Protein 1JGC (pdb70)

Secondary structure (DSSP, 8-state):
-PPPHHHHHHHHHHHHHHHHHHHHHHHHHHHHHHTT-HHHHHHHHHHHHHHHHHHHHHHHHHHHTT-----S--PPP---SSHHHHHHHHHHHHHHHHHHHHHHHHHHHHHT-HHHHHHHHHHHHHHHHHHHHHHHHHHHHHHH-HHHHHHHT---TT--/-PPPHHHHHHHHHHHHHHHHHHHHHHHHHHHHHHHT-HHHHHHHHHHHHHHHHHHHHHHHHHHHTT-----S--PPP---SSHHHHHHHHHHHHHHHHHHHHHHHHHHHHHT-HHHHHHHHHHHHHHHHHHHHHHHHHHHHHHH-HHHHHHHT---TT--/-PPPHHHHHHHHHHHHHHHHHHHHHHHHHHHHHHTT-HHHHHHHHHHHHHHHHHHHHHHHHHHHTT-----S--PPP---SSHHHHHHHHHHHHHHHHHHHHHHHHHHHHHT-HHHHHHHHHHHHHHHHHHHHHHHHHHHHHHH-HHHHHHHT---TT--

InterPro domains:
  IPR002024 Bacterioferritin [PIRSF002560] (1-150)
  IPR002024 Bacterioferritin [PR00601] (3-22)
  IPR002024 Bacterioferritin [PR00601] (23-43)
  IPR002024 Bacterioferritin [PR00601] (44-64)
  IPR002024 Bacterioferritin [PR00601] (65-85)
  IPR002024 Bacterioferritin [PR00601] (86-106)
  IPR002024 Bacterioferritin [PR00601] (107-127)
  IPR002024 Bacterioferritin [PR00601] (128-149)
  IPR002024 Bacterioferritin [TIGR00754] (1-149)
  IPR002024 Bacterioferritin [cd00907] (2-147)
  IPR008331 Ferritin/DPS domain [PF00210] (9-143)
  IPR009040 Ferritin-like diiron domain [PS50905] (1-145)
  IPR009078 Ferritin-like superfamily [SSF47240] (1-151)
  IPR012347 Ferritin-like [G3DSA:1.20.1260.10] (1-152)

Foldseek 3Di:
DADDVVLLVLLLVLLLLLLQLLVLLQVVLVLCVVVQLNQVSVVSNVSSVVSVVLNVVSCVVSVVNVHHHDNPHHDDHQHAPDDLSSLVRSLVSLVVSLVSLVVSLVVCVVVVVVVSNVSSVVVNVVSVVSNVVSVVLNVVCVVLDVVRSSVVRGDDPPGD/DADDVVLLVLLLVLLLLLLQLLVLLQVVLVLCVVVQLNQLSVVSNVSSVVSVVLNVVSCVVSVVNVHHHDNPHHDDHQHAPDDLSSLVRSLVSLVVSLVSLVVSLVVCVVVVVVVSNVSSVVVNVVSVVSNVVSVVLNVVCVVLDVVRSSVVRGDDPPGD/DADDVVLLVLLLVLLLLLLQLLVLLQVVLVLCVVVQLNQVSVVSNVSSVVSVVLNVVSCVVSVVNVHHHDNPHHDDHQHAPDDLSSLVRSLVSLVVSLVSLVVSLVVCVVVVVVVSNVSSVVVNVVSVVSNVVSVVLNVVCVVLDVVRSSVVRGDDPPGD

Sequence (480 aa):
MKGDAKVIEFLNAALRSEELTAISQYWVHFRLQEDWGLAKMAKKSREESIEEMGHADKIIARILFLEGHPNLQKLDPLRIGEGPRETLECDLAGEHDALKLYREARDYCAEVGDIVSKNIFESLITDEEGHVDFLETQISLYDRLGPQGFALLNAAPMDAAMKGDAKVIEFLNAALRSEELTAISQYWVHFRLQEDWGLAKMAKKSREESIEEMGHADKIIARILFLEGHPNLQKLDPLRIGEGPRETLECDLAGEHDALKLYREARDYCAEVGDIVSKNIFESLITDEEGHVDFLETQISLYDRLGPQGFALLNAAPMDAAMKGDAKVIEFLNAALRSEELTAISQYWVHFRLQEDWGLAKMAKKSREESIEEMGHADKIIARILFLEGHPNLQKLDPLRIGEGPRETLECDLAGEHDALKLYREARDYCAEVGDIVSKNIFESLITDEEGHVDFLETQISLYDRLGPQGFALLNAAPMDAA

Structure (mmCIF, N/CA/C/O backbone):
data_1JGC
#
_entry.id   1JGC
#
_cell.length_a   142.37
_cell.length_b   142.37
_cell.length_c   140.88
_cell.angle_alpha   90.0
_cell.angle_beta   90.0
_cell.angle_gamma   90.0
#
_symmetry.space_group_name_H-M   'I 4 2 2'
#
loop_
_entity.id
_entity.type
_entity.pdbx_description
1 polymer bacterioferritin
2 non-polymer 'PROTOPORPHYRIN IX CONTAINING FE'
3 water water
#
loop_
_atom_site.group_PDB
_atom_site.id
_atom_site.type_symbol
_atom_site.label_atom_id
_atom_site.label_alt_id
_atom_site.label_comp_id
_atom_site.label_asym_id
_atom_site.label_entity_id
_atom_site.label_seq_id
_atom_site.pdbx_PDB_ins_code
_atom_site.Cartn_x
_atom_site.Cartn_y
_atom_site.Cartn_z
_atom_site.occupancy
_atom_site.B_iso_or_equiv
_atom_site.auth_seq_id
_atom_site.auth_comp_id
_atom_site.auth_asym_id
_atom_site.auth_atom_id
_atom_site.pdbx_PDB_model_num
ATOM 1 N N . MET A 1 1 ? -1.227 27.841 47.082 1.00 36.68 1 MET A N 1
ATOM 2 C CA . MET A 1 1 ? -0.736 29.237 47.259 1.00 37.53 1 MET A CA 1
ATOM 3 C C . MET A 1 1 ? -1.919 30.080 47.719 1.00 37.34 1 MET A C 1
ATOM 4 O O . MET A 1 1 ? -2.904 30.214 47.000 1.00 37.71 1 MET A O 1
ATOM 9 N N . LYS A 1 2 ? -1.838 30.642 48.918 1.00 37.94 2 LYS A N 1
ATOM 10 C CA . LYS A 1 2 ? -2.945 31.451 49.419 1.00 38.70 2 LYS A CA 1
ATOM 11 C C . LYS A 1 2 ? -3.125 32.708 48.566 1.00 37.61 2 LYS A C 1
ATOM 12 O O . LYS A 1 2 ? -2.173 33.449 48.319 1.00 37.08 2 LYS A O 1
ATOM 18 N N . GLY A 1 3 ? -4.351 32.945 48.113 1.00 36.24 3 GLY A N 1
ATOM 19 C CA . GLY A 1 3 ? -4.602 34.104 47.282 1.00 35.24 3 GLY A CA 1
ATOM 20 C C . GLY A 1 3 ? -5.259 35.271 47.987 1.00 34.45 3 GLY A C 1
ATOM 21 O O . GLY A 1 3 ? -5.710 35.167 49.127 1.00 34.84 3 GLY A O 1
ATOM 22 N N . ASP A 1 4 ? -5.301 36.402 47.299 1.00 33.73 4 ASP A N 1
ATOM 23 C CA . ASP A 1 4 ? -5.920 37.604 47.835 1.00 32.79 4 ASP A CA 1
ATOM 24 C C . ASP A 1 4 ? -7.426 37.374 47.929 1.00 32.12 4 ASP A C 1
ATOM 25 O O . ASP A 1 4 ? -8.080 37.095 46.923 1.00 32.52 4 ASP A O 1
ATOM 30 N N . ALA A 1 5 ? -7.977 37.496 49.130 1.00 30.80 5 ALA A N 1
ATOM 31 C CA . ALA A 1 5 ? -9.403 37.288 49.338 1.00 30.50 5 ALA A CA 1
ATOM 32 C C . ALA A 1 5 ? -10.294 37.967 48.299 1.00 30.07 5 ALA A C 1
ATOM 33 O O . ALA A 1 5 ? -11.256 37.362 47.823 1.00 30.15 5 ALA A O 1
ATOM 35 N N . LYS A 1 6 ? -9.996 39.209 47.937 1.00 28.91 6 LYS A N 1
ATOM 36 C CA . LYS A 1 6 ? -10.861 39.874 46.970 1.00 28.97 6 LYS A CA 1
ATOM 37 C C . LYS A 1 6 ? -10.703 39.371 45.535 1.00 28.09 6 LYS A C 1
ATOM 38 O O . LYS A 1 6 ? -11.614 39.501 44.726 1.00 27.15 6 LYS A O 1
ATOM 44 N N . VAL A 1 7 ? -9.547 38.810 45.207 1.00 27.94 7 VAL A N 1
ATOM 45 C CA . VAL A 1 7 ? -9.350 38.284 43.866 1.00 27.13 7 VAL A CA 1
ATOM 46 C C . VAL A 1 7 ? -10.260 37.064 43.761 1.00 26.94 7 VAL A C 1
ATOM 47 O O . VAL A 1 7 ? -10.911 36.834 42.745 1.00 27.12 7 VAL A O 1
ATOM 51 N N . ILE A 1 8 ? -10.315 36.295 44.837 1.00 25.77 8 ILE A N 1
ATOM 52 C CA . ILE A 1 8 ? -11.141 35.106 44.876 1.00 25.80 8 ILE A CA 1
ATOM 53 C C . ILE A 1 8 ? -12.613 35.492 44.739 1.00 27.52 8 ILE A C 1
ATOM 54 O O . ILE A 1 8 ? -13.399 34.782 44.114 1.00 29.11 8 ILE A O 1
ATOM 59 N N . GLU A 1 9 ? -12.987 36.626 45.314 1.00 28.13 9 GLU A N 1
ATOM 60 C CA . GLU A 1 9 ? -14.362 37.089 45.225 1.00 28.58 9 GLU A CA 1
ATOM 61 C C . GLU A 1 9 ? -14.677 37.392 43.765 1.00 27.59 9 GLU A C 1
ATOM 62 O O . GLU A 1 9 ? -15.723 36.999 43.244 1.00 26.51 9 GLU A O 1
ATOM 68 N N . PHE A 1 10 ? -13.764 38.105 43.111 1.00 26.24 10 PHE A N 1
ATOM 69 C CA . PHE A 1 10 ? -13.940 38.456 41.712 1.00 25.26 10 PHE A CA 1
ATOM 70 C C . PHE A 1 10 ? -14.037 37.202 40.847 1.00 25.79 10 PHE A C 1
ATOM 71 O O . PHE A 1 10 ? -14.899 37.121 39.970 1.00 26.21 10 PHE A O 1
ATOM 79 N N . LEU A 1 11 ? -13.161 36.227 41.096 1.00 24.82 11 LEU A N 1
ATOM 80 C CA . LEU A 1 11 ? -13.172 34.980 40.338 1.00 23.72 11 LEU A CA 1
ATOM 81 C C . LEU A 1 11 ? -14.522 34.258 40.492 1.00 23.78 11 LEU A C 1
ATOM 82 O O . LEU A 1 11 ? -15.081 33.755 39.517 1.00 22.36 11 LEU A O 1
ATOM 87 N N . ASN A 1 12 ? -15.045 34.217 41.717 1.00 23.24 12 ASN A N 1
ATOM 88 C CA . ASN A 1 12 ? -16.327 33.572 41.958 1.00 21.75 12 ASN A CA 1
ATOM 89 C C . ASN A 1 12 ? -17.466 34.336 41.287 1.00 21.28 12 ASN A C 1
ATOM 90 O O . ASN A 1 12 ? -18.477 33.753 40.908 1.00 22.03 12 ASN A O 1
ATOM 95 N N . ALA A 1 13 ? -17.311 35.645 41.141 1.00 20.32 13 ALA A N 1
ATOM 96 C CA . ALA A 1 13 ? -18.352 36.424 40.493 1.00 21.41 13 ALA A CA 1
ATOM 97 C C . ALA A 1 13 ? -18.282 36.133 38.995 1.00 21.13 13 ALA A C 1
ATOM 98 O O . ALA A 1 13 ? -19.304 35.964 38.334 1.00 21.04 13 ALA A O 1
ATOM 100 N N . ALA A 1 14 ? -17.066 36.069 38.467 1.00 20.53 14 ALA A N 1
ATOM 101 C CA . ALA A 1 14 ? -16.880 35.773 37.059 1.00 21.78 14 ALA A CA 1
ATOM 102 C C . ALA A 1 14 ? -17.435 34.373 36.768 1.00 22.55 14 ALA A C 1
ATOM 103 O O . ALA A 1 14 ? -18.048 34.139 35.727 1.00 23.24 14 ALA A O 1
ATOM 105 N N . LEU A 1 15 ? -17.224 33.449 37.701 1.00 22.74 15 LEU A N 1
ATOM 106 C CA . LEU A 1 15 ? -17.712 32.084 37.557 1.00 22.07 15 LEU A CA 1
ATOM 107 C C . LEU A 1 15 ? -19.231 32.081 37.450 1.00 22.37 15 LEU A C 1
ATOM 108 O O . LEU A 1 15 ? -19.809 31.422 36.582 1.00 22.00 15 LEU A O 1
ATOM 113 N N . ARG A 1 16 ? -19.875 32.825 38.340 1.00 23.13 16 ARG A N 1
ATOM 114 C CA . ARG A 1 16 ? -21.324 32.907 38.334 1.00 23.90 16 ARG A CA 1
ATOM 115 C C . ARG A 1 16 ? -21.792 33.498 37.016 1.00 22.77 16 ARG A C 1
ATOM 116 O O . ARG A 1 16 ? -22.801 33.087 36.461 1.00 23.18 16 ARG A O 1
ATOM 124 N N . SER A 1 17 ? -21.054 34.474 36.518 1.00 22.28 17 SER A N 1
ATOM 125 C CA . SER A 1 17 ? -21.397 35.102 35.261 1.00 22.08 17 SER A CA 1
ATOM 126 C C . SER A 1 17 ? -21.326 34.051 34.144 1.00 22.54 17 SER A C 1
ATOM 127 O O . SER A 1 17 ? -22.214 33.980 33.288 1.00 21.97 17 SER A O 1
ATOM 130 N N A GLU A 1 18 ? -20.271 33.235 34.162 0.50 22.06 18 GLU A N 1
ATOM 131 N N B GLU A 1 18 ? -20.273 33.235 34.173 0.50 21.67 18 GLU A N 1
ATOM 132 C CA A GLU A 1 18 ? -20.089 32.195 33.151 0.50 21.74 18 GLU A CA 1
ATOM 133 C CA B GLU A 1 18 ? -20.069 32.180 33.184 0.50 20.81 18 GLU A CA 1
ATOM 134 C C A GLU A 1 18 ? -21.142 31.092 33.230 0.50 21.32 18 GLU A C 1
ATOM 135 C C B GLU A 1 18 ? -21.131 31.092 33.235 0.50 20.87 18 GLU A C 1
ATOM 136 O O A GLU A 1 18 ? -21.669 30.668 32.202 0.50 21.13 18 GLU A O 1
ATOM 137 O O B GLU A 1 18 ? -21.653 30.681 32.199 0.50 20.85 18 GLU A O 1
ATOM 148 N N . LEU A 1 19 ? -21.449 30.622 34.437 1.00 20.85 19 LEU A N 1
ATOM 149 C CA . LEU A 1 19 ? -22.460 29.580 34.598 1.00 19.86 19 LEU A CA 1
ATOM 150 C C . LEU A 1 19 ? -23.771 30.095 34.024 1.00 20.03 19 LEU A C 1
ATOM 151 O O . LEU A 1 19 ? -24.564 29.326 33.495 1.00 20.82 19 LEU A O 1
ATOM 156 N N . THR A 1 20 ? -23.993 31.403 34.131 1.00 19.77 20 THR A N 1
ATOM 157 C CA . THR A 1 20 ? -25.214 32.011 33.625 1.00 20.01 20 THR A CA 1
ATOM 158 C C . THR A 1 20 ? -25.195 31.959 32.102 1.00 19.95 20 THR A C 1
ATOM 159 O O . THR A 1 20 ? -26.170 31.542 31.472 1.00 20.91 20 THR A O 1
ATOM 163 N N . ALA A 1 21 ? -24.081 32.378 31.513 1.00 18.46 21 ALA A N 1
ATOM 164 C CA . ALA A 1 21 ? -23.939 32.361 30.062 1.00 19.07 21 ALA A CA 1
ATOM 165 C C . ALA A 1 21 ? -24.109 30.936 29.508 1.00 19.16 21 ALA A C 1
ATOM 166 O O . ALA A 1 21 ? -24.780 30.728 28.500 1.00 19.34 21 ALA A O 1
ATOM 168 N N . ILE A 1 22 ? -23.506 29.956 30.168 1.00 17.98 22 ILE A N 1
ATOM 169 C CA . ILE A 1 22 ? -23.620 28.580 29.715 1.00 18.22 22 ILE A CA 1
ATOM 170 C C . ILE A 1 22 ? -25.078 28.182 29.547 1.00 19.23 22 ILE A C 1
ATOM 171 O O . ILE A 1 22 ? -25.478 27.695 28.495 1.00 20.38 22 ILE A O 1
ATOM 176 N N . SER A 1 23 ? -25.879 28.388 30.583 1.00 20.16 23 SER A N 1
ATOM 177 C CA . SER A 1 23 ? -27.278 28.014 30.510 1.00 21.24 23 SER A CA 1
ATOM 178 C C . SER A 1 23 ? -28.074 28.863 29.537 1.00 21.60 23 SER A C 1
ATOM 179 O O . SER A 1 23 ? -28.984 28.358 28.877 1.00 21.62 23 SER A O 1
ATOM 182 N N . GLN A 1 24 ? -27.737 30.145 29.437 1.00 20.87 24 GLN A N 1
ATOM 183 C CA . GLN A 1 24 ? -28.465 31.013 28.529 1.00 21.13 24 GLN A CA 1
ATOM 184 C C . GLN A 1 24 ? -28.219 30.579 27.087 1.00 21.32 24 GLN A C 1
ATOM 185 O O . GLN A 1 24 ? -29.149 30.512 26.292 1.00 20.66 24 GLN A O 1
ATOM 191 N N . TYR A 1 25 ? -26.969 30.271 26.757 1.00 21.86 25 TYR A N 1
ATOM 192 C CA . TYR A 1 25 ? -26.630 29.844 25.405 1.00 21.49 25 TYR A CA 1
ATOM 193 C C . TYR A 1 25 ? -27.247 28.492 25.095 1.00 21.14 25 TYR A C 1
ATOM 194 O O . TYR A 1 25 ? -27.734 28.266 23.981 1.00 20.78 25 TYR A O 1
ATOM 203 N N . TRP A 1 26 ? -27.238 27.594 26.076 1.00 19.23 26 TRP A N 1
ATOM 204 C CA . TRP A 1 26 ? -27.790 26.270 25.848 1.00 19.95 26 TRP A CA 1
ATOM 205 C C . TRP A 1 26 ? -29.293 26.292 25.630 1.00 20.63 26 TRP A C 1
ATOM 206 O O . TRP A 1 26 ? -29.807 25.558 24.796 1.00 21.11 26 TRP A O 1
ATOM 217 N N . VAL A 1 27 ? -30.004 27.129 26.374 1.00 20.36 27 VAL A N 1
ATOM 218 C CA . VAL A 1 27 ? -31.442 27.219 26.193 1.00 20.40 27 VAL A CA 1
ATOM 219 C C . VAL A 1 27 ? -31.705 27.806 24.804 1.00 19.72 27 VAL A C 1
ATOM 220 O O . VAL A 1 27 ? -32.600 27.366 24.094 1.00 19.84 27 VAL A O 1
ATOM 224 N N . HIS A 1 28 ? -30.912 28.797 24.421 1.00 19.18 28 HIS A N 1
ATOM 225 C CA . HIS A 1 28 ? -31.068 29.423 23.121 1.00 20.21 28 HIS A CA 1
ATOM 226 C C . HIS A 1 28 ? -30.817 28.422 22.013 1.00 21.01 28 HIS A C 1
ATOM 227 O O . HIS A 1 28 ? -31.488 28.445 20.980 1.00 21.81 28 HIS A O 1
ATOM 234 N N . PHE A 1 29 ? -29.851 27.538 22.231 1.00 21.22 29 PHE A N 1
ATOM 235 C CA . PHE A 1 29 ? -29.537 26.499 21.254 1.00 20.26 29 PHE A CA 1
ATOM 236 C C . PHE A 1 29 ? -30.788 25.634 21.061 1.00 20.20 29 PHE A C 1
ATOM 237 O O . PHE A 1 29 ? -31.263 25.450 19.945 1.00 20.04 29 PHE A O 1
ATOM 245 N N . ARG A 1 30 ? -31.329 25.135 22.164 1.00 19.98 30 ARG A N 1
ATOM 246 C CA . ARG A 1 30 ? -32.511 24.296 22.119 1.00 21.33 30 ARG A CA 1
ATOM 247 C C . ARG A 1 30 ? -33.702 25.004 21.493 1.00 21.83 30 ARG A C 1
ATOM 248 O O . ARG A 1 30 ? -34.399 24.444 20.648 1.00 22.36 30 ARG A O 1
ATOM 256 N N . LEU A 1 31 ? -33.927 26.240 21.912 1.00 22.55 31 LEU A N 1
ATOM 257 C CA . LEU A 1 31 ? -35.014 27.050 21.388 1.00 23.21 31 LEU A CA 1
ATOM 258 C C . LEU A 1 31 ? -34.858 27.226 19.870 1.00 24.29 31 LEU A C 1
ATOM 259 O O . LEU A 1 31 ? -35.787 26.974 19.103 1.00 24.99 31 LEU A O 1
ATOM 264 N N . GLN A 1 32 ? -33.678 27.660 19.440 1.00 24.39 32 GLN A N 1
ATOM 265 C CA . GLN A 1 32 ? -33.417 27.862 18.018 1.00 25.40 32 GLN A CA 1
ATOM 266 C C . GLN A 1 32 ? -33.561 26.564 17.220 1.00 26.27 32 GLN A C 1
ATOM 267 O O . GLN A 1 32 ? -33.972 26.575 16.062 1.00 26.50 32 GLN A O 1
ATOM 273 N N . GLU A 1 33 ? -33.228 25.445 17.847 1.00 26.93 33 GLU A N 1
ATOM 274 C CA . GLU A 1 33 ? -33.332 24.162 17.179 1.00 28.34 33 GLU A CA 1
ATOM 275 C C . GLU A 1 33 ? -34.804 23.852 16.906 1.00 27.93 33 GLU A C 1
ATOM 276 O O . GLU A 1 33 ? -35.161 23.407 15.814 1.00 27.88 33 GLU A O 1
ATOM 282 N N . ASP A 1 34 ? -35.655 24.094 17.899 1.00 28.25 34 ASP A N 1
ATOM 283 C CA . ASP A 1 34 ? -37.090 23.836 17.763 1.00 27.81 34 ASP A CA 1
ATOM 284 C C . ASP A 1 34 ? -37.751 24.799 16.762 1.00 27.28 34 ASP A C 1
ATOM 285 O O . ASP A 1 34 ? -38.803 24.479 16.197 1.00 27.33 34 ASP A O 1
ATOM 290 N N . TRP A 1 35 ? -37.135 25.965 16.540 1.00 25.00 35 TRP A N 1
ATOM 291 C CA . TRP A 1 35 ? -37.662 26.939 15.584 1.00 23.70 35 TRP A CA 1
ATOM 292 C C . TRP A 1 35 ? -37.269 26.546 14.168 1.00 23.30 35 TRP A C 1
ATOM 293 O O . TRP A 1 35 ? -37.773 27.104 13.192 1.00 23.29 35 TRP A O 1
ATOM 304 N N . GLY A 1 36 ? -36.361 25.583 14.059 1.00 23.20 36 GLY A N 1
ATOM 305 C CA . GLY A 1 36 ? -35.919 25.136 12.755 1.00 22.30 36 GLY A CA 1
ATOM 306 C C . GLY A 1 36 ? -34.737 25.929 12.242 1.00 22.50 36 GLY A C 1
ATOM 307 O O . GLY A 1 36 ? -34.383 25.839 11.067 1.00 24.97 36 GLY A O 1
ATOM 308 N N . LEU A 1 37 ? -34.121 26.713 13.116 1.00 21.15 37 LEU A N 1
ATOM 309 C CA . LEU A 1 37 ? -32.964 27.517 12.734 1.00 20.70 37 LEU A CA 1
ATOM 310 C C . LEU A 1 37 ? -31.693 26.793 13.184 1.00 20.82 37 LEU A C 1
ATOM 311 O O . LEU A 1 37 ? -30.934 27.295 14.009 1.00 20.71 37 LEU A O 1
ATOM 316 N N . ALA A 1 38 ? -31.466 25.611 12.620 1.00 20.20 38 ALA A N 1
ATOM 317 C CA . ALA A 1 38 ? -30.324 24.777 12.973 1.00 19.42 38 ALA A CA 1
ATOM 318 C C . ALA A 1 38 ? -28.959 25.457 12.949 1.00 19.65 38 ALA A C 1
ATOM 319 O O . ALA A 1 38 ? -28.144 25.246 13.845 1.00 19.75 38 ALA A O 1
ATOM 321 N N . LYS A 1 39 ? -28.703 26.273 11.937 1.00 20.29 39 LYS A N 1
ATOM 322 C CA . LYS A 1 39 ? -27.405 26.927 11.828 1.00 22.06 39 LYS A CA 1
ATOM 323 C C . LYS A 1 39 ? -27.184 27.946 12.926 1.00 23.29 39 LYS A C 1
ATOM 324 O O . LYS A 1 39 ? -26.064 28.135 13.399 1.00 24.27 39 LYS A O 1
ATOM 330 N N . MET A 1 40 ? -28.258 28.603 13.339 1.00 23.08 40 MET A N 1
ATOM 331 C CA . MET A 1 40 ? -28.161 29.567 14.414 1.00 22.48 40 MET A CA 1
ATOM 332 C C . MET A 1 40 ? -27.961 28.761 15.709 1.00 22.89 40 MET A C 1
ATOM 333 O O . MET A 1 40 ? -27.189 29.136 16.589 1.00 22.53 40 MET A O 1
ATOM 338 N N . ALA A 1 41 ? -28.646 27.628 15.794 1.00 22.57 41 ALA A N 1
ATOM 339 C CA . ALA A 1 41 ? -28.572 26.760 16.958 1.00 22.66 41 ALA A CA 1
ATOM 340 C C . ALA A 1 41 ? -27.169 26.213 17.217 1.00 23.64 41 ALA A C 1
ATOM 341 O O . ALA A 1 41 ? -26.703 26.205 18.360 1.00 21.96 41 ALA A O 1
ATOM 343 N N . LYS A 1 42 ? -26.495 25.762 16.160 1.00 24.27 42 LYS A N 1
ATOM 344 C CA . LYS A 1 42 ? -25.161 25.201 16.315 1.00 24.78 42 LYS A CA 1
ATOM 345 C C . LYS A 1 42 ? -24.175 26.214 16.847 1.00 22.97 42 LYS A C 1
ATOM 346 O O . LYS A 1 42 ? -23.268 25.857 17.593 1.00 23.40 42 LYS A O 1
ATOM 352 N N . LYS A 1 43 ? -24.353 27.476 16.477 1.00 20.76 43 LYS A N 1
ATOM 353 C CA . LYS A 1 43 ? -23.457 28.511 16.955 1.00 20.13 43 LYS A CA 1
ATOM 354 C C . LYS A 1 43 ? -23.660 28.695 18.460 1.00 20.84 43 LYS A C 1
ATOM 355 O O . LYS A 1 43 ? -22.693 28.811 19.220 1.00 18.31 43 LYS A O 1
ATOM 361 N N . SER A 1 44 ? -24.920 28.703 18.891 1.00 20.79 44 SER A N 1
ATOM 362 C CA . SER A 1 44 ? -25.225 28.847 20.310 1.00 20.79 44 SER A CA 1
ATOM 363 C C . SER A 1 44 ? -24.630 27.696 21.118 1.00 21.16 44 SER A C 1
ATOM 364 O O . SER A 1 44 ? -24.130 27.905 22.228 1.00 20.95 44 SER A O 1
ATOM 367 N N . ARG A 1 45 ? -24.686 26.485 20.567 1.00 21.06 45 ARG A N 1
ATOM 368 C CA . ARG A 1 45 ? -24.146 25.327 21.262 1.00 22.24 45 ARG A CA 1
ATOM 369 C C . ARG A 1 45 ? -22.645 25.510 21.440 1.00 22.91 45 ARG A C 1
ATOM 370 O O . ARG A 1 45 ? -22.104 25.248 22.508 1.00 23.08 45 ARG A O 1
ATOM 378 N N . GLU A 1 46 ? -21.974 25.968 20.390 1.00 23.53 46 GLU A N 1
ATOM 379 C CA . GLU A 1 46 ? -20.537 26.192 20.458 1.00 25.29 46 GLU A CA 1
ATOM 380 C C . GLU A 1 46 ? -20.180 27.222 21.533 1.00 24.51 46 GLU A C 1
ATOM 381 O O . GLU A 1 46 ? -19.290 26.992 22.351 1.00 24.45 46 GLU A O 1
ATOM 387 N N . GLU A 1 47 ? -20.871 28.357 21.530 1.00 23.40 47 GLU A N 1
ATOM 388 C CA . GLU A 1 47 ? -20.604 29.399 22.511 1.00 23.25 47 GLU A CA 1
ATOM 389 C C . GLU A 1 47 ? -20.831 28.905 23.938 1.00 21.77 47 GLU A C 1
ATOM 390 O O . GLU A 1 47 ? -20.080 29.255 24.840 1.00 22.13 47 GLU A O 1
ATOM 396 N N . SER A 1 48 ? -21.856 28.087 24.141 1.00 19.89 48 SER A N 1
ATOM 397 C CA . SER A 1 48 ? -22.145 27.546 25.466 1.00 19.16 48 SER A CA 1
ATOM 398 C C . SER A 1 48 ? -20.988 26.659 25.927 1.00 19.37 48 SER A C 1
ATOM 399 O O . SER A 1 48 ? -20.567 26.714 27.080 1.00 19.59 48 SER A O 1
ATOM 402 N N . ILE A 1 49 ? -20.481 25.837 25.020 1.00 19.83 49 ILE A N 1
ATOM 403 C CA . ILE A 1 49 ? -19.366 24.954 25.339 1.00 20.64 49 ILE A CA 1
ATOM 404 C C . ILE A 1 49 ? -18.068 25.754 25.545 1.00 21.27 49 ILE A C 1
ATOM 405 O O . ILE A 1 49 ? -17.167 25.315 26.251 1.00 21.00 49 ILE A O 1
ATOM 410 N N . GLU A 1 50 ? -17.972 26.933 24.941 1.00 22.99 50 GLU A N 1
ATOM 411 C CA . GLU A 1 50 ? -16.790 27.762 25.148 1.00 25.69 50 GLU A CA 1
ATOM 412 C C . GLU A 1 50 ? -16.832 28.250 26.591 1.00 26.15 50 GLU A C 1
ATOM 413 O O . GLU A 1 50 ? -15.832 28.192 27.304 1.00 27.24 50 GLU A O 1
ATOM 419 N N . GLU A 1 51 ? -17.997 28.727 27.021 1.00 24.81 51 GLU A N 1
ATOM 420 C CA . GLU A 1 51 ? -18.143 29.220 28.374 1.00 25.76 51 GLU A CA 1
ATOM 421 C C . GLU A 1 51 ? -17.877 28.125 29.399 1.00 25.01 51 GLU A C 1
ATOM 422 O O . GLU A 1 51 ? -17.361 28.391 30.479 1.00 24.25 51 GLU A O 1
ATOM 428 N N . MET A 1 52 ? -18.244 26.895 29.072 1.00 23.72 52 MET A N 1
ATOM 429 C CA . MET A 1 52 ? -18.007 25.800 29.993 1.00 22.72 52 MET A CA 1
ATOM 430 C C . MET A 1 52 ? -16.509 25.735 30.237 1.00 22.45 52 MET A C 1
ATOM 431 O O . MET A 1 52 ? -16.059 25.532 31.364 1.00 21.41 52 MET A O 1
ATOM 436 N N . GLY A 1 53 ? -15.739 25.929 29.172 1.00 21.54 53 GLY A N 1
ATOM 437 C CA . GLY A 1 53 ? -14.294 25.903 29.288 1.00 21.30 53 GLY A CA 1
ATOM 438 C C . GLY A 1 53 ? -13.777 27.013 30.191 1.00 21.84 53 GLY A C 1
ATOM 439 O O . GLY A 1 53 ? -12.883 26.795 31.010 1.00 21.76 53 GLY A O 1
ATOM 440 N N . HIS A 1 54 ? -14.331 28.210 30.037 1.00 21.49 54 HIS A N 1
ATOM 441 C CA . HIS A 1 54 ? -13.934 29.348 30.858 1.00 22.15 54 HIS A CA 1
ATOM 442 C C . HIS A 1 54 ? -14.215 29.024 32.318 1.00 21.46 54 HIS A C 1
ATOM 443 O O . HIS A 1 54 ? -13.361 29.211 33.179 1.00 21.85 54 HIS A O 1
ATOM 450 N N . ALA A 1 55 ? -15.419 28.529 32.583 1.00 20.29 55 ALA A N 1
ATOM 451 C CA . ALA A 1 55 ? -15.831 28.186 33.932 1.00 20.83 55 ALA A CA 1
ATOM 452 C C . ALA A 1 55 ? -14.854 27.214 34.573 1.00 21.83 55 ALA A C 1
ATOM 453 O O . ALA A 1 55 ? -14.416 27.415 35.706 1.00 22.25 55 ALA A O 1
ATOM 455 N N . ASP A 1 56 ? -14.508 26.159 33.847 1.00 22.99 56 ASP A N 1
ATOM 456 C CA . ASP A 1 56 ? -13.580 25.169 34.372 1.00 22.98 56 ASP A CA 1
ATOM 457 C C . ASP A 1 56 ? -12.236 25.815 34.713 1.00 23.34 56 ASP A C 1
ATOM 458 O O . ASP A 1 56 ? -11.680 25.603 35.793 1.00 23.48 56 ASP A O 1
ATOM 463 N N . LYS A 1 57 ? -11.726 26.606 33.784 1.00 23.43 57 LYS A N 1
ATOM 464 C CA . LYS A 1 57 ? -10.461 27.301 33.961 1.00 25.44 57 LYS A CA 1
ATOM 465 C C . LYS A 1 57 ? -10.488 28.164 35.242 1.00 25.55 57 LYS A C 1
ATOM 466 O O . LYS A 1 57 ? -9.532 28.173 36.028 1.00 25.67 57 LYS A O 1
ATOM 472 N N . ILE A 1 58 ? -11.595 28.869 35.459 1.00 24.05 58 ILE A N 1
ATOM 473 C CA . ILE A 1 58 ? -11.755 29.738 36.627 1.00 22.40 58 ILE A CA 1
ATOM 474 C C . ILE A 1 58 ? -11.877 28.980 37.947 1.00 21.91 58 ILE A C 1
ATOM 475 O O . ILE A 1 58 ? -11.363 29.416 38.979 1.00 21.85 58 ILE A O 1
ATOM 480 N N . ILE A 1 59 ? -12.563 27.847 37.917 1.00 20.98 59 ILE A N 1
ATOM 481 C CA . ILE A 1 59 ? -12.713 27.042 39.114 1.00 19.71 59 ILE A CA 1
ATOM 482 C C . ILE A 1 59 ? -11.338 26.535 39.536 1.00 20.35 59 ILE A C 1
ATOM 483 O O . ILE A 1 59 ? -11.022 26.489 40.722 1.00 20.81 59 ILE A O 1
ATOM 488 N N . ALA A 1 60 ? -10.516 26.161 38.562 1.00 20.32 60 ALA A N 1
ATOM 489 C CA . ALA A 1 60 ? -9.177 25.658 38.861 1.00 20.85 60 ALA A CA 1
ATOM 490 C C . ALA A 1 60 ? -8.305 26.737 39.497 1.00 21.31 60 ALA A C 1
ATOM 491 O O . ALA A 1 60 ? -7.551 26.475 40.432 1.00 22.24 60 ALA A O 1
ATOM 493 N N . ARG A 1 61 ? -8.416 27.957 38.994 1.00 21.78 61 ARG A N 1
ATOM 494 C CA . ARG A 1 61 ? -7.624 29.048 39.532 1.00 22.27 61 ARG A CA 1
ATOM 495 C C . ARG A 1 61 ? -8.060 29.341 40.959 1.00 23.46 61 ARG A C 1
ATOM 496 O O . ARG A 1 61 ? -7.235 29.657 41.815 1.00 25.13 61 ARG A O 1
ATOM 504 N N . ILE A 1 62 ? -9.357 29.235 41.218 1.00 22.91 62 ILE A N 1
ATOM 505 C CA . ILE A 1 62 ? -9.870 29.491 42.554 1.00 22.00 62 ILE A CA 1
ATOM 506 C C . ILE A 1 62 ? -9.318 28.469 43.547 1.00 21.77 62 ILE A C 1
ATOM 507 O O . ILE A 1 62 ? -8.874 28.827 44.632 1.00 21.60 62 ILE A O 1
ATOM 512 N N . LEU A 1 63 ? -9.341 27.196 43.176 1.00 21.89 63 LEU A N 1
ATOM 513 C CA . LEU A 1 63 ? -8.838 26.162 44.070 1.00 21.68 63 LEU A CA 1
ATOM 514 C C . LEU A 1 63 ? -7.352 26.353 44.337 1.00 21.95 63 LEU A C 1
ATOM 515 O O . LEU A 1 63 ? -6.893 26.188 45.457 1.00 22.36 63 LEU A O 1
ATOM 520 N N . PHE A 1 64 ? -6.600 26.706 43.304 1.00 22.33 64 PHE A N 1
ATOM 521 C CA . PHE A 1 64 ? -5.174 26.922 43.469 1.00 23.42 64 PHE A CA 1
ATOM 522 C C . PHE A 1 64 ? -4.905 28.041 44.475 1.00 24.29 64 PHE A C 1
ATOM 523 O O . PHE A 1 64 ? -3.979 27.943 45.274 1.00 25.41 64 PHE A O 1
ATOM 531 N N . LEU A 1 65 ? -5.705 29.107 44.419 1.00 24.40 65 LEU A N 1
ATOM 532 C CA . LEU A 1 65 ? -5.562 30.235 45.335 1.00 24.39 65 LEU A CA 1
ATOM 533 C C . LEU A 1 65 ? -6.178 29.885 46.675 1.00 25.44 65 LEU A C 1
ATOM 534 O O . LEU A 1 65 ? -6.358 30.746 47.528 1.00 27.21 65 LEU A O 1
ATOM 539 N N . GLU A 1 66 ? -6.508 28.610 46.841 1.00 26.67 66 GLU A N 1
ATOM 540 C CA . GLU A 1 66 ? -7.090 28.092 48.071 1.00 27.51 66 GLU A CA 1
ATOM 541 C C . GLU A 1 66 ? -8.435 28.676 48.475 1.00 28.22 66 GLU A C 1
ATOM 542 O O . GLU A 1 66 ? -8.764 28.740 49.659 1.00 28.60 66 GLU A O 1
ATOM 548 N N . GLY A 1 67 ? -9.217 29.088 47.483 1.00 28.36 67 GLY A N 1
ATOM 549 C CA . GLY A 1 67 ? -10.539 29.620 47.754 1.00 28.41 67 GLY A CA 1
ATOM 550 C C . GLY A 1 67 ? -11.539 28.500 47.524 1.00 29.09 67 GLY A C 1
ATOM 551 O O . GLY A 1 67 ? -11.148 27.364 47.254 1.00 29.20 67 GLY A O 1
ATOM 552 N N . HIS A 1 68 ? -12.826 28.795 47.634 1.00 29.81 68 HIS A N 1
ATOM 553 C CA . HIS A 1 68 ? -13.842 27.770 47.416 1.00 30.66 68 HIS A CA 1
ATOM 554 C C . HIS A 1 68 ? -14.764 28.180 46.281 1.00 29.56 68 HIS A C 1
ATOM 555 O O . HIS A 1 68 ? -15.462 29.187 46.372 1.00 28.13 68 HIS A O 1
ATOM 562 N N . PRO A 1 69 ? -14.758 27.411 45.183 1.00 28.38 69 PRO A N 1
ATOM 563 C CA . PRO A 1 69 ? -15.603 27.715 44.034 1.00 27.02 69 PRO A CA 1
ATOM 564 C C . PRO A 1 69 ? -17.054 27.525 44.420 1.00 26.69 69 PRO A C 1
ATOM 565 O O . PRO A 1 69 ? -17.412 26.528 45.045 1.00 26.75 69 PRO A O 1
ATOM 569 N N . ASN A 1 70 ? -17.881 28.492 44.043 1.00 26.42 70 ASN A N 1
ATOM 570 C CA . ASN A 1 70 ? -19.299 28.482 44.370 1.00 25.91 70 ASN A CA 1
ATOM 571 C C . ASN A 1 70 ? -20.165 28.467 43.117 1.00 25.19 70 ASN A C 1
ATOM 572 O O . ASN A 1 70 ? -20.339 29.491 42.465 1.00 25.08 70 ASN A O 1
ATOM 577 N N . LEU A 1 71 ? -20.707 27.305 42.779 1.00 25.39 71 LEU A N 1
ATOM 578 C CA . LEU A 1 71 ? -21.555 27.205 41.598 1.00 26.23 71 LEU A CA 1
ATOM 579 C C . LEU A 1 71 ? -23.013 27.025 42.011 1.00 26.48 71 LEU A C 1
ATOM 580 O O . LEU A 1 71 ? -23.806 26.457 41.267 1.00 26.31 71 LEU A O 1
ATOM 585 N N . GLN A 1 72 ? -23.371 27.519 43.191 1.00 27.15 72 GLN A N 1
ATOM 586 C CA . GLN A 1 72 ? -24.736 27.355 43.680 1.00 27.88 72 GLN A CA 1
ATOM 587 C C . GLN A 1 72 ? -25.795 28.232 43.009 1.00 28.07 72 GLN A C 1
ATOM 588 O O . GLN A 1 72 ? -26.965 27.853 42.960 1.00 28.91 72 GLN A O 1
ATOM 594 N N . LYS A 1 73 ? -25.396 29.386 42.480 1.00 27.54 73 LYS A N 1
ATOM 595 C CA . LYS A 1 73 ? -26.369 30.284 41.870 1.00 27.85 73 LYS A CA 1
ATOM 596 C C . LYS A 1 73 ? -25.932 30.891 40.552 1.00 27.51 73 LYS A C 1
ATOM 597 O O . LYS A 1 73 ? -24.744 30.920 40.238 1.00 27.99 73 LYS A O 1
ATOM 603 N N . LEU A 1 74 ? -26.904 31.374 39.781 1.00 26.82 74 LEU A N 1
ATOM 604 C CA . LEU A 1 74 ? -26.614 32.028 38.507 1.00 25.81 74 LEU A CA 1
ATOM 605 C C . LEU A 1 74 ? -27.197 33.429 38.574 1.00 25.13 74 LEU A C 1
ATOM 606 O O . LEU A 1 74 ? -28.098 33.690 39.357 1.00 24.83 74 LEU A O 1
ATOM 611 N N . ASP A 1 75 ? -26.666 34.337 37.768 1.00 25.30 75 ASP A N 1
ATOM 612 C CA . ASP A 1 75 ? -27.214 35.680 37.711 1.00 24.95 75 ASP A CA 1
ATOM 613 C C . ASP A 1 75 ? -28.509 35.533 36.896 1.00 25.80 75 ASP A C 1
ATOM 614 O O . ASP A 1 75 ? -28.793 34.452 36.365 1.00 25.75 75 ASP A O 1
ATOM 619 N N . PRO A 1 76 ? -29.322 36.596 36.802 1.00 25.44 76 PRO A N 1
ATOM 620 C CA . PRO A 1 76 ? -30.568 36.476 36.037 1.00 24.98 76 PRO A CA 1
ATOM 621 C C . PRO A 1 76 ? -30.372 36.078 34.577 1.00 25.15 76 PRO A C 1
ATOM 622 O O . PRO A 1 76 ? -29.549 36.659 33.875 1.00 25.71 76 PRO A O 1
ATOM 626 N N . LEU A 1 77 ? -31.125 35.076 34.134 1.00 23.99 77 LEU A N 1
ATOM 627 C CA . LEU A 1 77 ? -31.054 34.602 32.758 1.00 23.93 77 LEU A CA 1
ATOM 628 C C . LEU A 1 77 ? -31.843 35.528 31.834 1.00 24.85 77 LEU A C 1
ATOM 629 O O . LEU A 1 77 ? -32.801 36.165 32.259 1.00 26.20 77 LEU A O 1
ATOM 634 N N . ARG A 1 78 ? -31.444 35.598 30.572 1.00 24.77 78 ARG A N 1
ATOM 635 C CA . ARG A 1 78 ? -32.148 36.425 29.594 1.00 24.71 78 ARG A CA 1
ATOM 636 C C . ARG A 1 78 ? -32.515 35.549 28.403 1.00 25.21 78 ARG A C 1
ATOM 637 O O . ARG A 1 78 ? -31.718 35.390 27.480 1.00 25.52 78 ARG A O 1
ATOM 645 N N . ILE A 1 79 ? -33.719 34.990 28.425 1.00 24.81 79 ILE A N 1
ATOM 646 C CA . ILE A 1 79 ? -34.180 34.112 27.361 1.00 25.79 79 ILE A CA 1
ATOM 647 C C . ILE A 1 79 ? -35.009 34.843 26.308 1.00 27.33 79 ILE A C 1
ATOM 648 O O . ILE A 1 79 ? -36.137 35.260 26.586 1.00 29.32 79 ILE A O 1
ATOM 653 N N . GLY A 1 80 ? -34.466 34.990 25.102 1.00 27.47 80 GLY A N 1
ATOM 654 C CA . GLY A 1 80 ? -35.203 35.661 24.043 1.00 28.12 80 GLY A CA 1
ATOM 655 C C . GLY A 1 80 ? -36.384 34.811 23.605 1.00 29.41 80 GLY A C 1
ATOM 656 O O . GLY A 1 80 ? -36.352 33.589 23.736 1.00 29.93 80 GLY A O 1
ATOM 657 N N . GLU A 1 81 ? -37.442 35.431 23.098 1.00 30.56 81 GLU A N 1
ATOM 658 C CA . GLU A 1 81 ? -38.590 34.645 22.667 1.00 31.43 81 GLU A CA 1
ATOM 659 C C . GLU A 1 81 ? -38.631 34.544 21.156 1.00 30.57 81 GLU A C 1
ATOM 660 O O . GLU A 1 81 ? -39.607 34.050 20.586 1.00 30.38 81 GLU A O 1
ATOM 666 N N . GLY A 1 82 ? -37.562 35.011 20.517 1.00 28.88 82 GLY A N 1
ATOM 667 C CA . GLY A 1 82 ? -37.469 34.962 19.070 1.00 28.12 82 GLY A CA 1
ATOM 668 C C . GLY A 1 82 ? -36.038 35.077 18.581 1.00 28.21 82 GLY A C 1
ATOM 669 O O . GLY A 1 82 ? -35.133 35.394 19.359 1.00 28.78 82 GLY A O 1
ATOM 670 N N . PRO A 1 83 ? -35.794 34.826 17.289 1.00 27.83 83 PRO A N 1
ATOM 671 C CA . PRO A 1 83 ? -34.438 34.914 16.732 1.00 27.42 83 PRO A CA 1
ATOM 672 C C . PRO A 1 83 ? -33.670 36.171 17.144 1.00 26.69 83 PRO A C 1
ATOM 673 O O . PRO A 1 83 ? -32.624 36.084 17.775 1.00 26.83 83 PRO A O 1
ATOM 677 N N . ARG A 1 84 ? -34.191 37.341 16.795 1.00 27.26 84 ARG A N 1
ATOM 678 C CA . ARG A 1 84 ? -33.499 38.585 17.118 1.00 26.90 84 ARG A CA 1
ATOM 679 C C . ARG A 1 84 ? -33.335 38.838 18.613 1.00 26.84 84 ARG A C 1
ATOM 680 O O . ARG A 1 84 ? -32.290 39.317 19.041 1.00 26.45 84 ARG A O 1
ATOM 688 N N . GLU A 1 85 ? -34.351 38.515 19.409 1.00 26.96 85 GLU A N 1
ATOM 689 C CA . GLU A 1 85 ? -34.265 38.736 20.852 1.00 27.57 85 GLU A CA 1
ATOM 690 C C . GLU A 1 85 ? -33.130 37.945 21.499 1.00 27.74 85 GLU A C 1
ATOM 691 O O . GLU A 1 85 ? -32.468 38.450 22.418 1.00 27.52 85 GLU A O 1
ATOM 697 N N . THR A 1 86 ? -32.916 36.707 21.045 1.00 25.90 86 THR A N 1
ATOM 698 C CA . THR A 1 86 ? -31.855 35.881 21.625 1.00 25.23 86 THR A CA 1
ATOM 699 C C . THR A 1 86 ? -30.494 36.525 21.364 1.00 24.89 86 THR A C 1
ATOM 700 O O . THR A 1 86 ? -29.600 36.476 22.214 1.00 23.45 86 THR A O 1
ATOM 704 N N . LEU A 1 87 ? -30.344 37.142 20.194 1.00 24.61 87 LEU A N 1
ATOM 705 C CA . LEU A 1 87 ? -29.093 37.815 19.872 1.00 25.75 87 LEU A CA 1
ATOM 706 C C . LEU A 1 87 ? -28.952 38.985 20.836 1.00 26.78 87 LEU A C 1
ATOM 707 O O . LEU A 1 87 ? -27.872 39.239 21.365 1.00 27.66 87 LEU A O 1
ATOM 712 N N . GLU A 1 88 ? -30.058 39.688 21.065 1.00 27.37 88 GLU A N 1
ATOM 713 C CA . GLU A 1 88 ? -30.066 40.827 21.964 1.00 28.41 88 GLU A CA 1
ATOM 714 C C . GLU A 1 88 ? -29.745 40.398 23.388 1.00 26.59 88 GLU A C 1
ATOM 715 O O . GLU A 1 88 ? -28.916 41.010 24.069 1.00 25.19 88 GLU A O 1
ATOM 721 N N . CYS A 1 89 ? -30.399 39.343 23.842 1.00 25.40 89 CYS A N 1
ATOM 722 C CA . CYS A 1 89 ? -30.144 38.871 25.186 1.00 26.34 89 CYS A CA 1
ATOM 723 C C . CYS A 1 89 ? -28.701 38.413 25.367 1.00 27.01 89 CYS A C 1
ATOM 724 O O . CYS A 1 89 ? -28.085 38.704 26.398 1.00 28.27 89 CYS A O 1
ATOM 727 N N . ASP A 1 90 ? -28.148 37.711 24.380 1.00 26.08 90 ASP A N 1
ATOM 728 C CA . ASP A 1 90 ? -26.766 37.260 24.509 1.00 25.41 90 ASP A CA 1
ATOM 729 C C . ASP A 1 90 ? -25.828 38.464 24.528 1.00 25.21 90 ASP A C 1
ATOM 730 O O . ASP A 1 90 ? -24.874 38.517 25.318 1.00 25.37 90 ASP A O 1
ATOM 735 N N . LEU A 1 91 ? -26.105 39.443 23.675 1.00 24.40 91 LEU A N 1
ATOM 736 C CA . LEU A 1 91 ? -25.274 40.635 23.629 1.00 24.38 91 LEU A CA 1
ATOM 737 C C . LEU A 1 91 ? -25.358 41.374 24.963 1.00 25.23 91 LEU A C 1
ATOM 738 O O . LEU A 1 91 ? -24.355 41.888 25.458 1.00 25.40 91 LEU A O 1
ATOM 743 N N . ALA A 1 92 ? -26.553 41.417 25.547 1.00 25.32 92 ALA A N 1
ATOM 744 C CA . ALA A 1 92 ? -26.741 42.093 26.827 1.00 26.03 92 ALA A CA 1
ATOM 745 C C . ALA A 1 92 ? -25.888 41.415 27.902 1.00 26.78 92 ALA A C 1
ATOM 746 O O . ALA A 1 92 ? -25.264 42.083 28.735 1.00 26.87 92 ALA A O 1
ATOM 748 N N . GLY A 1 93 ? -25.863 40.086 27.877 1.00 27.57 93 GLY A N 1
ATOM 749 C CA . GLY A 1 93 ? -25.071 39.349 28.843 1.00 28.67 93 GLY A CA 1
ATOM 750 C C . GLY A 1 93 ? -23.572 39.560 28.663 1.00 30.40 93 GLY A C 1
ATOM 751 O O . GLY A 1 93 ? -22.815 39.535 29.640 1.00 30.81 93 GLY A O 1
ATOM 752 N N . GLU A 1 94 ? -23.129 39.774 27.427 1.00 30.67 94 GLU A N 1
ATOM 753 C CA . GLU A 1 94 ? -21.709 39.974 27.173 1.00 32.25 94 GLU A CA 1
ATOM 754 C C . GLU A 1 94 ? -21.243 41.281 27.770 1.00 32.46 94 GLU A C 1
ATOM 755 O O . GLU A 1 94 ? -20.174 41.346 28.384 1.00 32.62 94 GLU A O 1
ATOM 761 N N . HIS A 1 95 ? -22.046 42.326 27.584 1.00 32.80 95 HIS A N 1
ATOM 762 C CA . HIS A 1 95 ? -21.708 43.649 28.097 1.00 32.99 95 HIS A CA 1
ATOM 763 C C . HIS A 1 95 ? -21.582 43.637 29.617 1.00 32.42 95 HIS A C 1
ATOM 764 O O . HIS A 1 95 ? -20.672 44.253 30.166 1.00 31.58 95 HIS A O 1
ATOM 771 N N . ASP A 1 96 ? -22.483 42.932 30.298 1.00 32.25 96 ASP A N 1
ATOM 772 C CA . ASP A 1 96 ? -22.400 42.846 31.749 1.00 32.77 96 ASP A CA 1
ATOM 773 C C . ASP A 1 96 ? -21.121 42.117 32.135 1.00 33.49 96 ASP A C 1
ATOM 774 O O . ASP A 1 96 ? -20.402 42.552 33.042 1.00 34.92 96 ASP A O 1
ATOM 779 N N . ALA A 1 97 ? -20.833 41.009 31.448 1.00 32.42 97 ALA A N 1
ATOM 780 C CA . ALA A 1 97 ? -19.626 40.233 31.735 1.00 31.68 97 ALA A CA 1
ATOM 781 C C . ALA A 1 97 ? -18.365 41.068 31.502 1.00 30.65 97 ALA A C 1
ATOM 782 O O . ALA A 1 97 ? -17.465 41.077 32.340 1.00 30.96 97 ALA A O 1
ATOM 784 N N . LEU A 1 98 ? -18.291 41.772 30.377 1.00 29.59 98 LEU A N 1
ATOM 785 C CA . LEU A 1 98 ? -17.113 42.597 30.108 1.00 30.34 98 LEU A CA 1
ATOM 786 C C . LEU A 1 98 ? -16.910 43.643 31.209 1.00 30.54 98 LEU A C 1
ATOM 787 O O . LEU A 1 98 ? -15.785 43.911 31.649 1.00 30.02 98 LEU A O 1
ATOM 792 N N . LYS A 1 99 ? -18.014 44.230 31.647 1.00 30.57 99 LYS A N 1
ATOM 793 C CA . LYS A 1 99 ? -17.981 45.242 32.690 1.00 30.73 99 LYS A CA 1
ATOM 794 C C . LYS A 1 99 ? -17.318 44.629 33.913 1.00 28.96 99 LYS A C 1
ATOM 795 O O . LYS A 1 99 ? -16.365 45.181 34.463 1.00 29.07 99 LYS A O 1
ATOM 801 N N . LEU A 1 100 ? -17.816 43.467 34.318 1.00 27.16 100 LEU A N 1
ATOM 802 C CA . LEU A 1 100 ? -17.282 42.773 35.477 1.00 26.48 100 LEU A CA 1
ATOM 803 C C . LEU A 1 100 ? -15.822 42.374 35.326 1.00 27.07 100 LEU A C 1
ATOM 804 O O . LEU A 1 100 ? -15.043 42.500 36.275 1.00 27.42 100 LEU A O 1
ATOM 809 N N . TYR A 1 101 ? -15.451 41.890 34.141 1.00 26.36 101 TYR A N 1
ATOM 810 C CA . TYR A 1 101 ? -14.076 41.451 33.912 1.00 25.74 101 TYR A CA 1
ATOM 811 C C . TYR A 1 101 ? -13.068 42.587 33.913 1.00 26.19 101 TYR A C 1
ATOM 812 O O . TYR A 1 101 ? -11.954 42.420 34.402 1.00 27.04 101 TYR A O 1
ATOM 821 N N . ARG A 1 102 ? -13.446 43.735 33.361 1.00 26.07 102 ARG A N 1
ATOM 822 C CA . ARG A 1 102 ? -12.542 44.880 33.327 1.00 27.53 102 ARG A CA 1
ATOM 823 C C . ARG A 1 102 ? -12.256 45.381 34.746 1.00 28.82 102 ARG A C 1
ATOM 824 O O . ARG A 1 102 ? -11.154 45.853 35.064 1.00 28.75 102 ARG A O 1
ATOM 832 N N . GLU A 1 103 ? -13.264 45.241 35.597 1.00 29.58 103 GLU A N 1
ATOM 833 C CA . GLU A 1 103 ? -13.196 45.651 36.989 1.00 30.07 103 GLU A CA 1
ATOM 834 C C . GLU A 1 103 ? -12.267 44.695 37.744 1.00 29.80 103 GLU A C 1
ATOM 835 O O . GLU A 1 103 ? -11.312 45.116 38.404 1.00 29.21 103 GLU A O 1
ATOM 841 N N . ALA A 1 104 ? -12.553 43.399 37.636 1.00 28.51 104 ALA A N 1
ATOM 842 C CA . ALA A 1 104 ? -11.743 42.385 38.300 1.00 27.60 104 ALA A CA 1
ATOM 843 C C . ALA A 1 104 ? -10.306 42.509 37.816 1.00 26.84 104 ALA A C 1
ATOM 844 O O . ALA A 1 104 ? -9.363 42.481 38.601 1.00 27.18 104 ALA A O 1
ATOM 846 N N . ARG A 1 105 ? -10.153 42.661 36.511 1.00 26.36 105 ARG A N 1
ATOM 847 C CA . ARG A 1 105 ? -8.843 42.778 35.904 1.00 26.50 105 ARG A CA 1
ATOM 848 C C . ARG A 1 105 ? -8.038 43.935 36.524 1.00 27.13 105 ARG A C 1
ATOM 849 O O . ARG A 1 105 ? -6.875 43.754 36.903 1.00 27.25 105 ARG A O 1
ATOM 857 N N . ASP A 1 106 ? -8.643 45.115 36.646 1.00 27.02 106 ASP A N 1
ATOM 858 C CA . ASP A 1 106 ? -7.934 46.235 37.261 1.00 26.69 106 ASP A CA 1
ATOM 859 C C . ASP A 1 106 ? -7.500 45.884 38.685 1.00 25.78 106 ASP A C 1
ATOM 860 O O . ASP A 1 106 ? -6.365 46.166 39.077 1.00 24.15 106 ASP A O 1
ATOM 865 N N . TYR A 1 107 ? -8.396 45.268 39.455 1.00 24.77 107 TYR A N 1
ATOM 866 C CA . TYR A 1 107 ? -8.054 44.916 40.825 1.00 26.16 107 TYR A CA 1
ATOM 867 C C . TYR A 1 107 ? -6.897 43.927 40.905 1.00 26.43 107 TYR A C 1
ATOM 868 O O . TYR A 1 107 ? -6.037 44.058 41.773 1.00 27.70 107 TYR A O 1
ATOM 877 N N . CYS A 1 108 ? -6.870 42.937 40.014 1.00 25.96 108 CYS A N 1
ATOM 878 C CA . CYS A 1 108 ? -5.786 41.962 40.025 1.00 25.57 108 CYS A CA 1
ATOM 879 C C . CYS A 1 108 ? -4.460 42.668 39.781 1.00 25.79 108 CYS A C 1
ATOM 880 O O . CYS A 1 108 ? -3.458 42.357 40.415 1.00 25.82 108 CYS A O 1
ATOM 883 N N . ALA A 1 109 ? -4.465 43.625 38.862 1.00 25.53 109 ALA A N 1
ATOM 884 C CA . ALA A 1 109 ? -3.263 44.380 38.547 1.00 26.69 109 ALA A CA 1
ATOM 885 C C . ALA A 1 109 ? -2.798 45.152 39.783 1.00 28.57 109 ALA A C 1
ATOM 886 O O . ALA A 1 109 ? -1.624 45.103 40.164 1.00 27.37 109 ALA A O 1
ATOM 888 N N . GLU A 1 110 ? -3.734 45.860 40.405 1.00 30.86 110 GLU A N 1
ATOM 889 C CA . GLU A 1 110 ? -3.430 46.658 41.582 1.00 32.90 110 GLU A CA 1
ATOM 890 C C . GLU A 1 110 ? -2.812 45.811 42.684 1.00 32.06 110 GLU A C 1
ATOM 891 O O . GLU A 1 110 ? -1.821 46.204 43.295 1.00 32.59 110 GLU A O 1
ATOM 897 N N . VAL A 1 111 ? -3.390 44.644 42.933 1.00 31.40 111 VAL A N 1
ATOM 898 C CA . VAL A 1 111 ? -2.887 43.761 43.979 1.00 30.38 111 VAL A CA 1
ATOM 899 C C . VAL A 1 111 ? -1.652 42.969 43.543 1.00 29.36 111 VAL A C 1
ATOM 900 O O . VAL A 1 111 ? -1.007 42.315 44.359 1.00 29.85 111 VAL A O 1
ATOM 904 N N . GLY A 1 112 ? -1.319 43.026 42.257 1.00 28.13 112 GLY A N 1
ATOM 905 C CA . GLY A 1 112 ? -0.143 42.317 41.782 1.00 27.09 112 GLY A CA 1
ATOM 906 C C . GLY A 1 112 ? -0.289 40.844 41.450 1.00 26.08 112 GLY A C 1
ATOM 907 O O . GLY A 1 112 ? 0.715 40.158 41.294 1.00 26.36 112 GLY A O 1
ATOM 908 N N . ASP A 1 113 ? -1.520 40.348 41.348 1.00 25.34 113 ASP A N 1
ATOM 909 C CA . ASP A 1 113 ? -1.752 38.950 40.996 1.00 23.71 113 ASP A CA 1
ATOM 910 C C . ASP A 1 113 ? -1.698 38.868 39.464 1.00 23.80 113 ASP A C 1
ATOM 911 O O . ASP A 1 113 ? -2.719 38.942 38.779 1.00 23.14 113 ASP A O 1
ATOM 916 N N . ILE A 1 114 ? -0.484 38.724 38.945 1.00 23.52 114 ILE A N 1
ATOM 917 C CA . ILE A 1 114 ? -0.229 38.672 37.510 1.00 22.94 114 ILE A CA 1
ATOM 918 C C . ILE A 1 114 ? -1.015 37.613 36.743 1.00 23.33 114 ILE A C 1
ATOM 919 O O . ILE A 1 114 ? -1.690 37.922 35.763 1.00 23.20 114 ILE A O 1
ATOM 924 N N . VAL A 1 115 ? -0.928 36.365 37.185 1.00 23.52 115 VAL A N 1
ATOM 925 C CA . VAL A 1 115 ? -1.628 35.285 36.511 1.00 21.92 115 VAL A CA 1
ATOM 926 C C . VAL A 1 115 ? -3.138 35.501 36.482 1.00 23.05 115 VAL A C 1
ATOM 927 O O . VAL A 1 115 ? -3.764 35.385 35.424 1.00 24.67 115 VAL A O 1
ATOM 931 N N . SER A 1 116 ? -3.741 35.813 37.622 1.00 22.40 116 SER A N 1
ATOM 932 C CA . SER A 1 116 ? -5.182 36.052 37.632 1.00 22.68 116 SER A CA 1
ATOM 933 C C . SER A 1 116 ? -5.543 37.233 36.721 1.00 22.40 116 SER A C 1
ATOM 934 O O . SER A 1 116 ? -6.597 37.244 36.089 1.00 22.90 116 SER A O 1
ATOM 937 N N . LYS A 1 117 ? -4.659 38.220 36.650 1.00 21.98 117 LYS A N 1
ATOM 938 C CA . LYS A 1 117 ? -4.893 39.382 35.808 1.00 22.59 117 LYS A CA 1
ATOM 939 C C . LYS A 1 117 ? -4.989 38.954 34.344 1.00 22.18 117 LYS A C 1
ATOM 940 O O . LYS A 1 117 ? -5.921 39.338 33.630 1.00 21.65 117 LYS A O 1
ATOM 946 N N . ASN A 1 118 ? -4.022 38.157 33.896 1.00 21.96 118 ASN A N 1
ATOM 947 C CA . ASN A 1 118 ? -4.025 37.699 32.516 1.00 21.42 118 ASN A CA 1
ATOM 948 C C . ASN A 1 118 ? -5.224 36.826 32.183 1.00 20.69 118 ASN A C 1
ATOM 949 O O . ASN A 1 118 ? -5.660 36.792 31.041 1.00 21.24 118 ASN A O 1
ATOM 954 N N . ILE A 1 119 ? -5.758 36.114 33.167 1.00 19.63 119 ILE A N 1
ATOM 955 C CA . ILE A 1 119 ? -6.928 35.295 32.905 1.00 18.59 119 ILE A CA 1
ATOM 956 C C . ILE A 1 119 ? -8.074 36.236 32.538 1.00 20.31 119 ILE A C 1
ATOM 957 O O . ILE A 1 119 ? -8.829 35.976 31.599 1.00 21.41 119 ILE A O 1
ATOM 962 N N . PHE A 1 120 ? -8.204 37.339 33.267 1.00 20.03 120 PHE A N 1
ATOM 963 C CA . PHE A 1 120 ? -9.262 38.290 32.951 1.00 20.13 120 PHE A CA 1
ATOM 964 C C . PHE A 1 120 ? -8.998 39.006 31.627 1.00 20.75 120 PHE A C 1
ATOM 965 O O . PHE A 1 120 ? -9.942 39.396 30.933 1.00 19.09 120 PHE A O 1
ATOM 973 N N . GLU A 1 121 ? -7.729 39.176 31.262 1.00 20.70 121 GLU A N 1
ATOM 974 C CA . GLU A 1 121 ? -7.441 39.823 29.987 1.00 22.18 121 GLU A CA 1
ATOM 975 C C . GLU A 1 121 ? -7.795 38.830 28.882 1.00 22.58 121 GLU A C 1
ATOM 976 O O . GLU A 1 121 ? -8.246 39.207 27.795 1.00 22.79 121 GLU A O 1
ATOM 982 N N . SER A 1 122 ? -7.608 37.550 29.173 1.00 22.65 122 SER A N 1
ATOM 983 C CA . SER A 1 122 ? -7.937 36.516 28.207 1.00 23.43 122 SER A CA 1
ATOM 984 C C . SER A 1 122 ? -9.469 36.452 28.065 1.00 22.49 122 SER A C 1
ATOM 985 O O . SER A 1 122 ? -9.993 36.383 26.953 1.00 21.49 122 SER A O 1
ATOM 988 N N . LEU A 1 123 ? -10.184 36.491 29.187 1.00 20.99 123 LEU A N 1
ATOM 989 C CA . LEU A 1 123 ? -11.638 36.463 29.137 1.00 21.45 123 LEU A CA 1
ATOM 990 C C . LEU A 1 123 ? -12.179 37.703 28.419 1.00 21.84 123 LEU A C 1
ATOM 991 O O . LEU A 1 123 ? -13.088 37.608 27.590 1.00 22.52 123 LEU A O 1
ATOM 996 N N . ILE A 1 124 ? -11.621 38.866 28.736 1.00 21.18 124 ILE A N 1
ATOM 997 C CA . ILE A 1 124 ? -12.046 40.110 28.102 1.00 19.89 124 ILE A CA 1
ATOM 998 C C . ILE A 1 124 ? -11.859 39.987 26.598 1.00 19.96 124 ILE A C 1
ATOM 999 O O . ILE A 1 124 ? -12.739 40.368 25.832 1.00 18.61 124 ILE A O 1
ATOM 1004 N N . THR A 1 125 ? -10.715 39.444 26.183 1.00 20.10 125 THR A N 1
ATOM 1005 C CA . THR A 1 125 ? -10.435 39.269 24.762 1.00 20.91 125 THR A CA 1
ATOM 1006 C C . THR A 1 125 ? -11.449 38.336 24.093 1.00 21.83 125 THR A C 1
ATOM 1007 O O . THR A 1 125 ? -11.944 38.643 23.016 1.00 22.72 125 THR A O 1
ATOM 1011 N N . ASP A 1 126 ? -11.768 37.209 24.725 1.00 23.30 126 ASP A N 1
ATOM 1012 C CA . ASP A 1 126 ? -12.747 36.289 24.148 1.00 25.03 126 ASP A CA 1
ATOM 1013 C C . ASP A 1 126 ? -14.134 36.935 24.072 1.00 26.32 126 ASP A C 1
ATOM 1014 O O . ASP A 1 126 ? -14.833 36.809 23.068 1.00 26.04 126 ASP A O 1
ATOM 1019 N N . GLU A 1 127 ? -14.539 37.618 25.138 1.00 27.02 127 GLU A N 1
ATOM 1020 C CA . GLU A 1 127 ? -15.847 38.243 25.138 1.00 28.11 127 GLU A CA 1
ATOM 1021 C C . GLU A 1 127 ? -15.960 39.349 24.084 1.00 26.86 127 GLU A C 1
ATOM 1022 O O . GLU A 1 127 ? -17.013 39.515 23.472 1.00 26.17 127 GLU A O 1
ATOM 1028 N N . GLU A 1 128 ? -14.890 40.101 23.852 1.00 25.22 128 GLU A N 1
ATOM 1029 C CA . GLU A 1 128 ? -14.969 41.131 22.833 1.00 25.39 128 GLU A CA 1
ATOM 1030 C C . GLU A 1 128 ? -15.130 40.429 21.485 1.00 25.51 128 GLU A C 1
ATOM 1031 O O . GLU A 1 128 ? -15.748 40.964 20.559 1.00 24.65 128 GLU A O 1
ATOM 1037 N N . GLY A 1 129 ? -14.598 39.211 21.396 1.00 25.07 129 GLY A N 1
ATOM 1038 C CA . GLY A 1 129 ? -14.730 38.430 20.180 1.00 25.13 129 GLY A CA 1
ATOM 1039 C C . GLY A 1 129 ? -16.194 38.081 19.928 1.00 26.19 129 GLY A C 1
ATOM 1040 O O . GLY A 1 129 ? -16.694 38.231 18.804 1.00 26.45 129 GLY A O 1
ATOM 1041 N N . HIS A 1 130 ? -16.886 37.617 20.969 1.00 26.42 130 HIS A N 1
ATOM 1042 C CA . HIS A 1 130 ? -18.304 37.276 20.857 1.00 28.02 130 HIS A CA 1
ATOM 1043 C C . HIS A 1 130 ? -19.122 38.531 20.542 1.00 27.40 130 HIS A C 1
ATOM 1044 O O . HIS A 1 130 ? -20.052 38.488 19.739 1.00 26.80 130 HIS A O 1
ATOM 1051 N N . VAL A 1 131 ? -18.776 39.648 21.177 1.00 26.91 131 VAL A N 1
ATOM 1052 C CA . VAL A 1 131 ? -19.492 40.895 20.939 1.00 25.81 131 VAL A CA 1
ATOM 1053 C C . VAL A 1 131 ? -19.372 41.267 19.469 1.00 25.60 131 VAL A C 1
ATOM 1054 O O . VAL A 1 131 ? -20.357 41.633 18.828 1.00 25.04 131 VAL A O 1
ATOM 1058 N N . ASP A 1 132 ? -18.159 41.168 18.939 1.00 25.60 132 ASP A N 1
ATOM 1059 C CA . ASP A 1 132 ? -17.914 41.497 17.540 1.00 26.60 132 ASP A CA 1
ATOM 1060 C C . ASP A 1 132 ? -18.841 40.680 16.648 1.00 26.79 132 ASP A C 1
ATOM 1061 O O . ASP A 1 132 ? -19.515 41.211 15.756 1.00 26.02 132 ASP A O 1
ATOM 1066 N N . PHE A 1 133 ? -18.876 39.380 16.917 1.00 26.80 133 PHE A N 1
ATOM 1067 C CA . PHE A 1 133 ? -19.702 38.458 16.157 1.00 27.35 133 PHE A CA 1
ATOM 1068 C C . PHE A 1 133 ? -21.198 38.794 16.252 1.00 26.99 133 PHE A C 1
ATOM 1069 O O . PHE A 1 133 ? -21.877 38.923 15.230 1.00 26.49 133 PHE A O 1
ATOM 1077 N N . LEU A 1 134 ? -21.705 38.930 17.477 1.00 26.98 134 LEU A N 1
ATOM 1078 C CA . LEU A 1 134 ? -23.114 39.246 17.696 1.00 25.80 134 LEU A CA 1
ATOM 1079 C C . LEU A 1 134 ? -23.510 40.567 17.041 1.00 26.61 134 LEU A C 1
ATOM 1080 O O . LEU A 1 134 ? -24.589 40.672 16.464 1.00 27.69 134 LEU A O 1
ATOM 1085 N N . GLU A 1 135 ? -22.647 41.577 17.124 1.00 26.46 135 GLU A N 1
ATOM 1086 C CA . GLU A 1 135 ? -22.965 42.862 16.512 1.00 26.86 135 GLU A CA 1
ATOM 1087 C C . GLU A 1 135 ? -23.066 42.710 15.001 1.00 26.89 135 GLU A C 1
ATOM 1088 O O . GLU A 1 135 ? -23.939 43.299 14.367 1.00 27.89 135 GLU A O 1
ATOM 1094 N N . THR A 1 136 ? -22.179 41.911 14.425 1.00 26.53 136 THR A N 1
ATOM 1095 C CA . THR A 1 136 ? -22.211 41.684 12.995 1.00 25.88 136 THR A CA 1
ATOM 1096 C C . THR A 1 136 ? -23.488 40.922 12.630 1.00 25.91 136 THR A C 1
ATOM 1097 O O . THR A 1 136 ? -24.117 41.207 11.613 1.00 26.31 136 THR A O 1
ATOM 1101 N N . GLN A 1 137 ? -23.887 39.975 13.470 1.00 24.62 137 GLN A N 1
ATOM 1102 C CA . GLN A 1 137 ? -25.087 39.206 13.195 1.00 24.21 137 GLN A CA 1
ATOM 1103 C C . GLN A 1 137 ? -26.351 40.038 13.335 1.00 24.62 137 GLN A C 1
ATOM 1104 O O . GLN A 1 137 ? -27.297 39.876 12.565 1.00 24.77 137 GLN A O 1
ATOM 1110 N N . ILE A 1 138 ? -26.372 40.931 14.317 1.00 24.53 138 ILE A N 1
ATOM 1111 C CA . ILE A 1 138 ? -27.535 41.781 14.529 1.00 23.61 138 ILE A CA 1
ATOM 1112 C C . ILE A 1 138 ? -27.647 42.742 13.354 1.00 23.46 138 ILE A C 1
ATOM 1113 O O . ILE A 1 138 ? -28.738 43.017 12.857 1.00 23.38 138 ILE A O 1
ATOM 1118 N N . SER A 1 139 ? -26.506 43.244 12.907 1.00 23.01 139 SER A N 1
ATOM 1119 C CA . SER A 1 139 ? -26.477 44.154 11.779 1.00 23.12 139 SER A CA 1
ATOM 1120 C C . SER A 1 139 ? -26.970 43.438 10.524 1.00 24.45 139 SER A C 1
ATOM 1121 O O . SER A 1 139 ? -27.720 44.001 9.723 1.00 25.71 139 SER A O 1
ATOM 1124 N N . LEU A 1 140 ? -26.543 42.191 10.356 1.00 24.20 140 LEU A N 1
ATOM 1125 C CA . LEU A 1 140 ? -26.953 41.406 9.202 1.00 24.51 140 LEU A CA 1
ATOM 1126 C C . LEU A 1 140 ? -28.437 41.068 9.300 1.00 24.50 140 LEU A C 1
ATOM 1127 O O . LEU A 1 140 ? -29.118 40.919 8.284 1.00 25.18 140 LEU A O 1
ATOM 1132 N N . TYR A 1 141 ? -28.931 40.944 10.527 1.00 23.73 141 TYR A N 1
ATOM 1133 C CA . TYR A 1 141 ? -30.331 40.624 10.757 1.00 24.29 141 TYR A CA 1
ATOM 1134 C C . TYR A 1 141 ? -31.222 41.759 10.244 1.00 25.48 141 TYR A C 1
ATOM 1135 O O . TYR A 1 141 ? -32.205 41.524 9.540 1.00 25.73 141 TYR A O 1
ATOM 1144 N N . ASP A 1 142 ? -30.869 42.993 10.583 1.00 25.65 142 ASP A N 1
ATOM 1145 C CA . ASP A 1 142 ? -31.656 44.133 10.144 1.00 25.48 142 ASP A CA 1
ATOM 1146 C C . ASP A 1 142 ? -31.545 44.330 8.634 1.00 25.55 142 ASP A C 1
ATOM 1147 O O . ASP A 1 142 ? -32.515 44.691 7.975 1.00 26.53 142 ASP A O 1
ATOM 1152 N N . ARG A 1 143 ? -30.364 44.090 8.081 1.00 25.32 143 ARG A N 1
ATOM 1153 C CA . ARG A 1 143 ? -30.163 44.250 6.649 1.00 24.97 143 ARG A CA 1
ATOM 1154 C C . ARG A 1 143 ? -30.953 43.223 5.844 1.00 25.92 143 ARG A C 1
ATOM 1155 O O . ARG A 1 143 ? -31.577 43.567 4.839 1.00 27.53 143 ARG A O 1
ATOM 1163 N N . LEU A 1 144 ? -30.931 41.967 6.284 1.00 24.71 144 LEU A N 1
ATOM 1164 C CA . LEU A 1 144 ? -31.645 40.904 5.589 1.00 24.25 144 LEU A CA 1
ATOM 1165 C C . LEU A 1 144 ? -33.142 40.945 5.868 1.00 24.96 144 LEU A C 1
ATOM 1166 O O . LEU A 1 144 ? -33.956 40.692 4.974 1.00 25.05 144 LEU A O 1
ATOM 1171 N N . GLY A 1 145 ? -33.497 41.257 7.112 1.00 24.38 145 GLY A N 1
ATOM 1172 C CA . GLY A 1 145 ? -34.894 41.280 7.502 1.00 23.71 145 GLY A CA 1
ATOM 1173 C C . GLY A 1 145 ? -35.225 39.980 8.216 1.00 24.06 145 GLY A C 1
ATOM 1174 O O . GLY A 1 145 ? -34.566 38.975 7.986 1.00 24.88 145 GLY A O 1
ATOM 1175 N N . PRO A 1 146 ? -36.250 39.957 9.078 1.00 24.51 146 PRO A N 1
ATOM 1176 C CA . PRO A 1 146 ? -36.633 38.746 9.812 1.00 24.34 146 PRO A CA 1
ATOM 1177 C C . PRO A 1 146 ? -36.671 37.468 8.981 1.00 24.76 146 PRO A C 1
ATOM 1178 O O . PRO A 1 146 ? -36.018 36.490 9.327 1.00 24.77 146 PRO A O 1
ATOM 1182 N N . GLN A 1 147 ? -37.433 37.477 7.891 1.00 25.62 147 GLN A N 1
ATOM 1183 C CA . GLN A 1 147 ? -37.562 36.298 7.037 1.00 25.99 147 GLN A CA 1
ATOM 1184 C C . GLN A 1 147 ? -36.253 35.901 6.360 1.00 25.37 147 GLN A C 1
ATOM 1185 O O . GLN A 1 147 ? -35.892 34.726 6.321 1.00 25.05 147 GLN A O 1
ATOM 1191 N N . GLY A 1 148 ? -35.543 36.886 5.832 1.00 25.00 148 GLY A N 1
ATOM 1192 C CA . GLY A 1 148 ? -34.286 36.605 5.164 1.00 24.77 148 GLY A CA 1
ATOM 1193 C C . GLY A 1 148 ? -33.242 36.010 6.086 1.00 25.52 148 GLY A C 1
ATOM 1194 O O . GLY A 1 148 ? -32.527 35.082 5.710 1.00 25.81 148 GLY A O 1
ATOM 1195 N N . PHE A 1 149 ? -33.147 36.543 7.297 1.00 24.61 149 PHE A N 1
ATOM 1196 C CA . PHE A 1 149 ? -32.176 36.039 8.254 1.00 24.15 149 PHE A CA 1
ATOM 1197 C C . PHE A 1 149 ? -32.539 34.622 8.669 1.00 23.80 149 PHE A C 1
ATOM 1198 O O . PHE A 1 149 ? -31.666 33.769 8.807 1.00 24.99 149 PHE A O 1
ATOM 1206 N N . ALA A 1 150 ? -33.828 34.381 8.886 1.00 22.96 150 ALA A N 1
ATOM 1207 C CA . ALA A 1 150 ? -34.286 33.060 9.290 1.00 22.02 150 ALA A CA 1
ATOM 1208 C C . ALA A 1 150 ? -33.967 32.066 8.177 1.00 22.00 150 ALA A C 1
ATOM 1209 O O . ALA A 1 150 ? -33.541 30.948 8.439 1.00 22.50 150 ALA A O 1
ATOM 1211 N N . LEU A 1 151 ? -34.163 32.488 6.934 1.00 20.63 151 LEU A N 1
ATOM 1212 C CA . LEU A 1 151 ? -33.887 31.630 5.798 1.00 21.06 151 LEU A CA 1
ATOM 1213 C C . LEU A 1 151 ? -32.413 31.219 5.776 1.00 20.59 151 LEU A C 1
ATOM 1214 O O . LEU A 1 151 ? -32.092 30.040 5.660 1.00 19.62 151 LEU A O 1
ATOM 1219 N N . LEU A 1 152 ? -31.530 32.205 5.905 1.00 20.73 152 LEU A N 1
ATOM 1220 C CA . LEU A 1 152 ? -30.085 31.990 5.912 1.00 21.08 152 LEU A CA 1
ATOM 1221 C C . LEU A 1 152 ? -29.610 31.041 7.014 1.00 21.60 152 LEU A C 1
ATOM 1222 O O . LEU A 1 152 ? -28.600 30.351 6.859 1.00 22.32 152 LEU A O 1
ATOM 1227 N N . ASN A 1 153 ? -30.337 30.999 8.120 1.00 20.50 153 ASN A N 1
ATOM 1228 C CA . ASN A 1 153 ? -29.927 30.163 9.227 1.00 20.71 153 ASN A CA 1
ATOM 1229 C C . ASN A 1 153 ? -30.802 28.962 9.492 1.00 21.31 153 ASN A C 1
ATOM 1230 O O . ASN A 1 153 ? -30.684 28.324 10.538 1.00 20.71 153 ASN A O 1
ATOM 1235 N N . ALA A 1 154 ? -31.658 28.641 8.528 1.00 21.90 154 ALA A N 1
ATOM 1236 C CA . ALA A 1 154 ? -32.567 27.508 8.654 1.00 22.55 154 ALA A CA 1
ATOM 1237 C C . ALA A 1 154 ? -32.041 26.258 7.952 1.00 23.53 154 ALA A C 1
ATOM 1238 O O . ALA A 1 154 ? -31.196 26.328 7.059 1.00 24.55 154 ALA A O 1
ATOM 1240 N N . ALA A 1 155 ? -32.548 25.107 8.361 1.00 24.57 155 ALA A N 1
ATOM 1241 C CA . ALA A 1 155 ? -32.138 23.856 7.749 1.00 26.02 155 ALA A CA 1
ATOM 1242 C C . ALA A 1 155 ? -33.270 23.312 6.881 1.00 26.06 155 ALA A C 1
ATOM 1243 O O . ALA A 1 155 ? -34.442 23.397 7.248 1.00 24.84 155 ALA A O 1
ATOM 1245 N N . PRO A 1 156 ? -32.929 22.756 5.709 1.00 27.09 156 PRO A N 1
ATOM 1246 C CA . PRO A 1 156 ? -33.932 22.195 4.796 1.00 27.91 156 PRO A CA 1
ATOM 1247 C C . PRO A 1 156 ? -34.568 20.972 5.461 1.00 28.19 156 PRO A C 1
ATOM 1248 O O . PRO A 1 156 ? -33.994 20.404 6.390 1.00 27.96 156 PRO A O 1
ATOM 1252 N N . MET A 1 157 ? -35.741 20.564 4.992 1.00 28.63 157 MET A N 1
ATOM 1253 C CA . MET A 1 157 ? -36.421 19.407 5.568 1.00 29.51 157 MET A CA 1
ATOM 1254 C C . MET A 1 157 ? -35.640 18.098 5.473 1.00 30.46 157 MET A C 1
ATOM 1255 O O . MET A 1 157 ? -35.872 17.188 6.265 1.00 30.55 157 MET A O 1
ATOM 1260 N N . ASP A 1 158 ? -34.726 18.002 4.510 1.00 31.66 158 ASP A N 1
ATOM 1261 C CA . ASP A 1 158 ? -33.933 16.785 4.315 1.00 34.55 158 ASP A CA 1
ATOM 1262 C C . ASP A 1 158 ? -32.537 16.894 4.937 1.00 36.31 158 ASP A C 1
ATOM 1263 O O . ASP A 1 158 ? -31.628 16.160 4.554 1.00 36.54 158 ASP A O 1
ATOM 1268 N N . ALA A 1 159 ? -32.368 17.803 5.890 1.00 38.46 159 ALA A N 1
ATOM 1269 C CA . ALA A 1 159 ? -31.068 18.002 6.525 1.00 40.00 159 ALA A CA 1
ATOM 1270 C C . ALA A 1 159 ? -30.663 16.916 7.515 1.00 41.83 159 ALA A C 1
ATOM 1271 O O . ALA A 1 159 ? -31.512 16.242 8.116 1.00 41.12 159 ALA A O 1
ATOM 1273 N N . ALA A 1 160 ? -29.344 16.769 7.672 1.00 44.31 160 ALA A N 1
ATOM 1274 C CA . ALA A 1 160 ? -28.739 15.814 8.613 1.00 45.95 160 ALA A CA 1
ATOM 1275 C C . ALA A 1 160 ? -29.565 14.537 8.822 1.00 46.66 160 ALA A C 1
ATOM 1276 O O . ALA A 1 160 ? -29.699 14.128 10.005 1.00 48.12 160 ALA A O 1
ATOM 1278 N N . MET B 1 1 ? 19.880 46.535 20.400 1.00 36.60 1 MET B N 1
ATOM 1279 C CA . MET B 1 1 ? 19.051 47.594 21.040 1.00 37.98 1 MET B CA 1
ATOM 1280 C C . MET B 1 1 ? 19.541 47.767 22.474 1.00 38.19 1 MET B C 1
ATOM 1281 O O . MET B 1 1 ? 19.455 46.842 23.277 1.00 38.22 1 MET B O 1
ATOM 1286 N N . LYS B 1 2 ? 20.065 48.943 22.800 1.00 38.76 2 LYS B N 1
ATOM 1287 C CA . LYS B 1 2 ? 20.575 49.158 24.146 1.00 39.87 2 LYS B CA 1
ATOM 1288 C C . LYS B 1 2 ? 19.443 49.093 25.164 1.00 38.75 2 LYS B C 1
ATOM 1289 O O . LYS B 1 2 ? 18.426 49.768 25.014 1.00 39.31 2 LYS B O 1
ATOM 1295 N N . GLY B 1 3 ? 19.616 48.288 26.204 1.00 37.03 3 GLY B N 1
ATOM 1296 C CA . GLY B 1 3 ? 18.562 48.180 27.195 1.00 35.60 3 GLY B CA 1
ATOM 1297 C C . GLY B 1 3 ? 18.802 48.945 28.485 1.00 34.06 3 GLY B C 1
ATOM 1298 O O . GLY B 1 3 ? 19.888 49.471 28.731 1.00 33.56 3 GLY B O 1
ATOM 1299 N N . ASP B 1 4 ? 17.767 49.004 29.312 1.00 32.49 4 ASP B N 1
ATOM 1300 C CA . ASP B 1 4 ? 17.848 49.671 30.596 1.00 31.61 4 ASP B CA 1
ATOM 1301 C C . ASP B 1 4 ? 18.792 48.867 31.495 1.00 30.90 4 ASP B C 1
ATOM 1302 O O . ASP B 1 4 ? 18.556 47.683 31.746 1.00 30.79 4 ASP B O 1
ATOM 1307 N N . ALA B 1 5 ? 19.853 49.508 31.977 1.00 29.20 5 ALA B N 1
ATOM 1308 C CA . ALA B 1 5 ? 20.819 48.839 32.840 1.00 27.97 5 ALA B CA 1
ATOM 1309 C C . ALA B 1 5 ? 20.178 48.014 33.963 1.00 27.68 5 ALA B C 1
ATOM 1310 O O . ALA B 1 5 ? 20.613 46.895 34.225 1.00 27.44 5 ALA B O 1
ATOM 1312 N N . LYS B 1 6 ? 19.145 48.536 34.621 1.00 26.42 6 LYS B N 1
ATOM 1313 C CA . LYS B 1 6 ? 18.558 47.770 35.708 1.00 27.29 6 LYS B CA 1
ATOM 1314 C C . LYS B 1 6 ? 17.729 46.570 35.250 1.00 27.39 6 LYS B C 1
ATOM 1315 O O . LYS B 1 6 ? 17.556 45.605 36.002 1.00 26.77 6 LYS B O 1
ATOM 1321 N N . VAL B 1 7 ? 17.205 46.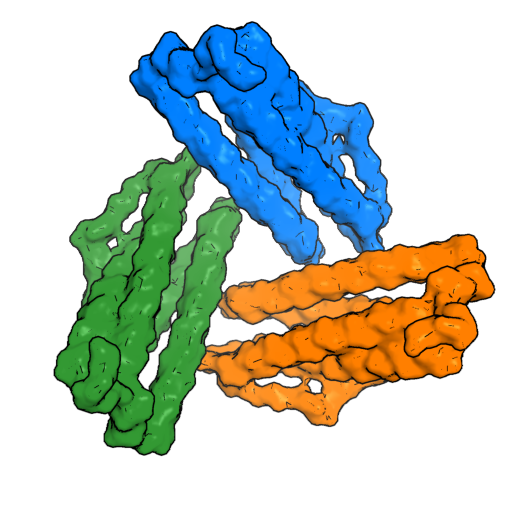624 34.031 1.00 25.91 7 VAL B N 1
ATOM 1322 C CA . VAL B 1 7 ? 16.432 45.506 33.529 1.00 25.33 7 VAL B CA 1
ATOM 1323 C C . VAL B 1 7 ? 17.423 44.366 33.322 1.00 26.01 7 VAL B C 1
ATOM 1324 O O . VAL B 1 7 ? 17.139 43.205 33.623 1.00 26.19 7 VAL B O 1
ATOM 1328 N N . ILE B 1 8 ? 18.601 44.713 32.818 1.00 25.45 8 ILE B N 1
ATOM 1329 C CA . ILE B 1 8 ? 19.643 43.740 32.572 1.00 24.84 8 ILE B CA 1
ATOM 1330 C C . ILE B 1 8 ? 20.092 43.107 33.887 1.00 26.49 8 ILE B C 1
ATOM 1331 O O . ILE B 1 8 ? 20.412 41.914 33.938 1.00 26.85 8 ILE B O 1
ATOM 1336 N N . GLU B 1 9 ? 20.101 43.900 34.954 1.00 27.33 9 GLU B N 1
ATOM 1337 C CA . GLU B 1 9 ? 20.492 43.395 36.265 1.00 27.77 9 GLU B CA 1
ATOM 1338 C C . GLU B 1 9 ? 19.465 42.366 36.704 1.00 25.80 9 GLU B C 1
ATOM 1339 O O . GLU B 1 9 ? 19.815 41.290 37.185 1.00 24.31 9 GLU B O 1
ATOM 1345 N N . PHE B 1 10 ? 18.193 42.711 36.538 1.00 23.69 10 PHE B N 1
ATOM 1346 C CA . PHE B 1 10 ? 17.120 41.806 36.919 1.00 23.95 10 PHE B CA 1
ATOM 1347 C C . PHE B 1 10 ? 17.193 40.505 36.111 1.00 23.81 10 PHE B C 1
ATOM 1348 O O . PHE B 1 10 ? 17.057 39.415 36.673 1.00 22.24 10 PHE B O 1
ATOM 1356 N N . LEU B 1 11 ? 17.426 40.625 34.803 1.00 22.86 11 LEU B N 1
ATOM 1357 C CA . LEU B 1 11 ? 17.530 39.459 33.939 1.00 22.42 11 LEU B CA 1
ATOM 1358 C C . LEU B 1 11 ? 18.670 38.542 34.394 1.00 22.90 11 LEU B C 1
ATOM 1359 O O . LEU B 1 11 ? 18.510 37.319 34.432 1.00 22.32 11 LEU B O 1
ATOM 1364 N N . ASN B 1 12 ? 19.811 39.129 34.748 1.00 22.48 12 ASN B N 1
ATOM 1365 C CA . ASN B 1 12 ? 20.950 38.342 35.209 1.00 21.19 12 ASN B CA 1
ATOM 1366 C C . ASN B 1 12 ? 20.674 37.686 36.553 1.00 20.70 12 ASN B C 1
ATOM 1367 O O . ASN B 1 12 ? 21.222 36.631 36.858 1.00 21.72 12 ASN B O 1
ATOM 1372 N N . ALA B 1 13 ? 19.830 38.306 37.365 1.00 19.98 13 ALA B N 1
ATOM 1373 C CA . ALA B 1 13 ? 19.509 37.724 38.657 1.00 20.74 13 ALA B CA 1
ATOM 1374 C C . ALA B 1 13 ? 18.562 36.548 38.413 1.00 21.74 13 ALA B C 1
ATOM 1375 O O . ALA B 1 13 ? 18.692 35.489 39.031 1.00 20.88 13 ALA B O 1
ATOM 1377 N N . ALA B 1 14 ? 17.619 36.736 37.494 1.00 21.84 14 ALA B N 1
ATOM 1378 C CA . ALA B 1 14 ? 16.669 35.684 37.161 1.00 22.79 14 ALA B CA 1
ATOM 1379 C C . ALA B 1 14 ? 17.438 34.504 36.571 1.00 23.52 14 ALA B C 1
ATOM 1380 O O . ALA B 1 14 ? 17.123 33.343 36.842 1.00 24.70 14 ALA B O 1
ATOM 1382 N N . LEU B 1 15 ? 18.458 34.810 35.774 1.00 22.79 15 LEU B N 1
ATOM 1383 C CA . LEU B 1 15 ? 19.276 33.782 35.157 1.00 21.72 15 LEU B CA 1
ATOM 1384 C C . LEU B 1 15 ? 19.969 32.960 36.232 1.00 23.12 15 LEU B C 1
ATOM 1385 O O . LEU B 1 15 ? 19.990 31.723 36.168 1.00 22.55 15 LEU B O 1
ATOM 1390 N N . ARG B 1 16 ? 20.540 33.654 37.217 1.00 24.02 16 ARG B N 1
ATOM 1391 C CA . ARG B 1 16 ? 21.229 32.977 38.306 1.00 24.73 16 ARG B CA 1
ATOM 1392 C C . ARG B 1 16 ? 20.244 32.108 39.069 1.00 23.29 16 ARG B C 1
ATOM 1393 O O . ARG B 1 16 ? 20.576 31.015 39.513 1.00 23.24 16 ARG B O 1
ATOM 1401 N N . SER B 1 17 ? 19.027 32.606 39.221 1.00 22.59 17 SER B N 1
ATOM 1402 C CA . SER B 1 17 ? 17.999 31.863 39.919 1.00 22.92 17 SER B CA 1
ATOM 1403 C C . SER B 1 17 ? 17.704 30.568 39.151 1.00 23.84 17 SER B C 1
ATOM 1404 O O . SER B 1 17 ? 17.565 29.498 39.749 1.00 23.22 17 SER B O 1
ATOM 1407 N N A GLU B 1 18 ? 17.623 30.672 37.824 0.50 23.67 18 GLU B N 1
ATOM 1408 N N B GLU B 1 18 ? 17.634 30.667 37.828 0.50 23.18 18 GLU B N 1
ATOM 1409 C CA A GLU B 1 18 ? 17.337 29.517 36.981 0.50 23.64 18 GLU B CA 1
ATOM 1410 C CA B GLU B 1 18 ? 17.348 29.509 36.994 0.50 22.59 18 GLU B CA 1
ATOM 1411 C C A GLU B 1 18 ? 18.477 28.505 36.949 0.50 23.11 18 GLU B C 1
ATOM 1412 C C B GLU B 1 18 ? 18.481 28.501 36.943 0.50 22.55 18 GLU B C 1
ATOM 1413 O O A GLU B 1 18 ? 18.243 27.299 37.029 0.50 23.63 18 GLU B O 1
ATOM 1414 O O B GLU B 1 18 ? 18.247 27.294 37.003 0.50 23.24 18 GLU B O 1
ATOM 1425 N N . LEU B 1 19 ? 19.710 28.985 36.833 1.00 22.49 19 LEU B N 1
ATOM 1426 C CA . LEU B 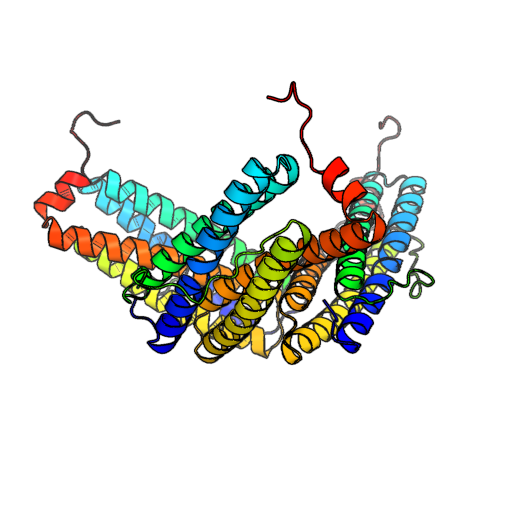1 19 ? 20.849 28.081 36.803 1.00 21.25 19 LEU B CA 1
ATOM 1427 C C . LEU B 1 19 ? 20.837 27.288 38.106 1.00 21.08 19 LEU B C 1
ATOM 1428 O O . LEU B 1 19 ? 21.245 26.132 38.139 1.00 21.62 19 LEU B O 1
ATOM 1433 N N . THR B 1 20 ? 20.365 27.918 39.178 1.00 19.80 20 THR B N 1
ATOM 1434 C CA . THR B 1 20 ? 20.305 27.266 40.475 1.00 19.55 20 THR B CA 1
ATOM 1435 C C . THR B 1 20 ? 19.250 26.176 40.431 1.00 19.37 20 THR B C 1
ATOM 1436 O O . THR B 1 20 ? 19.501 25.046 40.848 1.00 19.42 20 THR B O 1
ATOM 1440 N N . ALA B 1 21 ? 18.072 26.517 39.919 1.00 18.35 21 ALA B N 1
ATOM 1441 C CA . ALA B 1 21 ? 16.981 25.554 39.814 1.00 19.15 21 ALA B CA 1
ATOM 1442 C C . ALA B 1 21 ? 17.390 24.357 38.950 1.00 19.24 21 ALA B C 1
ATOM 1443 O O . ALA B 1 21 ? 17.112 23.206 39.299 1.00 19.36 21 ALA B O 1
ATOM 1445 N N . ILE B 1 22 ? 18.053 24.627 37.828 1.00 17.92 22 ILE B N 1
ATOM 1446 C CA . ILE B 1 22 ? 18.486 23.551 36.947 1.00 18.83 22 ILE B CA 1
ATOM 1447 C C . ILE B 1 22 ? 19.292 22.504 37.710 1.00 19.39 22 ILE B C 1
ATOM 1448 O O . ILE B 1 22 ? 18.983 21.319 37.666 1.00 20.29 22 ILE B O 1
ATOM 1453 N N . SER B 1 23 ? 20.321 22.943 38.421 1.00 19.82 23 SER B N 1
ATOM 1454 C CA . SER B 1 23 ? 21.156 22.018 39.165 1.00 20.30 23 SER B CA 1
ATOM 1455 C C . SER B 1 23 ? 20.439 21.359 40.333 1.00 20.77 23 SER B C 1
ATOM 1456 O O . SER B 1 23 ? 20.679 20.198 40.632 1.00 21.13 23 SER B O 1
ATOM 1459 N N . GLN B 1 24 ? 19.557 22.094 40.997 1.00 21.55 24 GLN B N 1
ATOM 1460 C CA . GLN B 1 24 ? 18.836 21.531 42.126 1.00 20.65 24 GLN B CA 1
ATOM 1461 C C . GLN B 1 24 ? 17.901 20.424 41.651 1.00 21.31 24 GLN B C 1
ATOM 1462 O O . GLN B 1 24 ? 17.806 19.376 42.287 1.00 21.39 24 GLN B O 1
ATOM 1468 N N . TYR B 1 25 ? 17.219 20.651 40.531 1.00 20.88 25 TYR B N 1
ATOM 1469 C CA . TYR B 1 25 ? 16.313 19.646 39.992 1.00 21.13 25 TYR B CA 1
ATOM 1470 C C . TYR B 1 25 ? 17.088 18.437 39.482 1.00 20.53 25 TYR B C 1
ATOM 1471 O O . TYR B 1 25 ? 16.669 17.300 39.675 1.00 19.24 25 TYR B O 1
ATOM 1480 N N . TRP B 1 26 ? 18.223 18.681 38.836 1.00 19.84 26 TRP B N 1
ATOM 1481 C CA . TRP B 1 26 ? 19.000 17.580 38.302 1.00 20.45 26 TRP B CA 1
ATOM 1482 C C . TRP B 1 26 ? 19.579 16.699 39.390 1.00 20.61 26 TRP B C 1
ATOM 1483 O O . TRP B 1 26 ? 19.606 15.483 39.244 1.00 20.70 26 TRP B O 1
ATOM 1494 N N . VAL B 1 27 ? 20.046 17.302 40.478 1.00 20.22 27 VAL B N 1
ATOM 1495 C CA . VAL B 1 27 ? 20.590 16.512 41.575 1.00 21.60 27 VAL B CA 1
ATOM 1496 C C . VAL B 1 27 ? 19.448 15.690 42.183 1.00 21.29 27 VAL B C 1
ATOM 1497 O O . VAL B 1 27 ? 19.621 14.519 42.509 1.00 22.09 27 VAL B O 1
ATOM 1501 N N . HIS B 1 28 ? 18.282 16.309 42.327 1.00 20.06 28 HIS B N 1
ATOM 1502 C CA . HIS B 1 28 ? 17.124 15.621 42.871 1.00 20.27 28 HIS B CA 1
ATOM 1503 C C . HIS B 1 28 ? 16.711 14.452 41.991 1.00 20.88 28 HIS B C 1
ATOM 1504 O O . HIS B 1 28 ? 16.286 13.413 42.489 1.00 22.11 28 HIS B O 1
ATOM 1511 N N . PHE B 1 29 ? 16.833 14.626 40.679 1.00 21.42 29 PHE B N 1
ATOM 1512 C CA . PHE B 1 29 ? 16.511 13.569 39.725 1.00 19.94 29 PHE B CA 1
ATOM 1513 C C . PHE B 1 29 ? 17.445 12.383 40.002 1.00 20.13 29 PHE B C 1
ATOM 1514 O O . PHE B 1 29 ? 16.998 11.263 40.205 1.00 20.36 29 PHE B O 1
ATOM 1522 N N . ARG B 1 30 ? 18.743 12.650 40.036 1.00 20.50 30 ARG B N 1
ATOM 1523 C CA . ARG B 1 30 ? 19.727 11.615 40.293 1.00 21.83 30 ARG B CA 1
ATOM 1524 C C . ARG B 1 30 ? 19.530 10.929 41.645 1.00 22.55 30 ARG B C 1
ATOM 1525 O O . ARG B 1 30 ? 19.575 9.701 41.753 1.00 21.75 30 ARG B O 1
ATOM 1533 N N . LEU B 1 31 ? 19.314 11.736 42.675 1.00 23.07 31 LEU B N 1
ATOM 1534 C CA . LEU B 1 31 ? 19.085 11.236 44.018 1.00 23.13 31 LEU B CA 1
ATOM 1535 C C . LEU B 1 31 ? 17.851 10.321 44.020 1.00 23.91 31 LEU B C 1
ATOM 1536 O O . LEU B 1 31 ? 17.904 9.187 44.478 1.00 24.10 31 LEU B O 1
ATOM 1541 N N . GLN B 1 32 ? 16.740 10.823 43.495 1.00 24.18 32 GLN B N 1
ATOM 1542 C CA . GLN B 1 32 ? 15.507 10.055 43.450 1.00 25.16 32 GLN B CA 1
ATOM 1543 C C . GLN B 1 32 ? 15.667 8.765 42.648 1.00 25.51 32 GLN B C 1
ATOM 1544 O O . GLN B 1 32 ? 15.055 7.745 42.961 1.00 24.89 32 GLN B O 1
ATOM 1550 N N . GLU B 1 33 ? 16.499 8.809 41.618 1.00 25.59 33 GLU B N 1
ATOM 1551 C CA . GLU B 1 33 ? 16.723 7.634 4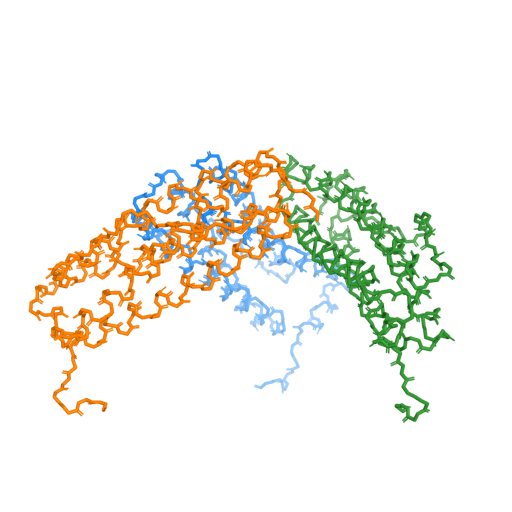0.800 1.00 26.81 33 GLU B CA 1
ATOM 1552 C C . GLU B 1 33 ? 17.425 6.557 41.636 1.00 27.58 33 GLU B C 1
ATOM 1553 O O . GLU B 1 33 ? 17.061 5.383 41.584 1.00 27.85 33 GLU B O 1
ATOM 1559 N N . ASP B 1 34 ? 18.422 6.963 42.418 1.00 28.19 34 ASP B N 1
ATOM 1560 C CA . ASP B 1 34 ? 19.171 6.025 43.250 1.00 27.54 34 ASP B CA 1
ATOM 1561 C C . ASP B 1 34 ? 18.313 5.475 44.397 1.00 27.33 34 ASP B C 1
ATOM 1562 O O . ASP B 1 34 ? 18.595 4.390 44.922 1.00 26.84 34 ASP B O 1
ATOM 1567 N N . TRP B 1 35 ? 17.268 6.214 44.779 1.00 24.92 35 TRP B N 1
ATOM 1568 C CA . TRP B 1 35 ? 16.377 5.769 45.846 1.00 23.39 35 TRP B CA 1
ATOM 1569 C C . TRP B 1 35 ? 15.387 4.750 45.299 1.00 22.76 35 TRP B C 1
ATOM 1570 O O . TRP B 1 35 ? 14.684 4.082 46.062 1.00 22.63 35 TRP B O 1
ATOM 1581 N N . GLY B 1 36 ? 15.334 4.637 43.975 1.00 21.83 36 GLY B N 1
ATOM 1582 C CA . GLY B 1 36 ? 14.414 3.707 43.351 1.00 20.55 36 GLY B CA 1
ATOM 1583 C C . GLY B 1 36 ? 13.059 4.327 43.058 1.00 20.61 36 GLY B C 1
ATOM 1584 O O . GLY B 1 36 ? 12.106 3.624 42.729 1.00 21.90 36 GLY B O 1
ATOM 1585 N N . LEU B 1 37 ? 12.966 5.645 43.181 1.00 19.63 37 LEU B N 1
ATOM 1586 C CA . LEU B 1 37 ? 11.722 6.355 42.917 1.00 19.12 37 LEU B CA 1
ATOM 1587 C C . LEU B 1 37 ? 11.781 6.929 41.501 1.00 20.14 37 LEU B C 1
ATOM 1588 O O . LEU B 1 37 ? 11.758 8.142 41.306 1.00 20.94 37 LEU B O 1
ATOM 1593 N N . ALA B 1 38 ? 11.846 6.043 40.516 1.00 19.41 38 ALA B N 1
ATOM 1594 C CA . ALA B 1 38 ? 11.951 6.444 39.120 1.00 19.87 38 ALA B CA 1
ATOM 1595 C C . ALA B 1 38 ? 10.908 7.447 38.626 1.00 19.72 38 ALA B C 1
ATOM 1596 O O . ALA B 1 38 ? 11.240 8.380 37.901 1.00 20.13 38 ALA B O 1
ATOM 1598 N N . LYS B 1 39 ? 9.654 7.268 39.017 1.00 20.44 39 LYS B N 1
ATOM 1599 C CA . LYS B 1 39 ? 8.599 8.151 38.548 1.00 20.74 39 LYS B CA 1
ATOM 1600 C C . LYS B 1 39 ? 8.746 9.548 39.098 1.00 22.18 39 LYS B C 1
ATOM 1601 O O . LYS B 1 39 ? 8.427 10.529 38.423 1.00 23.13 39 LYS B O 1
ATOM 1607 N N . MET B 1 40 ? 9.241 9.645 40.323 1.00 21.71 40 MET B N 1
ATOM 1608 C CA . MET B 1 40 ? 9.473 10.943 40.932 1.00 21.11 40 MET B CA 1
ATOM 1609 C C . MET B 1 40 ? 10.688 11.558 40.223 1.00 21.13 40 MET B C 1
ATOM 1610 O O . MET B 1 40 ? 10.728 12.750 39.936 1.00 20.84 40 MET B 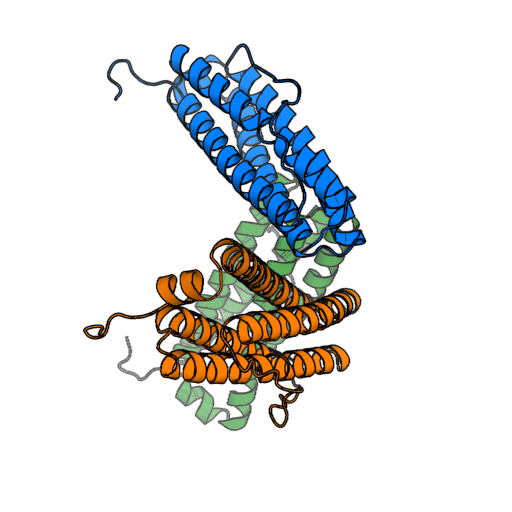O 1
ATOM 1615 N N . ALA B 1 41 ? 11.660 10.712 39.908 1.00 21.49 41 ALA B N 1
ATOM 1616 C CA . ALA B 1 41 ? 12.880 11.143 39.240 1.00 21.83 41 ALA B CA 1
ATOM 1617 C C . ALA B 1 41 ? 12.634 11.725 37.848 1.00 22.57 41 ALA B C 1
ATOM 1618 O O . ALA B 1 41 ? 13.206 12.755 37.498 1.00 22.85 41 ALA B O 1
ATOM 1620 N N . LYS B 1 42 ? 11.786 11.077 37.057 1.00 22.52 42 LYS B N 1
ATOM 1621 C CA . LYS B 1 42 ? 11.514 11.567 35.714 1.00 23.96 42 LYS B CA 1
ATOM 1622 C C . LYS B 1 42 ? 10.883 12.944 35.722 1.00 22.90 42 LYS B C 1
ATOM 1623 O O . LYS B 1 42 ? 11.136 13.745 34.824 1.00 23.33 42 LYS B O 1
ATOM 1629 N N . LYS B 1 43 ? 10.070 13.228 36.734 1.00 21.25 43 LYS B N 1
ATOM 1630 C CA . LYS B 1 43 ? 9.437 14.534 36.825 1.00 21.10 43 LYS B CA 1
ATOM 1631 C C . LYS B 1 43 ? 10.510 15.597 37.100 1.00 20.86 43 LYS B C 1
ATOM 1632 O O . LYS B 1 43 ? 10.509 16.666 36.489 1.00 18.74 43 LYS B O 1
ATOM 1638 N N . SER B 1 44 ? 11.437 15.289 38.003 1.00 20.21 44 SER B N 1
ATOM 1639 C CA . SER B 1 44 ? 12.518 16.217 38.318 1.00 19.75 44 SER B CA 1
ATOM 1640 C C . SER B 1 44 ? 13.370 16.502 37.088 1.00 20.00 44 SER B C 1
ATOM 1641 O O . SER B 1 44 ? 13.778 17.646 36.869 1.00 19.42 44 SER B O 1
ATOM 1644 N N . ARG B 1 45 ? 13.641 15.470 36.291 1.00 19.94 45 ARG B N 1
ATOM 1645 C CA . ARG B 1 45 ? 14.437 15.653 35.083 1.00 21.48 45 ARG B CA 1
ATOM 1646 C C . ARG B 1 45 ? 13.714 16.611 34.137 1.00 22.15 45 ARG B C 1
ATOM 1647 O O . ARG B 1 45 ? 14.330 17.503 33.566 1.00 21.40 45 ARG B O 1
ATOM 1655 N N . GLU B 1 46 ? 12.406 16.423 33.980 1.00 23.35 46 GLU B N 1
ATOM 1656 C CA . GLU B 1 46 ? 11.618 17.286 33.110 1.00 25.70 46 GLU B CA 1
ATOM 1657 C C . GLU B 1 46 ? 11.671 18.742 33.573 1.00 25.03 46 GLU B C 1
ATOM 1658 O O . GLU B 1 46 ? 11.912 19.641 32.768 1.00 24.49 46 GLU B O 1
ATOM 1664 N N . GLU B 1 47 ? 11.445 18.973 34.863 1.00 24.51 47 GLU B N 1
ATOM 1665 C CA . GLU B 1 47 ? 11.475 20.329 35.399 1.00 25.06 47 GLU B CA 1
ATOM 1666 C C . GLU B 1 47 ? 12.843 20.985 35.209 1.00 24.01 47 GLU B C 1
ATOM 1667 O O . GLU B 1 47 ? 12.923 22.180 34.922 1.00 23.95 47 GLU B O 1
ATOM 1673 N N . SER B 1 48 ? 13.914 20.203 35.345 1.00 22.40 48 SER B N 1
ATOM 1674 C CA . SER B 1 48 ? 15.271 20.725 35.171 1.00 21.12 48 SER B CA 1
ATOM 1675 C C . SER B 1 48 ? 15.469 21.187 33.733 1.00 20.77 48 SER B C 1
ATOM 1676 O O . SER B 1 48 ? 16.049 22.243 33.477 1.00 20.41 48 SER B O 1
ATOM 1679 N N . ILE B 1 49 ? 14.989 20.384 32.793 1.00 21.00 49 ILE B N 1
ATOM 1680 C CA . ILE B 1 49 ? 15.099 20.715 31.380 1.00 20.47 49 ILE B CA 1
ATOM 1681 C C . ILE B 1 49 ? 14.184 21.902 31.022 1.00 21.52 49 ILE B C 1
ATOM 1682 O O . ILE B 1 49 ? 14.439 22.628 30.069 1.00 21.13 49 ILE B O 1
ATOM 1687 N N . GLU B 1 50 ? 13.124 22.114 31.790 1.00 22.30 50 GLU B N 1
ATOM 1688 C CA . GLU B 1 50 ? 12.260 23.252 31.523 1.00 25.73 50 GLU B CA 1
ATOM 1689 C C . GLU B 1 50 ? 13.050 24.503 31.876 1.00 26.48 50 GLU B C 1
ATOM 1690 O O . GLU B 1 50 ? 13.086 25.464 31.106 1.00 27.16 50 GLU B O 1
ATOM 1696 N N . GLU B 1 51 ? 13.685 24.486 33.048 1.00 26.42 51 GLU B N 1
ATOM 1697 C CA . GLU B 1 51 ? 14.477 25.623 33.502 1.00 26.29 51 GLU B CA 1
ATOM 1698 C C . GLU B 1 51 ? 15.622 25.920 32.538 1.00 24.74 51 GLU B C 1
ATOM 1699 O O . GLU B 1 51 ? 15.986 27.073 32.334 1.00 25.37 51 GLU B O 1
ATOM 1705 N N . MET B 1 52 ? 16.201 24.886 31.952 1.00 22.51 52 MET B N 1
ATOM 1706 C CA . MET B 1 52 ? 17.271 25.103 31.007 1.00 21.86 52 MET B CA 1
ATOM 1707 C C . MET B 1 52 ? 16.723 25.984 29.888 1.00 21.65 52 MET B C 1
ATOM 1708 O O . MET B 1 52 ? 17.388 26.911 29.428 1.00 21.25 52 MET B O 1
ATOM 1713 N N . GLY B 1 53 ? 15.495 25.699 29.469 1.00 20.95 53 GLY B N 1
ATOM 1714 C CA . GLY B 1 53 ? 14.872 26.483 28.421 1.00 21.56 53 GLY B CA 1
ATOM 1715 C C . GLY B 1 53 ? 14.687 27.936 28.824 1.00 22.12 53 GLY B C 1
ATOM 1716 O O . GLY B 1 53 ? 14.927 28.839 28.025 1.00 21.73 53 GLY B O 1
ATOM 1717 N N . HIS B 1 54 ? 14.248 28.159 30.061 1.00 22.25 54 HIS B N 1
ATOM 1718 C CA . HIS B 1 54 ? 14.052 29.509 30.580 1.00 23.40 54 HIS B CA 1
ATOM 1719 C C . HIS B 1 54 ? 15.393 30.249 30.554 1.00 23.97 54 HIS B C 1
ATOM 1720 O O . HIS B 1 54 ? 15.487 31.378 30.073 1.00 23.63 54 HIS B O 1
ATOM 1727 N N . ALA B 1 55 ? 16.429 29.591 31.066 1.00 23.27 55 ALA B N 1
ATOM 1728 C CA . ALA B 1 55 ? 17.757 30.175 31.114 1.00 22.96 55 ALA B CA 1
ATOM 1729 C C . ALA B 1 55 ? 18.210 30.612 29.733 1.00 23.58 55 ALA B C 1
ATOM 1730 O O . ALA B 1 55 ? 18.686 31.732 29.557 1.00 25.61 55 ALA B O 1
ATOM 1732 N N . ASP B 1 56 ? 18.062 29.734 28.749 1.00 24.31 56 ASP B N 1
ATOM 1733 C CA . ASP B 1 56 ? 18.462 30.067 27.383 1.00 23.73 56 ASP B CA 1
ATOM 1734 C C . ASP B 1 56 ? 17.699 31.301 26.881 1.00 23.71 56 ASP B C 1
ATOM 1735 O O . ASP B 1 56 ? 18.284 32.234 26.327 1.00 22.99 56 ASP B O 1
ATOM 1740 N N . LYS B 1 57 ? 16.390 31.294 27.090 1.00 24.15 57 LYS B N 1
ATOM 1741 C CA . LYS B 1 57 ? 15.530 32.390 26.675 1.00 26.16 57 LYS B CA 1
ATOM 1742 C C . LYS B 1 57 ? 16.005 33.724 27.282 1.00 25.76 57 LYS B C 1
ATOM 1743 O O . LYS B 1 57 ? 16.063 34.752 26.596 1.00 25.54 57 LYS B O 1
ATOM 1749 N N . ILE B 1 58 ? 16.358 33.690 28.563 1.00 23.57 58 ILE B N 1
ATOM 1750 C CA . ILE B 1 58 ? 16.825 34.870 29.277 1.00 21.83 58 ILE B CA 1
ATOM 1751 C C . ILE B 1 58 ? 18.198 35.363 28.823 1.00 21.95 58 ILE B C 1
ATOM 1752 O O . ILE B 1 58 ? 18.440 36.569 28.753 1.00 22.31 58 ILE B O 1
ATOM 1757 N N . ILE B 1 59 ? 19.098 34.436 28.526 1.00 20.68 59 ILE B N 1
ATOM 1758 C CA . ILE B 1 59 ? 20.423 34.810 28.065 1.00 20.04 59 ILE B CA 1
ATOM 1759 C C . ILE B 1 59 ? 20.292 35.529 26.724 1.00 21.39 59 ILE B C 1
ATOM 1760 O O . ILE B 1 59 ? 20.999 36.504 26.460 1.00 22.59 59 ILE B O 1
ATOM 1765 N N . ALA B 1 60 ? 19.377 35.058 25.883 1.00 20.94 60 ALA B N 1
ATOM 1766 C CA . ALA B 1 60 ? 19.182 35.673 24.574 1.00 21.26 60 ALA B CA 1
ATOM 1767 C C . ALA B 1 60 ? 18.649 37.096 24.705 1.00 21.25 60 ALA B C 1
ATOM 1768 O O . ALA B 1 60 ? 19.062 37.992 23.969 1.00 21.56 60 ALA B O 1
ATOM 1770 N N . ARG B 1 61 ? 17.734 37.306 25.642 1.00 21.08 61 ARG B N 1
ATOM 1771 C CA . ARG B 1 61 ? 17.166 38.626 25.830 1.00 21.72 61 ARG B CA 1
ATOM 1772 C C . ARG B 1 61 ? 18.245 39.575 26.343 1.00 23.41 61 ARG B C 1
ATOM 1773 O O . ARG B 1 61 ? 18.283 40.748 25.963 1.00 23.93 61 ARG B O 1
ATOM 1781 N N . ILE B 1 62 ? 19.124 39.066 27.201 1.00 22.16 62 ILE B N 1
ATOM 1782 C CA . ILE B 1 62 ? 20.190 39.883 27.743 1.00 20.60 62 ILE B CA 1
ATOM 1783 C C . ILE B 1 62 ? 21.122 40.341 26.630 1.00 20.81 62 ILE B C 1
ATOM 1784 O O . ILE B 1 62 ? 21.477 41.512 26.567 1.00 21.94 62 ILE B O 1
ATOM 1789 N N . LEU B 1 63 ? 21.522 39.425 25.754 1.00 20.20 63 LEU B N 1
ATOM 1790 C CA . LEU B 1 63 ? 22.417 39.784 24.663 1.00 20.73 63 LEU B CA 1
ATOM 1791 C C . LEU B 1 63 ? 21.771 40.807 23.737 1.00 21.93 63 LEU B C 1
ATOM 1792 O O . LEU B 1 63 ? 22.420 41.748 23.291 1.00 22.26 63 LEU B O 1
ATOM 1797 N N . PHE B 1 64 ? 20.487 40.626 23.455 1.00 22.74 64 PHE B N 1
ATOM 1798 C CA . PHE B 1 64 ? 19.780 41.554 22.589 1.00 23.19 64 PHE B CA 1
ATOM 1799 C C . PHE B 1 64 ? 19.800 42.964 23.178 1.00 23.84 64 PHE B C 1
ATOM 1800 O O . PHE B 1 64 ? 19.974 43.939 22.445 1.00 25.30 64 PHE B O 1
ATOM 1808 N N . LEU B 1 65 ? 19.609 43.068 24.493 1.00 23.04 65 LEU B N 1
ATOM 1809 C CA . LEU B 1 65 ? 19.617 44.356 25.176 1.00 23.20 65 LEU B CA 1
ATOM 1810 C C . LEU B 1 65 ? 21.052 44.829 25.363 1.00 24.93 65 LEU B C 1
ATOM 1811 O O . LEU B 1 65 ? 21.314 45.788 26.082 1.00 25.90 65 LEU B O 1
ATOM 1816 N N . GLU B 1 66 ? 21.974 44.133 24.710 1.00 26.81 66 GLU B N 1
ATOM 1817 C CA . GLU B 1 66 ? 23.395 44.452 24.749 1.00 28.05 66 GLU B CA 1
ATOM 1818 C C . GLU B 1 66 ? 24.061 44.372 26.113 1.00 27.82 66 GLU B C 1
ATOM 1819 O O . GLU B 1 66 ? 25.031 45.081 26.383 1.00 28.59 66 GLU B O 1
ATOM 1825 N N . GLY B 1 67 ? 23.543 43.497 26.967 1.00 27.47 67 GLY B N 1
ATOM 1826 C CA . GLY B 1 67 ? 24.123 43.309 28.282 1.00 27.40 67 GLY B CA 1
ATOM 1827 C C . GLY B 1 67 ? 25.020 42.088 28.211 1.00 27.55 67 GLY B C 1
ATOM 1828 O O . GLY B 1 67 ? 25.189 41.510 27.137 1.00 27.29 67 GLY B O 1
ATOM 1829 N N . HIS B 1 68 ? 25.600 41.691 29.335 1.00 28.11 68 HIS B N 1
ATOM 1830 C CA . HIS B 1 68 ? 26.466 40.518 29.344 1.00 29.76 68 HIS B CA 1
ATOM 1831 C C . HIS B 1 68 ? 25.923 39.457 30.289 1.00 29.17 68 HIS B C 1
ATOM 1832 O O . HIS B 1 68 ? 25.827 39.672 31.496 1.00 28.88 68 HIS B O 1
ATOM 1839 N N . PRO B 1 69 ? 25.541 38.296 29.743 1.00 28.64 69 PRO B N 1
ATOM 1840 C CA . PRO B 1 69 ? 25.003 37.216 30.569 1.00 28.08 69 PRO B CA 1
ATOM 1841 C C . PRO B 1 69 ? 26.099 36.678 31.478 1.00 27.71 69 PRO B C 1
ATOM 1842 O O . PRO B 1 69 ? 27.231 36.442 31.040 1.00 27.46 69 PRO B O 1
ATOM 1846 N N . ASN B 1 70 ? 25.751 36.490 32.746 1.00 26.44 70 ASN B N 1
ATOM 1847 C CA . ASN B 1 70 ? 26.692 36.019 33.741 1.00 26.14 70 ASN B CA 1
ATOM 1848 C C . ASN B 1 70 ? 26.246 34.698 34.346 1.00 26.04 70 ASN B C 1
ATOM 1849 O O . ASN B 1 70 ? 25.346 34.678 35.181 1.00 26.40 70 ASN B O 1
ATOM 1854 N N . LEU B 1 71 ? 26.871 33.599 33.928 1.00 25.25 71 LEU B N 1
ATOM 1855 C CA . LEU B 1 71 ? 26.514 32.297 34.465 1.00 25.59 71 LEU B CA 1
ATOM 1856 C C . LEU B 1 71 ? 27.623 31.775 35.371 1.00 26.49 71 LEU B C 1
ATOM 1857 O O . LEU B 1 71 ? 27.772 30.571 35.540 1.00 26.22 71 LEU B O 1
ATOM 1862 N N . GLN B 1 72 ? 28.389 32.678 35.972 1.00 26.89 72 GLN B N 1
ATOM 1863 C CA . GLN B 1 72 ? 29.496 32.266 36.824 1.00 27.25 72 GLN B CA 1
ATOM 1864 C C . GLN B 1 72 ? 29.115 31.707 38.200 1.00 28.00 72 GLN B C 1
ATOM 1865 O O . GLN B 1 72 ? 29.854 30.899 38.769 1.00 27.97 72 GLN B O 1
ATOM 1871 N N . LYS B 1 73 ? 27.966 32.112 38.731 1.00 27.93 73 LYS B N 1
ATOM 1872 C CA . LYS B 1 73 ? 27.566 31.654 40.056 1.00 28.78 73 LYS B CA 1
ATOM 1873 C C . LYS B 1 73 ? 26.117 31.239 40.180 1.00 28.01 73 LYS B C 1
ATOM 1874 O O . LYS B 1 73 ? 25.286 31.610 39.358 1.00 28.96 73 LYS B O 1
ATOM 1880 N N . LEU B 1 74 ? 25.819 30.464 41.219 1.00 27.08 74 LEU B N 1
ATOM 1881 C CA . LEU B 1 74 ? 24.449 30.036 41.474 1.00 27.14 74 LEU B CA 1
ATOM 1882 C C . LEU B 1 74 ? 24.073 30.500 42.872 1.00 26.47 74 LEU B C 1
ATOM 1883 O O . LEU B 1 74 ? 24.941 30.722 43.710 1.00 26.58 74 LEU B O 1
ATOM 1888 N N . ASP B 1 75 ? 22.781 30.655 43.127 1.00 25.37 75 ASP B N 1
ATOM 1889 C CA . ASP B 1 75 ? 22.344 31.024 44.456 1.00 24.39 75 ASP B CA 1
ATOM 1890 C C . ASP B 1 75 ? 22.486 29.733 45.281 1.00 24.83 75 ASP B C 1
ATOM 1891 O O . ASP B 1 75 ? 22.780 28.668 44.733 1.00 23.66 75 ASP B O 1
ATOM 1896 N N . PRO B 1 76 ? 22.301 29.805 46.605 1.00 24.73 76 PRO B N 1
ATOM 1897 C CA . PRO B 1 76 ? 22.438 28.584 47.409 1.00 25.12 76 PRO B CA 1
ATOM 1898 C C . PRO B 1 76 ? 21.503 27.436 46.998 1.00 24.90 76 PRO B C 1
ATOM 1899 O O . PRO B 1 76 ? 20.293 27.628 46.830 1.00 25.13 76 PRO B O 1
ATOM 1903 N N . LEU B 1 77 ? 22.075 26.249 46.835 1.00 23.30 77 LEU B N 1
ATOM 1904 C CA . LEU B 1 77 ? 21.313 25.065 46.457 1.00 23.69 77 LEU B CA 1
ATOM 1905 C C . LEU B 1 77 ? 20.592 24.491 47.671 1.00 24.98 77 LEU B C 1
ATOM 1906 O O . LEU B 1 77 ? 21.052 24.643 48.795 1.00 25.84 77 LEU B O 1
ATOM 1911 N N . ARG B 1 78 ? 19.467 23.825 47.441 1.00 25.45 78 ARG B N 1
ATOM 1912 C CA . ARG B 1 78 ? 18.709 23.208 48.523 1.00 25.61 78 ARG B CA 1
ATOM 1913 C C . ARG B 1 78 ? 18.493 21.739 48.179 1.00 25.63 78 ARG B C 1
ATOM 1914 O O . ARG B 1 78 ? 17.522 21.398 47.516 1.00 26.23 78 ARG B O 1
ATOM 1922 N N . ILE B 1 79 ? 19.394 20.877 48.634 1.00 24.84 79 ILE B N 1
ATOM 1923 C CA . ILE B 1 79 ? 19.309 19.457 48.346 1.00 25.05 79 ILE B CA 1
ATOM 1924 C C . ILE B 1 79 ? 18.612 18.675 49.458 1.00 27.66 79 ILE B C 1
ATOM 1925 O O . ILE B 1 79 ? 19.158 18.537 50.555 1.00 29.12 79 ILE B O 1
ATOM 1930 N N . GLY B 1 80 ? 17.419 18.151 49.179 1.00 28.00 80 GLY B N 1
ATOM 1931 C CA . GLY B 1 80 ? 16.705 17.387 50.187 1.00 28.27 80 GLY B CA 1
ATOM 1932 C C . GLY B 1 80 ? 17.411 16.070 50.427 1.00 29.19 80 GLY B C 1
ATOM 1933 O O . GLY B 1 80 ? 18.089 15.570 49.539 1.00 29.88 80 GLY B O 1
ATOM 1934 N N . GLU B 1 81 ? 17.273 15.500 51.618 1.00 30.83 81 GLU B N 1
ATOM 1935 C CA . GLU B 1 81 ? 17.932 14.227 51.896 1.00 32.07 81 GLU B CA 1
ATOM 1936 C C . GLU B 1 81 ? 16.939 13.079 51.867 1.00 31.31 81 GLU B C 1
ATOM 1937 O O . GLU B 1 81 ? 17.272 11.953 52.231 1.00 31.20 81 GLU B O 1
ATOM 1943 N N . GLY B 1 82 ? 15.720 13.379 51.425 1.00 29.93 82 GLY B N 1
ATOM 1944 C CA . GLY B 1 82 ? 14.680 12.373 51.333 1.00 28.50 82 GLY B CA 1
ATOM 1945 C C . GLY B 1 82 ? 13.561 12.800 50.394 1.00 28.29 82 GLY B C 1
ATOM 1946 O O . GLY B 1 82 ? 13.496 13.960 49.984 1.00 27.32 82 GLY B O 1
ATOM 1947 N N . PRO B 1 83 ? 12.654 11.878 50.037 1.00 28.02 83 PRO B N 1
ATOM 1948 C CA . PRO B 1 83 ? 11.539 12.187 49.138 1.00 27.82 83 PRO B CA 1
ATOM 1949 C C . PRO B 1 83 ? 10.806 13.485 49.481 1.00 27.58 83 PRO B C 1
ATOM 1950 O O . PRO B 1 83 ? 10.761 14.406 48.675 1.00 29.02 83 PRO B O 1
ATOM 1954 N N . ARG B 1 84 ? 10.235 13.564 50.676 1.00 27.14 84 ARG B N 1
ATOM 1955 C CA . ARG B 1 84 ? 9.494 14.758 51.056 1.00 26.62 84 ARG B CA 1
ATOM 1956 C C . ARG B 1 84 ? 10.339 16.037 51.115 1.00 26.33 84 ARG B C 1
ATOM 1957 O O . ARG B 1 84 ? 9.873 17.101 50.709 1.00 25.62 84 ARG B O 1
ATOM 1965 N N . GLU B 1 85 ? 11.567 15.940 51.616 1.00 26.24 85 GLU B N 1
ATOM 1966 C CA . GLU B 1 85 ? 12.430 17.115 51.696 1.00 26.95 85 GLU B CA 1
ATOM 1967 C C . GLU B 1 85 ? 12.721 17.735 50.329 1.00 26.31 85 GLU B C 1
ATOM 1968 O O . GLU B 1 85 ? 12.788 18.963 50.213 1.00 26.34 85 GLU B O 1
ATOM 1974 N N . THR B 1 86 ? 12.908 16.898 49.306 1.00 24.56 86 THR B N 1
ATOM 1975 C CA . THR B 1 86 ? 13.206 17.413 47.971 1.00 24.77 86 THR B CA 1
ATOM 1976 C C . THR B 1 86 ? 12.020 18.222 47.448 1.00 24.98 86 THR B C 1
ATOM 1977 O O . THR B 1 86 ? 12.201 19.241 46.766 1.00 24.48 86 THR B O 1
ATOM 1981 N N . LEU B 1 87 ? 10.808 17.782 47.780 1.00 24.21 87 LEU B N 1
ATOM 1982 C CA . LEU B 1 87 ? 9.617 18.511 47.364 1.00 24.07 87 LEU B CA 1
ATOM 1983 C C . LEU B 1 87 ? 9.626 19.853 48.079 1.00 24.61 87 LEU B C 1
ATOM 1984 O O . LEU B 1 87 ? 9.315 20.886 47.487 1.00 25.68 87 LEU B O 1
ATOM 1989 N N . GLU B 1 88 ? 9.987 19.832 49.359 1.00 25.35 88 GLU B N 1
ATOM 1990 C CA . GLU B 1 88 ? 10.049 21.049 50.158 1.00 26.74 88 GLU B CA 1
ATOM 1991 C C . GLU B 1 88 ? 11.120 21.998 49.633 1.00 25.87 88 GLU B C 1
ATOM 1992 O O . GLU B 1 88 ? 10.881 23.197 49.481 1.00 24.62 88 GLU B O 1
ATOM 1998 N N . CYS B 1 89 ? 12.302 21.467 49.355 1.00 24.77 89 CYS B N 1
ATOM 1999 C CA . CYS B 1 89 ? 13.361 22.304 48.840 1.00 25.42 89 CYS B CA 1
ATOM 2000 C C . CYS B 1 89 ? 12.999 22.912 47.489 1.00 26.47 89 CYS B C 1
ATOM 2001 O O . CYS B 1 89 ? 13.271 24.090 47.251 1.00 28.23 89 CYS B O 1
ATOM 2004 N N . ASP B 1 90 ? 12.388 22.129 46.601 1.00 25.67 90 ASP B N 1
ATOM 2005 C CA . ASP B 1 90 ? 12.017 22.667 45.299 1.00 25.17 90 ASP B CA 1
ATOM 2006 C C . ASP B 1 90 ? 10.962 23.756 45.466 1.00 24.26 90 ASP B C 1
ATOM 2007 O O . ASP B 1 90 ? 11.029 24.806 44.821 1.00 23.79 90 ASP B O 1
ATOM 2012 N N . LEU B 1 91 ? 9.994 23.512 46.342 1.00 23.74 91 LEU B N 1
ATOM 2013 C CA . LEU B 1 91 ? 8.941 24.493 46.588 1.00 23.59 91 LEU B CA 1
ATOM 2014 C C . LEU B 1 91 ? 9.545 25.771 47.170 1.00 24.63 91 LEU B C 1
ATOM 2015 O O . LEU B 1 91 ? 9.133 26.875 46.816 1.00 24.59 91 LEU B O 1
ATOM 2020 N N . ALA B 1 92 ? 10.529 25.620 48.057 1.00 25.75 92 ALA B N 1
ATOM 2021 C CA . ALA B 1 92 ? 11.195 26.774 48.666 1.00 25.57 92 ALA B CA 1
ATOM 2022 C C . ALA B 1 92 ? 11.874 27.604 47.586 1.00 25.71 92 ALA B C 1
ATOM 2023 O O . ALA B 1 92 ? 11.824 28.833 47.614 1.00 26.18 92 ALA B O 1
ATOM 2025 N N . GLY B 1 93 ? 12.501 26.928 46.629 1.00 26.11 93 GLY B N 1
ATOM 2026 C CA . GLY B 1 93 ? 13.162 27.631 45.542 1.00 27.93 93 GLY B CA 1
ATOM 2027 C C . GLY B 1 93 ? 12.189 28.355 44.617 1.00 29.11 93 GLY B C 1
ATOM 2028 O O . GLY B 1 93 ? 12.517 29.401 44.050 1.00 28.88 93 GLY B O 1
ATOM 2029 N N . GLU B 1 94 ? 10.989 27.804 44.455 1.00 30.61 94 GLU B N 1
ATOM 2030 C CA . GLU B 1 94 ? 9.985 28.421 43.593 1.00 32.08 94 GLU B CA 1
ATOM 2031 C C . GLU B 1 94 ? 9.508 29.738 44.175 1.00 31.35 94 GLU B C 1
ATOM 2032 O O . GLU B 1 94 ? 9.353 30.725 43.460 1.00 31.16 94 GLU B O 1
ATOM 2038 N N . HIS B 1 95 ? 9.262 29.741 45.478 1.00 31.71 95 HIS B N 1
ATOM 2039 C CA . HIS B 1 95 ? 8.788 30.936 46.159 1.00 32.34 95 HIS B CA 1
ATOM 2040 C C . HIS B 1 95 ? 9.813 32.068 46.055 1.00 32.60 95 HIS B C 1
ATOM 2041 O O . HIS B 1 95 ? 9.448 33.223 45.837 1.00 31.79 95 HIS B O 1
ATOM 2048 N N . ASP B 1 96 ? 11.096 31.743 46.195 1.00 32.72 96 ASP B N 1
ATOM 2049 C CA . ASP B 1 96 ? 12.123 32.769 46.074 1.00 32.64 96 ASP B CA 1
ATOM 2050 C C . ASP B 1 96 ? 12.129 33.313 44.652 1.00 32.45 96 ASP B C 1
ATOM 2051 O O . ASP B 1 96 ? 12.216 34.531 44.449 1.00 33.08 96 ASP B O 1
ATOM 2056 N N . ALA B 1 97 ? 12.039 32.412 43.672 1.00 30.25 97 ALA B N 1
ATOM 2057 C CA . ALA B 1 97 ? 12.038 32.818 42.274 1.00 29.19 97 ALA B CA 1
ATOM 2058 C C . ALA B 1 97 ? 10.830 33.705 41.967 1.00 28.87 97 ALA B C 1
ATOM 2059 O O . ALA B 1 97 ? 10.978 34.764 41.358 1.00 29.22 97 ALA B O 1
ATOM 2061 N N . LEU B 1 98 ? 9.640 33.291 42.392 1.00 28.22 98 LEU B N 1
ATOM 2062 C CA . LEU B 1 98 ? 8.442 34.092 42.143 1.00 28.98 98 LEU B CA 1
ATOM 2063 C C . LEU B 1 98 ? 8.595 35.500 42.738 1.00 29.38 98 LEU B C 1
ATOM 2064 O O . LEU B 1 98 ? 8.221 36.503 42.118 1.00 29.12 98 LEU B O 1
ATOM 2069 N N . LYS B 1 99 ? 9.151 35.568 43.941 1.00 29.25 99 LYS B N 1
ATOM 2070 C CA . LYS B 1 99 ? 9.361 36.842 44.615 1.00 29.08 99 LYS B CA 1
ATOM 2071 C C . LYS B 1 99 ? 10.208 37.735 43.708 1.00 28.50 99 LYS B C 1
ATOM 2072 O O . LYS B 1 99 ? 9.850 38.880 43.418 1.00 28.09 99 LYS B O 1
ATOM 2078 N N . LEU B 1 100 ? 11.327 37.188 43.247 1.00 26.82 100 LEU B N 1
ATOM 2079 C CA . LEU B 1 100 ? 12.229 37.917 42.372 1.00 25.78 100 LEU B CA 1
ATOM 2080 C C . LEU B 1 100 ? 11.598 38.312 41.043 1.00 26.00 100 LEU B C 1
ATOM 2081 O O . LEU B 1 100 ? 11.829 39.411 40.550 1.00 26.28 100 LEU B O 1
ATOM 2086 N N . TYR B 1 101 ? 10.806 37.420 40.458 1.00 25.88 101 TYR B N 1
ATOM 2087 C CA . TYR B 1 101 ? 10.188 37.711 39.174 1.00 25.57 101 TYR B CA 1
ATOM 2088 C C . TYR B 1 101 ? 9.128 38.787 39.254 1.00 25.14 101 TYR B C 1
ATOM 2089 O O . TYR B 1 101 ? 9.027 39.617 38.356 1.00 24.99 101 TYR B O 1
ATOM 2098 N N . ARG B 1 102 ? 8.329 38.774 40.315 1.00 24.72 102 ARG B N 1
ATOM 2099 C CA . ARG B 1 102 ? 7.277 39.778 40.468 1.00 26.11 102 ARG B CA 1
ATOM 2100 C C . ARG B 1 102 ? 7.882 41.176 40.610 1.00 27.24 102 ARG B C 1
ATOM 2101 O O . ARG B 1 102 ? 7.317 42.180 40.158 1.00 26.17 102 ARG B O 1
ATOM 2109 N N . GLU B 1 103 ? 9.052 41.211 41.232 1.00 28.95 103 GLU B N 1
ATOM 2110 C CA . GLU B 1 103 ? 9.797 42.435 41.468 1.00 29.64 103 GLU B CA 1
ATOM 2111 C C . GLU B 1 103 ? 10.354 42.941 40.128 1.00 28.69 103 GLU B C 1
ATOM 2112 O O . GLU B 1 103 ? 10.139 44.091 39.739 1.00 27.84 103 GLU B O 1
ATOM 2118 N N . ALA B 1 104 ? 11.069 42.070 39.422 1.00 27.06 104 ALA B N 1
ATOM 2119 C CA . ALA B 1 104 ? 11.644 42.430 38.128 1.00 26.09 104 ALA B CA 1
ATOM 2120 C C . ALA B 1 104 ? 10.531 42.866 37.194 1.00 25.85 104 ALA B C 1
ATOM 2121 O O . ALA B 1 104 ? 10.637 43.877 36.504 1.00 26.23 104 ALA B O 1
ATOM 2123 N N . ARG B 1 105 ? 9.452 42.095 37.191 1.00 26.07 105 ARG B N 1
ATOM 2124 C CA . ARG B 1 105 ? 8.303 42.373 36.348 1.00 25.41 105 ARG B CA 1
ATOM 2125 C C . ARG B 1 105 ? 7.768 43.795 36.588 1.00 25.19 105 ARG B C 1
ATOM 2126 O O . ARG B 1 105 ? 7.576 44.554 35.630 1.00 24.79 105 ARG B O 1
ATOM 2134 N N . ASP B 1 106 ? 7.547 44.172 37.847 1.00 24.72 106 ASP B N 1
ATOM 2135 C CA . ASP B 1 106 ? 7.072 45.528 38.130 1.00 25.41 106 ASP B CA 1
ATOM 2136 C C . ASP B 1 106 ? 8.040 46.581 37.568 1.00 24.74 106 ASP B C 1
ATOM 2137 O O . ASP B 1 106 ? 7.624 47.565 36.959 1.00 22.75 106 ASP B O 1
ATOM 2142 N N . TYR B 1 107 ? 9.334 46.368 37.759 1.00 24.78 107 TYR B N 1
ATOM 2143 C CA . TYR B 1 107 ? 10.299 47.330 37.267 1.00 25.60 107 TYR B CA 1
ATOM 2144 C C . TYR B 1 107 ? 10.273 47.454 35.752 1.00 25.01 107 TYR B C 1
ATOM 2145 O O . TYR B 1 107 ? 10.392 48.555 35.224 1.00 24.59 107 TYR B O 1
ATOM 2154 N N . CYS B 1 108 ? 10.128 46.334 35.048 1.00 24.95 108 CYS B N 1
ATOM 2155 C CA . CYS B 1 108 ? 10.080 46.381 33.587 1.00 24.02 108 CYS B CA 1
ATOM 2156 C C . CYS B 1 108 ? 8.889 47.222 33.140 1.00 24.40 108 CYS B C 1
ATOM 2157 O O . CYS B 1 108 ? 8.990 48.016 32.203 1.00 24.11 108 CYS B O 1
ATOM 2160 N N . ALA B 1 109 ? 7.765 47.048 33.822 1.00 24.05 109 ALA B N 1
ATOM 2161 C CA . ALA B 1 109 ? 6.561 47.802 33.511 1.00 25.60 109 ALA B CA 1
ATOM 2162 C C . ALA B 1 109 ? 6.805 49.295 33.722 1.00 28.15 109 ALA B C 1
ATOM 2163 O O . ALA B 1 109 ? 6.510 50.122 32.854 1.00 28.04 109 ALA B O 1
ATOM 2165 N N . GLU B 1 110 ? 7.343 49.637 34.887 1.00 30.44 110 GLU B N 1
ATOM 2166 C CA . GLU B 1 110 ? 7.624 51.026 35.211 1.00 31.71 110 GLU B CA 1
ATOM 2167 C C . GLU B 1 110 ? 8.530 51.682 34.167 1.00 31.22 110 GLU B C 1
ATOM 2168 O O . GLU B 1 110 ? 8.278 52.806 33.732 1.00 31.01 110 GLU B O 1
ATOM 2174 N N . VAL B 1 111 ? 9.575 50.979 33.753 1.00 30.24 111 VAL B N 1
ATOM 2175 C CA . VAL B 1 111 ? 10.506 51.524 32.772 1.00 30.26 111 VAL B CA 1
ATOM 2176 C C . VAL B 1 111 ? 9.978 51.429 31.333 1.00 29.72 111 VAL B C 1
ATOM 2177 O O . VAL B 1 111 ? 10.555 52.007 30.409 1.00 29.23 111 VAL B O 1
ATOM 2181 N N . GLY B 1 112 ? 8.877 50.707 31.140 1.00 28.49 112 GLY B N 1
ATOM 2182 C CA . GLY B 1 112 ? 8.312 50.587 29.807 1.00 25.94 112 GLY B CA 1
ATOM 2183 C C . GLY B 1 112 ? 8.906 49.531 28.886 1.00 25.33 112 GLY B C 1
ATOM 2184 O O . GLY B 1 112 ? 8.648 49.558 27.686 1.00 24.76 112 GLY B O 1
ATOM 2185 N N . ASP B 1 113 ? 9.704 48.610 29.419 1.00 24.01 113 ASP B N 1
ATOM 2186 C CA . ASP B 1 113 ? 10.278 47.547 28.595 1.00 23.03 113 ASP B CA 1
ATOM 2187 C C . ASP B 1 113 ? 9.213 46.444 28.507 1.00 23.16 113 ASP B C 1
ATOM 2188 O O . ASP B 1 113 ? 9.211 45.494 29.291 1.00 22.25 113 ASP B O 1
ATOM 2193 N N . ILE B 1 114 ? 8.309 46.596 27.543 1.00 22.86 114 ILE B N 1
ATOM 2194 C CA . ILE B 1 114 ? 7.199 45.684 27.331 1.00 21.42 114 ILE B CA 1
ATOM 2195 C C . ILE B 1 114 ? 7.580 44.225 27.142 1.00 21.48 114 ILE B C 1
ATOM 2196 O O . ILE B 1 114 ? 7.057 43.347 27.828 1.00 21.12 114 ILE B O 1
ATOM 2201 N N . VAL B 1 115 ? 8.478 43.959 26.207 1.00 21.07 115 VAL B N 1
ATOM 2202 C CA . VAL B 1 115 ? 8.886 42.594 25.954 1.00 20.82 115 VAL B CA 1
ATOM 2203 C C . VAL B 1 115 ? 9.513 41.940 27.185 1.00 22.54 115 VAL B C 1
ATOM 2204 O O . VAL B 1 115 ? 9.138 40.824 27.550 1.00 24.27 115 VAL B O 1
ATOM 2208 N N . SER B 1 116 ? 10.453 42.616 27.840 1.00 22.47 116 SER B N 1
ATOM 2209 C CA . SER B 1 116 ? 11.066 42.023 29.027 1.00 22.52 116 SER B CA 1
ATOM 2210 C C . SER B 1 116 ? 10.022 41.788 30.115 1.00 21.98 116 SER B C 1
ATOM 2211 O O . SER B 1 116 ? 10.110 40.827 30.876 1.00 22.80 116 SER B O 1
ATOM 2214 N N . LYS B 1 117 ? 9.033 42.668 30.183 1.00 21.47 117 LYS B N 1
ATOM 2215 C CA . LYS B 1 117 ? 7.969 42.533 31.167 1.00 22.21 117 LYS B CA 1
ATOM 2216 C C . LYS B 1 117 ? 7.201 41.226 30.944 1.00 22.22 117 LYS B C 1
ATOM 2217 O O . LYS B 1 117 ? 6.973 40.453 31.877 1.00 21.28 117 LYS B O 1
ATOM 2223 N N . ASN B 1 118 ? 6.802 40.982 29.699 1.00 22.31 118 ASN B N 1
ATOM 2224 C CA . ASN B 1 118 ? 6.060 39.773 29.381 1.00 21.26 118 ASN B CA 1
ATOM 2225 C C . ASN B 1 118 ? 6.868 38.514 29.622 1.00 20.65 118 ASN B C 1
ATOM 2226 O O . ASN B 1 118 ? 6.306 37.473 29.921 1.00 21.12 118 ASN B O 1
ATOM 2231 N N . ILE B 1 119 ? 8.185 38.598 29.497 1.00 19.49 119 ILE B N 1
ATOM 2232 C CA . ILE B 1 119 ? 8.999 37.430 29.754 1.00 18.18 119 ILE B CA 1
ATOM 2233 C C . ILE B 1 119 ? 8.835 37.074 31.227 1.00 19.81 119 ILE B C 1
ATO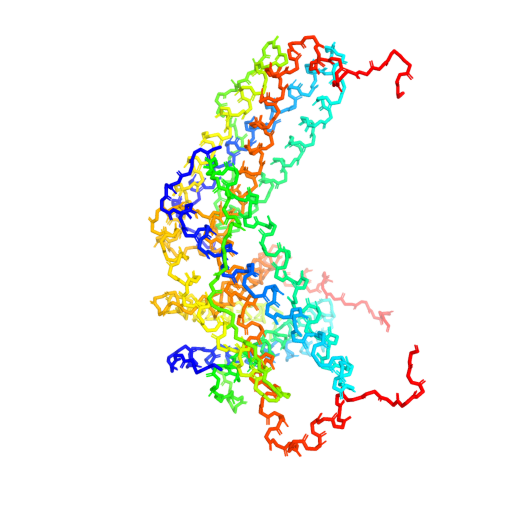M 2234 O O . ILE B 1 119 ? 8.677 35.905 31.575 1.00 21.83 119 ILE B O 1
ATOM 2239 N N . PHE B 1 120 ? 8.857 38.076 32.098 1.00 19.30 120 PHE B N 1
ATOM 2240 C CA . PHE B 1 120 ? 8.690 37.802 33.515 1.00 18.98 120 PHE B CA 1
ATOM 2241 C C . PHE B 1 120 ? 7.266 37.356 33.834 1.00 20.50 120 PHE B C 1
ATOM 2242 O O . PHE B 1 120 ? 7.052 36.598 34.784 1.00 20.19 120 PHE B O 1
ATOM 2250 N N . GLU B 1 121 ? 6.286 37.810 33.054 1.00 20.50 121 GLU B N 1
ATOM 2251 C CA . GLU B 1 121 ? 4.917 37.371 33.305 1.00 21.88 121 GLU B CA 1
ATOM 2252 C C . GLU B 1 121 ? 4.819 35.912 32.864 1.00 21.98 121 GLU B C 1
ATOM 2253 O O . GLU B 1 121 ? 4.110 35.107 33.462 1.00 22.32 121 GLU B O 1
ATOM 2259 N N . SER B 1 122 ? 5.561 35.568 31.824 1.00 22.12 122 SER B N 1
ATOM 2260 C CA . SER B 1 122 ? 5.574 34.197 31.347 1.00 23.28 122 SER B CA 1
ATOM 2261 C C . SER B 1 122 ? 6.263 33.308 32.402 1.00 22.88 122 SER B C 1
ATOM 2262 O O . SER B 1 122 ? 5.776 32.227 32.732 1.00 22.35 122 SER B O 1
ATOM 2265 N N . LEU B 1 123 ? 7.392 33.769 32.936 1.00 22.00 123 LEU B N 1
ATOM 2266 C CA . LEU B 1 123 ? 8.100 33.001 33.948 1.00 21.30 123 LEU B CA 1
ATOM 2267 C C . LEU B 1 123 ? 7.235 32.856 35.194 1.00 20.55 123 LEU B C 1
ATOM 2268 O O . LEU B 1 123 ? 7.134 31.775 35.765 1.00 21.15 123 LEU B O 1
ATOM 2273 N N . ILE B 1 124 ? 6.602 33.947 35.609 1.00 19.84 124 ILE B N 1
ATOM 2274 C CA . ILE B 1 124 ? 5.740 33.913 36.785 1.00 18.48 124 ILE B CA 1
ATOM 2275 C C . ILE B 1 124 ? 4.655 32.871 36.577 1.00 18.00 124 ILE B C 1
ATOM 2276 O O . ILE B 1 124 ? 4.369 32.076 37.466 1.00 17.20 124 ILE B O 1
ATOM 2281 N N . THR B 1 125 ? 4.064 32.868 35.389 1.00 18.54 125 THR B N 1
ATOM 2282 C CA . THR B 1 125 ? 3.019 31.910 35.078 1.00 19.73 125 THR B CA 1
ATOM 2283 C C . THR B 1 125 ? 3.527 30.466 35.155 1.00 21.41 125 THR B C 1
ATOM 2284 O O . THR B 1 125 ? 2.868 29.612 35.745 1.00 22.13 125 THR B O 1
ATOM 2288 N N . ASP B 1 126 ? 4.691 30.186 34.574 1.00 22.94 126 ASP B N 1
ATOM 2289 C CA . ASP B 1 126 ? 5.237 28.833 34.633 1.00 24.13 126 ASP B CA 1
ATOM 2290 C C . ASP B 1 126 ? 5.549 28.429 36.074 1.00 25.16 126 ASP B C 1
ATOM 2291 O O . ASP B 1 126 ? 5.256 27.309 36.493 1.00 24.43 126 ASP B O 1
ATOM 2296 N N . GLU B 1 127 ? 6.146 29.337 36.837 1.00 25.77 127 GLU B N 1
ATOM 2297 C CA . GLU B 1 127 ? 6.493 29.015 38.210 1.00 27.57 127 GLU B CA 1
ATOM 2298 C C . GLU B 1 127 ? 5.264 28.756 39.075 1.00 26.70 127 GLU B C 1
ATOM 2299 O O . GLU B 1 127 ? 5.295 27.887 39.947 1.00 26.64 127 GLU B O 1
ATOM 2305 N N . GLU B 1 128 ? 4.180 29.489 38.848 1.00 25.67 128 GLU B N 1
ATOM 2306 C CA . GLU B 1 128 ? 2.982 29.235 39.631 1.00 25.09 128 GLU B CA 1
ATOM 2307 C C . GLU B 1 128 ? 2.470 27.844 39.255 1.00 24.84 128 GLU B C 1
ATOM 2308 O O . GLU B 1 128 ? 1.871 27.142 40.070 1.00 23.95 128 GLU B O 1
ATOM 2314 N N . GLY B 1 129 ? 2.741 27.437 38.019 1.00 24.75 129 GLY B N 1
ATOM 2315 C CA . GLY B 1 129 ? 2.341 26.115 37.574 1.00 24.94 129 GLY B CA 1
ATOM 2316 C C . GLY B 1 129 ? 3.078 25.045 38.373 1.00 26.15 129 GLY B C 1
ATOM 2317 O O . GLY B 1 129 ? 2.465 24.087 38.836 1.00 26.26 129 GLY B O 1
ATOM 2318 N N . HIS B 1 130 ? 4.393 25.204 38.532 1.00 26.61 130 HIS B N 1
ATOM 2319 C CA . HIS B 1 130 ? 5.200 24.255 39.294 1.00 27.60 130 HIS B CA 1
ATOM 2320 C C . HIS B 1 130 ? 4.763 24.267 40.755 1.00 26.81 130 HIS B C 1
ATOM 2321 O O . HIS B 1 130 ? 4.690 23.216 41.399 1.00 26.69 130 HIS B O 1
ATOM 2328 N N . VAL B 1 131 ? 4.480 25.453 41.286 1.00 25.61 131 VAL B N 1
ATOM 2329 C CA . VAL B 1 131 ? 4.036 25.560 42.674 1.00 24.81 131 VAL B CA 1
ATOM 2330 C C . VAL B 1 131 ? 2.752 24.762 42.865 1.00 24.35 131 VAL B C 1
ATOM 2331 O O . VAL B 1 131 ? 2.614 24.020 43.836 1.00 22.93 131 VAL B O 1
ATOM 2335 N N . ASP B 1 132 ? 1.817 24.927 41.933 1.00 24.71 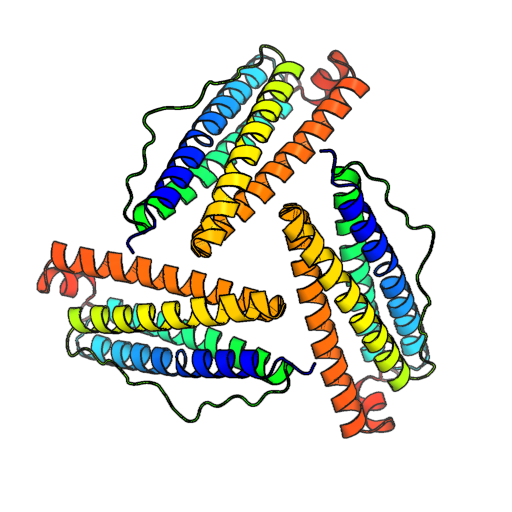132 ASP B N 1
ATOM 2336 C CA . ASP B 1 132 ? 0.542 24.220 41.987 1.00 25.51 132 ASP B CA 1
ATOM 2337 C C . ASP B 1 132 ? 0.783 22.713 42.077 1.00 24.86 132 ASP B C 1
ATOM 2338 O O . ASP B 1 132 ? 0.233 22.019 42.937 1.00 24.15 132 ASP B O 1
ATOM 2343 N N . PHE B 1 133 ? 1.629 22.224 41.184 1.00 24.93 133 PHE B N 1
ATOM 2344 C CA . PHE B 1 133 ? 1.977 20.817 41.136 1.00 26.08 133 PHE B CA 1
ATOM 2345 C C . PHE B 1 133 ? 2.626 20.327 42.438 1.00 26.80 133 PHE B C 1
ATOM 2346 O O . PHE B 1 133 ? 2.181 19.328 43.022 1.00 26.97 133 PHE B O 1
ATOM 2354 N N . LEU B 1 134 ? 3.677 21.019 42.885 1.00 25.79 134 LEU B N 1
ATOM 2355 C CA . LEU B 1 134 ? 4.377 20.643 44.112 1.00 24.38 134 LEU B CA 1
ATOM 2356 C C . LEU B 1 134 ? 3.450 20.646 45.322 1.00 24.41 134 LEU B C 1
ATOM 2357 O O . LEU B 1 134 ? 3.529 19.759 46.164 1.00 24.69 134 LEU B O 1
ATOM 2362 N N . GLU B 1 135 ? 2.565 21.635 45.417 1.00 25.00 135 GLU B N 1
ATOM 2363 C CA . GLU B 1 135 ? 1.647 21.689 46.553 1.00 25.29 135 GLU B CA 1
ATOM 2364 C C . GLU B 1 135 ? 0.714 20.489 46.519 1.00 25.35 135 GLU B C 1
ATOM 2365 O O . GLU B 1 135 ? 0.406 19.900 47.557 1.00 25.56 135 GLU B O 1
ATOM 2371 N N . THR B 1 136 ? 0.271 20.116 45.322 1.00 25.20 136 THR B N 1
ATOM 2372 C CA . THR B 1 136 ? -0.605 18.967 45.184 1.00 24.60 136 THR B CA 1
ATOM 2373 C C . THR B 1 136 ? 0.153 17.693 45.562 1.00 24.37 136 THR B C 1
ATOM 2374 O O . THR B 1 136 ? -0.401 16.807 46.212 1.00 23.28 136 THR B O 1
ATOM 2378 N N . GLN B 1 137 ? 1.422 17.611 45.174 1.00 23.19 137 GLN B N 1
ATOM 2379 C CA . GLN B 1 137 ? 2.224 16.438 45.506 1.00 23.69 137 GLN B CA 1
ATOM 2380 C C . GLN B 1 137 ? 2.545 16.351 46.999 1.00 23.08 137 GLN B C 1
ATOM 2381 O O . GLN B 1 137 ? 2.566 15.268 47.572 1.00 23.46 137 GLN B O 1
ATOM 2387 N N . ILE B 1 138 ? 2.792 17.489 47.634 1.00 22.18 138 ILE B N 1
ATOM 2388 C CA . ILE B 1 138 ? 3.095 17.490 49.057 1.00 21.37 138 ILE B CA 1
ATOM 2389 C C . ILE B 1 138 ? 1.840 17.088 49.818 1.00 21.59 138 ILE B C 1
ATOM 2390 O O . ILE B 1 138 ? 1.899 16.338 50.793 1.00 21.36 138 ILE B O 1
ATOM 2395 N N . SER B 1 139 ? 0.700 17.586 49.361 1.00 21.81 139 SER B N 1
ATOM 2396 C CA . SER B 1 139 ? -0.573 17.248 49.981 1.00 22.20 139 SER B CA 1
ATOM 2397 C C . SER B 1 139 ? -0.841 15.750 49.831 1.00 22.27 139 SER B C 1
ATOM 2398 O O . SER B 1 139 ? -1.301 15.093 50.758 1.00 23.21 139 SER B O 1
ATOM 2401 N N . LEU B 1 140 ? -0.553 15.214 48.652 1.00 22.09 140 LEU B N 1
ATOM 2402 C CA . LEU B 1 140 ? -0.761 13.804 48.395 1.00 22.48 140 LEU B CA 1
ATOM 2403 C C . LEU B 1 140 ? 0.216 12.975 49.212 1.00 23.06 140 LEU B C 1
ATOM 2404 O O . LEU B 1 140 ? -0.081 11.845 49.595 1.00 24.61 140 LEU B O 1
ATOM 2409 N N . TYR B 1 141 ? 1.389 13.538 49.469 1.00 22.13 141 TYR B N 1
ATOM 2410 C CA . TYR B 1 141 ? 2.406 12.850 50.242 1.00 22.32 141 TYR B CA 1
ATOM 2411 C C . TYR B 1 141 ? 1.921 12.630 51.670 1.00 22.21 141 TYR B C 1
ATOM 2412 O O . TYR B 1 141 ? 2.051 11.538 52.212 1.00 22.31 141 TYR B O 1
ATOM 2421 N N . ASP B 1 142 ? 1.357 13.666 52.280 1.00 22.78 142 ASP B N 1
ATOM 2422 C CA . ASP B 1 142 ? 0.867 13.546 53.644 1.00 23.61 142 ASP B CA 1
ATOM 2423 C C . ASP B 1 142 ? -0.355 12.625 53.717 1.00 23.93 142 ASP B C 1
ATOM 2424 O O . ASP B 1 142 ? -0.511 11.855 54.664 1.00 24.38 142 ASP B O 1
ATOM 2429 N N . ARG B 1 143 ? -1.211 12.690 52.708 1.00 23.70 143 ARG B N 1
ATOM 2430 C CA . ARG B 1 143 ? -2.396 11.851 52.684 1.00 23.72 143 ARG B CA 1
ATOM 2431 C C . ARG B 1 143 ? -2.052 10.370 52.531 1.00 23.68 143 ARG B C 1
ATOM 2432 O O . ARG B 1 143 ? -2.630 9.526 53.217 1.00 23.53 143 ARG B O 1
ATOM 2440 N N . LEU B 1 144 ? -1.114 10.062 51.636 1.00 22.29 144 LEU B N 1
ATOM 2441 C CA . LEU B 1 144 ? -0.705 8.681 51.396 1.00 22.21 144 LEU B CA 1
ATOM 2442 C C . LEU B 1 144 ? 0.217 8.155 52.477 1.00 22.14 144 LEU B C 1
ATOM 2443 O O . LEU B 1 144 ? 0.125 6.993 52.870 1.00 22.52 144 LEU B O 1
ATOM 2448 N N . GLY B 1 145 ? 1.104 9.019 52.955 1.00 21.48 145 GLY B N 1
ATOM 2449 C CA . GLY B 1 145 ? 2.064 8.618 53.961 1.00 21.64 145 GLY B CA 1
ATOM 2450 C C . GLY B 1 145 ? 3.388 8.304 53.280 1.00 22.37 145 GLY B C 1
ATOM 2451 O O . GLY B 1 145 ? 3.405 7.956 52.104 1.00 22.18 145 GLY B O 1
ATOM 2452 N N . PRO B 1 146 ? 4.518 8.409 53.990 1.00 22.54 146 PRO B N 1
ATOM 2453 C CA . PRO B 1 146 ? 5.834 8.131 53.412 1.00 22.76 146 PRO B CA 1
ATOM 2454 C C . PRO B 1 146 ? 5.919 6.871 52.544 1.00 23.15 146 PRO B C 1
ATOM 2455 O O . PRO B 1 146 ? 6.349 6.933 51.396 1.00 23.13 146 PRO B O 1
ATOM 2459 N N . GLN B 1 147 ? 5.514 5.732 53.095 1.00 23.24 147 GLN B N 1
ATOM 2460 C CA . GLN B 1 147 ? 5.578 4.475 52.366 1.00 24.49 147 GLN B CA 1
ATOM 2461 C C . GLN B 1 147 ? 4.649 4.444 51.167 1.00 24.99 147 GLN B C 1
ATOM 2462 O O . GLN B 1 147 ? 5.038 4.009 50.081 1.00 25.24 147 GLN B O 1
ATOM 2468 N N . GLY B 1 148 ? 3.418 4.905 51.358 1.00 24.64 148 GLY B N 1
ATOM 2469 C CA . GLY B 1 148 ? 2.466 4.905 50.263 1.00 23.27 148 GLY B CA 1
ATOM 2470 C C . GLY B 1 148 ? 2.897 5.775 49.096 1.00 23.28 148 GLY B C 1
ATOM 2471 O O . GLY B 1 148 ? 2.748 5.392 47.939 1.00 23.52 148 GLY B O 1
ATOM 2472 N N . PHE B 1 149 ? 3.430 6.951 49.395 1.00 22.38 149 PHE B N 1
ATOM 2473 C CA . PHE B 1 149 ? 3.873 7.855 48.345 1.00 22.56 149 PHE B CA 1
ATOM 2474 C C . PHE B 1 149 ? 5.061 7.261 47.609 1.00 22.67 149 PHE B C 1
ATOM 2475 O O . PHE B 1 149 ? 5.151 7.360 46.386 1.00 23.07 149 PHE B O 1
ATOM 2483 N N . ALA B 1 150 ? 5.977 6.652 48.360 1.00 22.22 150 ALA B N 1
ATOM 2484 C CA . ALA B 1 150 ? 7.160 6.043 47.766 1.00 20.61 150 ALA B CA 1
ATOM 2485 C C . ALA B 1 150 ? 6.718 4.919 46.844 1.00 20.82 150 ALA B C 1
ATOM 2486 O O . ALA B 1 150 ? 7.249 4.760 45.758 1.00 21.50 150 ALA B O 1
ATOM 2488 N N . LEU B 1 151 ? 5.732 4.148 47.279 1.00 20.27 151 LEU B N 1
ATOM 2489 C CA . LEU B 1 151 ? 5.227 3.049 46.476 1.00 20.34 151 LEU B CA 1
ATOM 2490 C C . LEU B 1 151 ? 4.678 3.553 45.138 1.00 19.89 151 LEU B C 1
ATOM 2491 O O . LEU B 1 151 ? 5.019 3.031 44.083 1.00 19.63 151 LEU B O 1
ATOM 2496 N N . LEU B 1 152 ? 3.837 4.578 45.197 1.00 20.37 152 LEU B N 1
ATOM 2497 C CA . LEU B 1 152 ? 3.219 5.177 44.014 1.00 19.61 152 LEU B CA 1
ATOM 2498 C C . LEU B 1 152 ? 4.229 5.713 43.004 1.00 19.69 152 LEU B C 1
ATOM 2499 O O . LEU B 1 152 ? 3.966 5.757 41.803 1.00 20.25 152 LEU B O 1
ATOM 2504 N N . ASN B 1 153 ? 5.388 6.124 43.488 1.00 19.91 153 ASN B N 1
ATOM 2505 C CA . ASN B 1 153 ? 6.389 6.688 42.606 1.00 20.34 153 ASN B CA 1
ATOM 2506 C C . ASN B 1 153 ? 7.622 5.832 42.392 1.00 20.42 153 ASN B C 1
ATOM 2507 O O . ASN B 1 153 ? 8.623 6.301 41.858 1.00 20.23 153 ASN B O 1
ATOM 2512 N N . ALA B 1 154 ? 7.535 4.568 42.790 1.00 20.39 154 ALA B N 1
ATOM 2513 C CA . ALA B 1 154 ? 8.652 3.645 42.646 1.00 21.81 154 ALA B CA 1
ATOM 2514 C C . ALA B 1 154 ? 8.519 2.777 41.401 1.00 22.87 154 ALA B C 1
ATOM 2515 O O . ALA B 1 154 ? 7.432 2.609 40.850 1.00 24.14 154 ALA B O 1
ATOM 2517 N N . ALA B 1 155 ? 9.640 2.234 40.955 1.00 23.71 155 ALA B N 1
ATOM 2518 C CA . ALA B 1 155 ? 9.630 1.375 39.785 1.00 25.10 155 ALA B CA 1
ATOM 2519 C C . ALA B 1 155 ? 9.864 -0.076 40.205 1.00 25.16 155 ALA B C 1
ATOM 2520 O O . ALA B 1 155 ? 10.678 -0.363 41.087 1.00 23.28 155 ALA B O 1
ATOM 2522 N N . PRO B 1 156 ? 9.132 -1.008 39.586 1.00 26.06 156 PRO B N 1
ATOM 2523 C CA . PRO B 1 156 ? 9.277 -2.434 39.899 1.00 26.95 156 PRO B CA 1
ATOM 2524 C C . PRO B 1 156 ? 10.689 -2.886 39.492 1.00 26.99 156 PRO B C 1
ATOM 2525 O O . PRO B 1 156 ? 11.346 -2.227 38.690 1.00 26.18 156 PRO B O 1
ATOM 2529 N N . MET B 1 157 ? 11.145 -4.008 40.031 1.00 28.08 157 MET B N 1
ATOM 2530 C CA . MET B 1 157 ? 12.476 -4.519 39.702 1.00 28.92 157 MET B CA 1
ATOM 2531 C C . MET B 1 157 ? 12.681 -4.862 38.232 1.00 29.39 157 MET 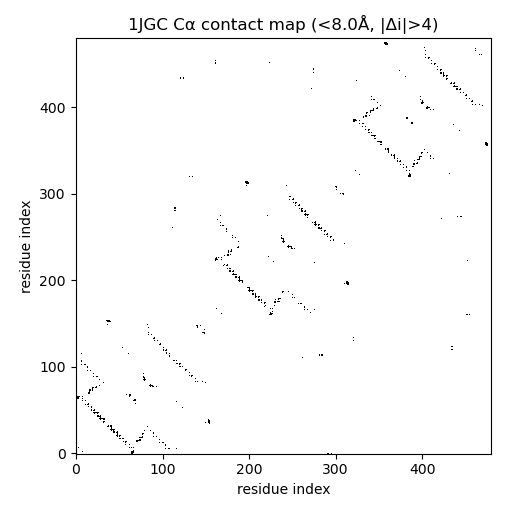B C 1
ATOM 2532 O O . MET B 1 157 ? 13.809 -4.871 37.763 1.00 29.26 157 MET B O 1
ATOM 2537 N N . ASP B 1 158 ? 11.596 -5.142 37.513 1.00 31.02 158 ASP B N 1
ATOM 2538 C CA . ASP B 1 158 ? 11.676 -5.501 36.095 1.00 33.63 158 ASP B CA 1
ATOM 2539 C C . ASP B 1 158 ? 11.367 -4.319 35.176 1.00 35.67 158 ASP B C 1
ATOM 2540 O O . ASP B 1 158 ? 11.022 -4.504 34.008 1.00 36.15 158 ASP B O 1
ATOM 2545 N N . ALA B 1 159 ? 11.489 -3.106 35.698 1.00 38.09 159 ALA B N 1
ATOM 2546 C CA . ALA B 1 159 ? 11.189 -1.911 34.907 1.00 40.18 159 ALA B CA 1
ATOM 2547 C C . ALA B 1 159 ? 12.236 -1.553 33.855 1.00 41.60 159 ALA B C 1
ATOM 2548 O O . ALA B 1 159 ? 13.424 -1.881 33.984 1.00 41.80 159 ALA B O 1
ATOM 2550 N N . ALA B 1 160 ? 11.767 -0.869 32.814 1.00 43.72 160 ALA B N 1
ATOM 2551 C CA . ALA B 1 160 ? 12.604 -0.388 31.707 1.00 44.95 160 ALA B CA 1
ATOM 2552 C C . ALA B 1 160 ? 13.805 -1.284 31.395 1.00 45.40 160 ALA B C 1
ATOM 2553 O O . ALA B 1 160 ? 14.904 -0.716 31.177 1.00 45.95 160 ALA B O 1
ATOM 2555 N N . MET C 1 1 ? -18.864 47.842 18.702 1.00 38.92 1 MET C N 1
ATOM 2556 C CA . MET C 1 1 ? -18.538 48.415 20.044 1.00 39.82 1 MET C CA 1
ATOM 2557 C C . MET C 1 1 ? -17.842 49.758 19.817 1.00 39.94 1 MET C C 1
ATOM 2558 O O . MET C 1 1 ? -16.763 49.805 19.215 1.00 40.43 1 MET C O 1
ATOM 2563 N N . LYS C 1 2 ? -18.448 50.848 20.284 1.00 40.00 2 LYS C N 1
ATOM 2564 C CA . LYS C 1 2 ? -17.848 52.165 20.072 1.00 40.52 2 LYS C CA 1
ATOM 2565 C C . LYS C 1 2 ? -16.530 52.282 20.824 1.00 38.78 2 LYS C C 1
ATOM 2566 O O . LYS C 1 2 ? -16.465 52.004 22.011 1.00 38.62 2 LYS C O 1
ATOM 2572 N N . GLY C 1 3 ? -15.477 52.698 20.133 1.00 36.95 3 GLY C N 1
ATOM 2573 C CA . GLY C 1 3 ? -14.195 52.801 20.796 1.00 36.26 3 GLY C CA 1
ATOM 2574 C C . GLY C 1 3 ? -13.785 54.211 21.163 1.00 36.09 3 GLY C C 1
ATOM 2575 O O . GLY C 1 3 ? -14.424 55.191 20.762 1.00 37.39 3 GLY C O 1
ATOM 2576 N N . ASP C 1 4 ? -12.710 54.309 21.933 1.00 34.48 4 ASP C N 1
ATOM 2577 C CA . ASP C 1 4 ? -12.180 55.593 22.345 1.00 33.84 4 ASP C CA 1
ATOM 2578 C C . ASP C 1 4 ? -11.604 56.298 21.117 1.00 33.13 4 ASP C C 1
ATOM 2579 O O . ASP C 1 4 ? -10.703 55.775 20.457 1.00 33.94 4 ASP C O 1
ATOM 2584 N N . ALA C 1 5 ? -12.112 57.485 20.813 1.00 31.84 5 ALA C N 1
ATOM 2585 C CA . ALA C 1 5 ? -11.624 58.243 19.662 1.00 30.90 5 ALA C CA 1
ATOM 2586 C C . ALA C 1 5 ? -10.098 58.291 19.534 1.00 30.09 5 ALA C C 1
ATOM 2587 O O . ALA C 1 5 ? -9.560 58.119 18.437 1.00 30.11 5 ALA C O 1
ATOM 2589 N N . LYS C 1 6 ? -9.386 58.513 20.632 1.00 28.96 6 LYS C N 1
ATOM 2590 C CA . LYS C 1 6 ? -7.941 58.595 20.504 1.00 29.41 6 LYS C CA 1
ATOM 2591 C C . LYS C 1 6 ? -7.254 57.257 20.250 1.00 28.23 6 LYS C C 1
ATOM 2592 O O . LYS C 1 6 ? -6.163 57.217 19.679 1.00 26.14 6 LYS C O 1
ATOM 2598 N N . VAL C 1 7 ? -7.880 56.165 20.677 1.00 27.98 7 VAL C N 1
ATOM 2599 C CA . VAL C 1 7 ? -7.299 54.849 20.436 1.00 28.12 7 VAL C CA 1
ATOM 2600 C C . VAL C 1 7 ? -7.372 54.618 18.930 1.00 27.51 7 VAL C C 1
ATOM 2601 O O . VAL C 1 7 ? -6.438 54.100 18.323 1.00 27.84 7 VAL C O 1
ATOM 2605 N N . ILE C 1 8 ? -8.484 55.034 18.333 1.00 26.55 8 ILE C N 1
ATOM 2606 C CA . ILE C 1 8 ? -8.691 54.885 16.904 1.00 25.72 8 ILE C CA 1
ATOM 2607 C C . ILE C 1 8 ? -7.662 55.714 16.142 1.00 26.85 8 ILE C C 1
ATOM 2608 O O . ILE C 1 8 ? -7.178 55.304 15.088 1.00 27.41 8 ILE C O 1
ATOM 2613 N N . GLU C 1 9 ? -7.314 56.875 16.681 1.00 28.32 9 GLU C N 1
ATOM 2614 C CA . GLU C 1 9 ? -6.314 57.730 16.044 1.00 28.83 9 GLU C CA 1
ATOM 2615 C C . GLU C 1 9 ? -4.978 56.999 16.045 1.00 27.49 9 GLU C C 1
ATOM 2616 O O . GLU C 1 9 ? -4.272 56.955 15.035 1.00 26.80 9 GLU C O 1
ATOM 2622 N N . PHE C 1 10 ? -4.632 56.428 17.193 1.00 25.85 10 PHE C N 1
ATOM 2623 C CA . PHE C 1 10 ? -3.383 55.701 17.318 1.00 25.23 10 PHE C CA 1
ATOM 2624 C C . PHE C 1 10 ? -3.354 54.509 16.354 1.00 25.18 10 PHE C C 1
ATOM 2625 O O . PHE C 1 10 ? -2.348 54.272 15.679 1.00 24.80 10 PHE C O 1
ATOM 2633 N N . LEU C 1 11 ? -4.459 53.770 16.282 1.00 23.59 11 LEU C N 1
ATOM 2634 C CA . LEU C 1 11 ? -4.540 52.623 15.388 1.00 23.58 11 LEU C CA 1
ATOM 2635 C C . LEU C 1 11 ? -4.317 53.053 13.935 1.00 24.54 11 LEU C C 1
ATOM 2636 O O . LEU C 1 11 ? -3.572 52.400 13.189 1.00 24.17 11 LEU C O 1
ATOM 2641 N N . ASN C 1 12 ? -4.947 54.157 13.536 1.00 24.18 12 ASN C N 1
ATOM 2642 C CA . ASN C 1 12 ? -4.782 54.661 12.179 1.00 23.35 12 ASN C CA 1
ATOM 2643 C C . ASN C 1 12 ? -3.359 55.140 11.919 1.00 22.71 12 ASN C C 1
ATOM 2644 O O . ASN C 1 12 ? -2.883 55.092 10.787 1.00 24.07 12 ASN C O 1
ATOM 2649 N N . ALA C 1 13 ? -2.673 55.605 12.958 1.00 21.27 13 ALA C N 1
ATOM 2650 C CA . ALA C 1 13 ? -1.301 56.058 12.765 1.00 21.40 13 ALA C CA 1
ATOM 2651 C C . ALA C 1 13 ? -0.424 54.822 12.600 1.00 21.60 13 ALA C C 1
ATOM 2652 O O . ALA C 1 13 ? 0.469 54.790 11.753 1.00 20.76 13 ALA C O 1
ATOM 2654 N N . ALA C 1 14 ? -0.696 53.799 13.405 1.00 22.27 14 ALA C N 1
ATOM 2655 C CA . ALA C 1 14 ? 0.069 52.557 13.334 1.00 23.24 14 ALA C CA 1
ATOM 2656 C C . ALA C 1 14 ? -0.146 51.930 11.950 1.00 23.26 14 ALA C C 1
ATOM 2657 O O . ALA C 1 14 ? 0.784 51.389 11.346 1.00 23.71 14 ALA C O 1
ATOM 2659 N N . LEU C 1 15 ? -1.373 52.025 11.448 1.00 22.50 15 LEU C N 1
ATOM 2660 C CA . LEU C 1 15 ? -1.701 51.482 10.144 1.00 21.92 15 LEU C CA 1
ATOM 2661 C C . LEU C 1 15 ? -0.867 52.173 9.078 1.00 22.95 15 LEU C C 1
ATOM 2662 O O . LEU C 1 15 ? -0.298 51.519 8.196 1.00 23.62 15 LEU C O 1
ATOM 2667 N N . ARG C 1 16 ? -0.801 53.500 9.157 1.00 23.83 16 ARG C N 1
ATOM 2668 C CA . ARG C 1 16 ? -0.027 54.268 8.190 1.00 25.22 16 ARG C CA 1
ATOM 2669 C C . ARG C 1 16 ? 1.440 53.874 8.284 1.00 24.65 16 ARG C C 1
ATOM 2670 O O . ARG C 1 16 ? 2.148 53.799 7.277 1.00 24.45 16 ARG C O 1
ATOM 2678 N N . SER C 1 17 ? 1.896 53.625 9.503 1.00 24.07 17 SER C N 1
ATOM 2679 C CA . SER C 1 17 ? 3.270 53.219 9.712 1.00 23.93 17 SER C CA 1
ATOM 2680 C C . SER C 1 17 ? 3.509 51.874 9.009 1.00 24.70 17 SER C C 1
ATOM 2681 O O . SER C 1 17 ? 4.530 51.677 8.341 1.00 24.51 17 SER C O 1
ATOM 2684 N N A GLU C 1 18 ? 2.554 50.956 9.159 0.50 24.20 18 GLU C N 1
ATOM 2685 N N B GLU C 1 18 ? 2.556 50.960 9.150 0.50 24.10 18 GLU C N 1
ATOM 2686 C CA A GLU C 1 18 ? 2.662 49.638 8.547 0.50 24.92 18 GLU C CA 1
ATOM 2687 C CA B GLU C 1 18 ? 2.674 49.644 8.538 0.50 24.63 18 GLU C CA 1
ATOM 2688 C C A GLU C 1 18 ? 2.616 49.691 7.022 0.50 24.43 18 GLU C C 1
ATOM 2689 C C B GLU C 1 18 ? 2.602 49.672 7.017 0.50 24.33 18 GLU C C 1
ATOM 2690 O O A GLU C 1 18 ? 3.441 49.067 6.353 0.50 24.18 18 GLU C O 1
ATOM 2691 O O B GLU C 1 18 ? 3.397 49.014 6.345 0.50 24.14 18 GLU C O 1
ATOM 2702 N N . LEU C 1 19 ? 1.659 50.434 6.471 1.00 23.89 19 LEU C N 1
ATOM 2703 C CA . LEU C 1 19 ? 1.536 50.544 5.022 1.00 22.31 19 LEU C CA 1
ATOM 2704 C C . LEU C 1 19 ? 2.865 51.057 4.475 1.00 22.02 19 LEU C C 1
ATOM 2705 O O . LEU C 1 19 ? 3.275 50.700 3.372 1.00 24.03 19 LEU C O 1
ATOM 2710 N N . THR C 1 20 ? 3.541 51.894 5.253 1.00 21.40 20 THR C N 1
ATOM 2711 C CA . THR C 1 20 ? 4.818 52.447 4.829 1.00 20.89 20 THR C CA 1
ATOM 2712 C C . THR C 1 20 ? 5.848 51.333 4.807 1.00 20.28 20 THR C C 1
ATOM 2713 O O . THR C 1 20 ? 6.570 51.173 3.826 1.00 21.61 20 THR C O 1
ATOM 2717 N N . ALA C 1 21 ? 5.905 50.558 5.885 1.00 19.62 21 ALA C N 1
ATOM 2718 C CA . ALA C 1 21 ? 6.847 49.441 5.979 1.00 19.53 21 ALA C CA 1
ATOM 2719 C C . ALA C 1 21 ? 6.630 48.433 4.847 1.00 19.26 21 ALA C C 1
ATOM 2720 O O . ALA C 1 21 ? 7.589 47.968 4.229 1.00 19.21 21 ALA C O 1
ATOM 2722 N N . ILE C 1 22 ? 5.373 48.101 4.572 1.00 17.94 22 ILE C N 1
ATOM 2723 C CA . ILE C 1 22 ? 5.066 47.161 3.508 1.00 17.74 22 ILE C CA 1
ATOM 2724 C C . ILE C 1 22 ? 5.725 47.586 2.202 1.00 19.15 22 ILE C C 1
ATOM 2725 O O . ILE C 1 22 ? 6.441 46.802 1.584 1.00 20.80 22 ILE C O 1
ATOM 2730 N N . SER C 1 23 ? 5.497 48.826 1.784 1.00 19.62 23 SER C N 1
ATOM 2731 C CA . SER C 1 23 ? 6.073 49.302 0.535 1.00 20.84 23 SER C CA 1
ATOM 2732 C C . SER C 1 23 ? 7.584 49.425 0.576 1.00 21.25 23 SER C C 1
ATOM 2733 O O . SER C 1 23 ? 8.260 49.146 -0.415 1.00 21.52 23 SER C O 1
ATOM 2736 N N . GLN C 1 24 ? 8.123 49.836 1.719 1.00 22.12 24 GLN C N 1
ATOM 2737 C CA . GLN C 1 24 ? 9.566 49.979 1.834 1.00 22.36 24 GLN C CA 1
ATOM 2738 C C . GLN C 1 24 ? 10.244 48.612 1.705 1.00 23.19 24 GLN C C 1
ATOM 2739 O O . GLN C 1 24 ? 11.252 48.478 1.009 1.00 23.09 24 GLN C O 1
ATOM 2745 N N . TYR C 1 25 ? 9.685 47.598 2.364 1.00 22.94 25 TYR C N 1
ATOM 2746 C CA . TYR C 1 25 ? 10.253 46.259 2.294 1.00 22.46 25 TYR C CA 1
ATOM 2747 C C . TYR C 1 25 ? 10.116 45.686 0.894 1.00 21.63 25 TYR C C 1
ATOM 2748 O O . TYR C 1 25 ? 11.038 45.044 0.385 1.00 20.88 25 TYR C O 1
ATOM 2757 N N . TRP C 1 26 ? 8.974 45.926 0.263 1.00 20.76 26 TRP C N 1
ATOM 2758 C CA . TRP C 1 26 ? 8.759 45.381 -1.068 1.00 21.72 26 TRP C CA 1
ATOM 2759 C C . TRP C 1 26 ? 9.683 45.987 -2.100 1.00 21.46 26 TRP C C 1
ATOM 2760 O O . TRP C 1 26 ? 10.179 45.287 -2.970 1.00 22.94 26 TRP C O 1
ATOM 2771 N N . VAL C 1 27 ? 9.921 47.288 -2.011 1.00 21.52 27 VAL C N 1
ATOM 2772 C CA . VAL C 1 27 ? 10.826 47.927 -2.957 1.00 21.52 27 VAL C CA 1
ATOM 2773 C C . VAL C 1 27 ? 12.229 47.365 -2.724 1.00 21.41 27 VAL C C 1
ATOM 2774 O O . VAL C 1 27 ? 12.966 47.091 -3.670 1.00 22.13 27 VAL C O 1
ATOM 2778 N N . HIS C 1 28 ? 12.596 47.192 -1.460 1.00 21.31 28 HIS C N 1
ATOM 2779 C CA . HIS C 1 28 ? 13.908 46.648 -1.128 1.00 22.43 28 HIS C CA 1
ATOM 2780 C C . HIS C 1 28 ? 14.069 45.233 -1.663 1.00 22.69 28 HIS C C 1
ATOM 2781 O O . HIS C 1 28 ? 15.153 44.848 -2.115 1.00 21.91 28 HIS C O 1
ATOM 2788 N N . PHE C 1 29 ? 12.987 44.460 -1.611 1.00 21.92 29 PHE C N 1
ATOM 2789 C CA . PHE C 1 29 ? 12.997 43.101 -2.128 1.00 20.29 29 PHE C CA 1
ATOM 2790 C C . PHE C 1 29 ? 13.329 43.175 -3.626 1.00 21.07 29 PHE C C 1
ATOM 2791 O O . PHE C 1 29 ? 14.267 42.541 -4.104 1.00 20.53 29 PHE C O 1
ATOM 2799 N N . ARG C 1 30 ? 12.564 43.970 -4.359 1.00 22.02 30 ARG C N 1
ATOM 2800 C CA . ARG C 1 30 ? 12.776 44.123 -5.791 1.00 23.31 30 ARG C CA 1
ATOM 2801 C C . ARG C 1 30 ? 14.177 44.629 -6.129 1.00 23.70 30 ARG C C 1
ATOM 2802 O O . ARG C 1 30 ? 14.845 44.103 -7.026 1.00 23.96 30 ARG C O 1
ATOM 2810 N N . LEU C 1 31 ? 14.612 45.649 -5.400 1.00 23.94 31 LEU C N 1
ATOM 2811 C CA . LEU C 1 31 ? 15.932 46.231 -5.583 1.00 24.74 31 LEU C CA 1
ATOM 2812 C C . LEU C 1 31 ? 17.017 45.159 -5.353 1.00 25.56 31 LEU C C 1
ATOM 2813 O O . LEU C 1 31 ? 17.903 44.955 -6.191 1.00 25.99 31 LEU C O 1
ATOM 2818 N N . GLN C 1 32 ? 16.935 44.471 -4.217 1.00 25.17 32 GLN C N 1
ATOM 2819 C CA . GLN C 1 32 ? 17.901 43.429 -3.884 1.00 25.36 32 GLN C CA 1
ATOM 2820 C C . GLN C 1 32 ? 17.891 42.296 -4.904 1.00 25.80 32 GLN C C 1
ATOM 2821 O O . GLN C 1 32 ? 18.924 41.690 -5.188 1.00 25.85 32 GLN C O 1
ATOM 2827 N N . GLU C 1 33 ? 16.723 42.015 -5.463 1.00 26.68 33 GLU C N 1
ATOM 2828 C CA . GLU C 1 33 ? 16.612 40.965 -6.458 1.00 27.84 33 GLU C CA 1
ATOM 2829 C C . GLU C 1 33 ? 17.396 41.364 -7.719 1.00 28.08 33 GLU C C 1
ATOM 2830 O O . GLU C 1 33 ? 18.122 40.550 -8.300 1.00 27.64 33 GLU C O 1
ATOM 2836 N N . ASP C 1 34 ? 17.255 42.623 -8.131 1.00 27.86 34 ASP C N 1
ATOM 2837 C CA . ASP C 1 34 ? 17.941 43.112 -9.323 1.00 27.41 34 ASP C CA 1
ATOM 2838 C C . ASP C 1 34 ? 19.451 43.227 -9.104 1.00 26.49 34 ASP C C 1
ATOM 2839 O O . ASP C 1 34 ? 20.220 43.231 -10.070 1.00 26.37 34 ASP C O 1
ATOM 2844 N N . TRP C 1 35 ? 19.874 43.318 -7.842 1.00 24.46 35 TRP C N 1
ATOM 2845 C CA . TRP C 1 35 ? 21.301 43.395 -7.524 1.00 23.37 35 TRP C CA 1
ATOM 2846 C C . TRP C 1 35 ? 21.901 41.996 -7.528 1.00 22.54 35 TRP C C 1
ATOM 2847 O O . TRP C 1 35 ? 23.118 41.830 -7.475 1.00 23.76 35 TRP C O 1
ATOM 2858 N N . GLY C 1 36 ? 21.041 40.987 -7.589 1.00 21.79 36 GLY C N 1
ATOM 2859 C CA . GLY C 1 36 ? 21.516 39.618 -7.587 1.00 21.94 36 GLY C CA 1
ATOM 2860 C C . GLY C 1 36 ? 21.683 39.043 -6.190 1.00 21.53 36 GLY C C 1
ATOM 2861 O O . GLY C 1 36 ? 22.284 37.985 -6.015 1.00 22.87 36 GLY C O 1
ATOM 2862 N N . LEU C 1 37 ? 21.155 39.739 -5.192 1.00 20.50 37 LEU C N 1
ATOM 2863 C CA . LEU C 1 37 ? 21.242 39.287 -3.810 1.00 20.12 37 LEU C CA 1
ATOM 2864 C C . LEU C 1 37 ? 19.913 38.618 -3.447 1.00 21.21 37 LEU C C 1
ATOM 2865 O O . LEU C 1 37 ? 19.178 39.087 -2.576 1.00 21.00 37 LEU C O 1
ATOM 2870 N N . ALA C 1 38 ? 19.618 37.515 -4.125 1.00 20.29 38 ALA C N 1
ATOM 2871 C CA . ALA C 1 38 ? 18.376 36.786 -3.921 1.00 20.15 38 ALA C CA 1
ATOM 2872 C C . ALA C 1 38 ? 18.034 36.422 -2.477 1.00 20.57 38 ALA C C 1
ATOM 2873 O O . ALA C 1 38 ? 16.882 36.539 -2.061 1.00 20.60 38 ALA C O 1
ATOM 2875 N N . LYS C 1 39 ? 19.026 35.987 -1.712 1.00 21.30 39 LYS C N 1
ATOM 2876 C CA . LYS C 1 39 ? 18.778 35.580 -0.336 1.00 22.58 39 LYS C CA 1
ATOM 2877 C C . LYS C 1 39 ? 18.391 36.747 0.545 1.00 23.00 39 LYS C C 1
ATOM 2878 O O . LYS C 1 39 ? 17.581 36.608 1.464 1.00 23.65 39 LYS C O 1
ATOM 2884 N N . MET C 1 40 ? 18.965 37.904 0.257 1.00 22.62 40 MET C N 1
ATOM 2885 C CA . MET C 1 40 ? 18.640 39.101 1.014 1.00 22.59 40 MET C CA 1
ATOM 2886 C C . MET C 1 40 ? 17.232 39.519 0.587 1.00 22.59 40 MET C C 1
ATOM 2887 O O . MET C 1 40 ? 16.410 39.945 1.399 1.00 22.53 40 MET C O 1
ATOM 2892 N N . ALA C 1 41 ? 16.952 39.352 -0.699 1.00 22.73 41 ALA C N 1
ATOM 2893 C CA . ALA C 1 41 ? 15.659 39.714 -1.262 1.00 22.60 41 ALA C CA 1
ATOM 2894 C C . ALA C 1 41 ? 14.503 38.916 -0.667 1.00 23.01 41 ALA C C 1
ATOM 2895 O O . ALA C 1 41 ? 13.462 39.487 -0.335 1.00 22.85 41 ALA C O 1
ATOM 2897 N N . LYS C 1 42 ? 14.684 37.606 -0.521 1.00 22.96 42 LYS C N 1
ATOM 2898 C CA . LYS C 1 42 ? 13.619 36.770 0.016 1.00 24.18 42 LYS C CA 1
ATOM 2899 C C . LYS C 1 42 ? 13.246 37.158 1.429 1.00 23.18 42 LYS C C 1
ATOM 2900 O O . LYS C 1 42 ? 12.079 37.072 1.810 1.00 23.20 42 LYS C O 1
ATOM 2906 N N . LYS C 1 43 ? 14.230 37.600 2.204 1.00 21.87 43 LYS C N 1
ATOM 2907 C CA . LYS C 1 43 ? 13.956 38.006 3.571 1.00 21.46 43 LYS C CA 1
ATOM 2908 C C . LYS C 1 43 ? 13.090 39.268 3.560 1.00 20.96 43 LYS C C 1
ATOM 2909 O O . LYS C 1 43 ? 12.124 39.372 4.324 1.00 19.01 43 LYS C O 1
ATOM 2915 N N . SER C 1 44 ? 13.422 40.210 2.681 1.00 20.26 44 SER C N 1
ATOM 2916 C CA . SER C 1 44 ? 12.651 41.438 2.574 1.00 20.39 44 SER C CA 1
ATOM 2917 C C . SER C 1 44 ? 11.207 41.137 2.176 1.00 21.51 44 SER C C 1
ATOM 2918 O O . SER C 1 44 ? 10.272 41.758 2.697 1.00 21.23 44 SER C O 1
ATOM 2921 N N . ARG C 1 45 ? 11.022 40.188 1.260 1.00 21.64 45 ARG C N 1
ATOM 2922 C CA . ARG C 1 45 ? 9.678 39.833 0.821 1.00 23.04 45 ARG C CA 1
ATOM 2923 C C . ARG C 1 45 ? 8.886 39.298 2.009 1.00 24.12 45 ARG C C 1
ATOM 2924 O O . ARG C 1 45 ? 7.726 39.658 2.209 1.00 23.90 45 ARG C O 1
ATOM 2932 N N . GLU C 1 46 ? 9.519 38.441 2.801 1.00 25.14 46 GLU C N 1
ATOM 2933 C CA . GLU C 1 46 ? 8.859 37.879 3.972 1.00 27.11 46 GLU C CA 1
ATOM 2934 C C . GLU C 1 46 ? 8.440 38.967 4.951 1.00 26.28 46 GLU C C 1
ATOM 2935 O O . GLU C 1 46 ? 7.303 38.983 5.409 1.00 27.18 46 GLU C O 1
ATOM 2941 N N . GLU C 1 47 ? 9.357 39.873 5.277 1.00 26.30 47 GLU C N 1
ATOM 2942 C CA . GLU C 1 47 ? 9.042 40.953 6.214 1.00 26.59 47 GLU C CA 1
ATOM 2943 C C . GLU C 1 47 ? 7.895 41.834 5.708 1.00 25.15 47 GLU C C 1
ATOM 2944 O O . GLU C 1 47 ? 7.052 42.264 6.499 1.00 25.11 47 GLU C O 1
ATOM 2950 N N . SER C 1 48 ? 7.859 42.087 4.398 1.00 22.96 48 SER C N 1
ATOM 2951 C CA . SER C 1 48 ? 6.803 42.907 3.802 1.00 21.15 48 SER C CA 1
ATOM 2952 C C . SER C 1 48 ? 5.457 42.215 3.983 1.00 21.89 48 SER C C 1
ATOM 2953 O O . SER C 1 48 ? 4.456 42.854 4.326 1.00 22.23 48 SER C O 1
ATOM 2956 N N . ILE C 1 49 ? 5.434 40.906 3.753 1.00 21.68 49 ILE C N 1
ATOM 2957 C CA . ILE C 1 49 ? 4.207 40.138 3.910 1.00 21.99 49 ILE C CA 1
ATOM 2958 C C . ILE C 1 49 ? 3.810 40.032 5.394 1.00 22.84 49 ILE C C 1
ATOM 2959 O O . ILE C 1 49 ? 2.638 39.863 5.719 1.00 23.37 49 ILE C O 1
ATOM 2964 N N . GLU C 1 50 ? 4.775 40.144 6.298 1.00 24.03 50 GLU C N 1
ATOM 2965 C CA . GLU C 1 50 ? 4.445 40.101 7.719 1.00 26.72 50 GLU C CA 1
ATOM 2966 C C . GLU C 1 50 ? 3.685 41.379 8.048 1.00 27.02 50 GLU C C 1
ATOM 2967 O O . GLU C 1 50 ? 2.650 41.346 8.721 1.00 27.14 50 GLU C O 1
ATOM 2973 N N . GLU C 1 51 ? 4.207 42.506 7.570 1.00 26.07 51 GLU C N 1
ATOM 2974 C CA . GLU C 1 51 ? 3.569 43.793 7.815 1.00 26.69 51 GLU C CA 1
ATOM 2975 C C . GLU C 1 51 ? 2.165 43.842 7.221 1.00 25.36 51 GLU C C 1
ATOM 2976 O O . GLU C 1 51 ? 1.272 44.470 7.782 1.00 24.39 51 GLU C O 1
ATOM 2982 N N . MET C 1 52 ? 1.971 43.183 6.085 1.00 24.14 52 MET C N 1
ATOM 2983 C CA . MET C 1 52 ? 0.659 43.166 5.468 1.00 23.58 52 MET C CA 1
ATOM 2984 C C . MET C 1 52 ? -0.304 42.549 6.468 1.00 23.16 52 MET C C 1
ATOM 2985 O O . MET C 1 52 ? -1.434 43.018 6.630 1.00 23.39 52 MET C O 1
ATOM 2990 N N . GLY C 1 53 ? 0.157 41.505 7.148 1.00 21.48 53 GLY C N 1
ATOM 2991 C CA . GLY C 1 53 ? -0.664 40.848 8.148 1.00 21.58 53 GLY C CA 1
ATOM 2992 C C . GLY C 1 53 ? -1.003 41.778 9.306 1.00 22.47 53 GLY C C 1
ATOM 2993 O O . GLY C 1 53 ? -2.140 41.797 9.786 1.00 23.02 53 GLY C O 1
ATOM 2994 N N . HIS C 1 54 ? -0.019 42.546 9.765 1.00 22.01 54 HIS C N 1
ATOM 2995 C CA . HIS C 1 54 ? -0.238 43.493 10.852 1.00 23.11 54 HIS C CA 1
ATOM 2996 C C . HIS C 1 54 ? -1.289 44.512 10.420 1.00 23.02 54 HIS C C 1
ATOM 2997 O O . HIS C 1 54 ? -2.249 44.776 11.143 1.00 23.86 54 HIS C O 1
ATOM 3004 N N . ALA C 1 55 ? -1.102 45.075 9.231 1.00 22.25 55 ALA C N 1
ATOM 3005 C CA . ALA C 1 55 ? -2.028 46.061 8.695 1.00 22.72 55 ALA C CA 1
ATOM 3006 C C . ALA C 1 55 ? -3.454 45.533 8.689 1.00 23.60 55 ALA C C 1
ATOM 3007 O O . ALA C 1 55 ? -4.375 46.209 9.138 1.00 25.35 55 ALA C O 1
ATOM 3009 N N . ASP C 1 56 ? -3.641 44.321 8.183 1.00 24.30 56 ASP C N 1
ATOM 3010 C CA . ASP C 1 56 ? -4.973 43.734 8.134 1.00 24.82 56 ASP C CA 1
ATOM 3011 C C . ASP C 1 56 ? -5.568 43.630 9.536 1.00 25.18 56 ASP C C 1
ATOM 3012 O O . ASP C 1 56 ? -6.716 44.014 9.779 1.00 25.91 56 ASP C O 1
ATOM 3017 N N . LYS C 1 57 ? -4.772 43.114 10.459 1.00 24.98 57 LYS C N 1
ATOM 3018 C CA . LYS C 1 57 ? -5.190 42.950 11.843 1.00 26.23 57 LYS C CA 1
ATOM 3019 C C . LYS C 1 57 ? -5.661 44.283 12.443 1.00 25.79 57 LYS C C 1
ATOM 3020 O O . LYS C 1 57 ? -6.684 44.347 13.129 1.00 25.04 57 LYS C O 1
ATOM 3026 N N . ILE C 1 58 ? -4.908 45.344 12.165 1.00 24.49 58 ILE C N 1
ATOM 3027 C CA . ILE C 1 58 ? -5.219 46.678 12.663 1.00 23.07 58 ILE C CA 1
ATOM 3028 C C . ILE C 1 58 ? -6.466 47.295 12.037 1.00 22.89 58 ILE C C 1
ATOM 3029 O O . ILE C 1 58 ? -7.240 47.973 12.719 1.00 23.11 58 ILE C O 1
ATOM 3034 N N . ILE C 1 59 ? -6.659 47.067 10.744 1.00 21.95 59 ILE C N 1
ATOM 3035 C CA . ILE C 1 59 ? -7.830 47.591 10.066 1.00 20.53 59 ILE C CA 1
ATOM 3036 C C . ILE C 1 59 ? -9.070 46.948 10.668 1.00 20.90 59 ILE C C 1
ATOM 3037 O O . ILE C 1 59 ? -10.087 47.609 10.858 1.00 22.68 59 ILE C O 1
ATOM 3042 N N . ALA C 1 60 ? -8.985 45.660 10.980 1.00 20.42 60 ALA C N 1
ATOM 3043 C CA . ALA C 1 60 ? -10.133 44.958 11.553 1.00 21.13 60 ALA C CA 1
ATOM 3044 C C . ALA C 1 60 ? -10.485 45.497 12.934 1.00 21.53 60 ALA C C 1
ATOM 3045 O O . ALA C 1 60 ? -11.660 45.630 13.275 1.00 21.92 60 ALA C O 1
ATOM 3047 N N . ARG C 1 61 ? -9.467 45.808 13.729 1.00 21.93 61 ARG C N 1
ATOM 3048 C CA . ARG C 1 61 ? -9.703 46.320 15.067 1.00 22.18 61 ARG C CA 1
ATOM 3049 C C . ARG C 1 61 ? -10.346 47.695 14.970 1.00 23.65 61 ARG C C 1
ATOM 3050 O O . ARG C 1 61 ? -11.223 48.037 15.765 1.00 24.48 61 ARG C O 1
ATOM 3058 N N . ILE C 1 62 ? -9.912 48.484 13.991 1.00 23.43 62 ILE C N 1
ATOM 3059 C CA . ILE C 1 62 ? -10.474 49.813 13.807 1.00 22.48 62 ILE C CA 1
ATOM 3060 C C . ILE C 1 62 ? -11.960 49.724 13.475 1.00 22.91 62 ILE C C 1
ATOM 3061 O O . ILE C 1 62 ? -12.778 50.426 14.077 1.00 24.11 62 ILE C O 1
ATOM 3066 N N . LEU C 1 63 ? -12.316 48.860 12.528 1.00 22.37 63 LEU C N 1
ATOM 3067 C CA . LEU C 1 63 ? -13.719 48.713 12.152 1.00 21.94 63 LEU C CA 1
ATOM 3068 C C . LEU C 1 63 ? -14.570 48.252 13.330 1.00 23.12 63 LEU C C 1
ATOM 3069 O O . LEU C 1 63 ? -15.685 48.730 13.527 1.00 23.83 63 LEU C O 1
ATOM 3074 N N . PHE C 1 64 ? -14.039 47.326 14.118 1.00 23.79 64 PHE C N 1
ATOM 3075 C CA . PHE C 1 64 ? -14.768 46.824 15.270 1.00 24.64 64 PHE C CA 1
ATOM 3076 C C . PHE C 1 64 ? -15.067 47.948 16.259 1.00 25.90 64 PHE C C 1
ATOM 3077 O O . PHE C 1 64 ? -16.153 47.992 16.843 1.00 26.00 64 PHE C O 1
ATOM 3085 N N . LEU C 1 65 ? -14.096 48.843 16.455 1.00 27.00 65 LEU C N 1
ATOM 3086 C CA . LEU C 1 65 ? -14.257 49.980 17.367 1.00 26.61 65 LEU C CA 1
ATOM 3087 C C . LEU C 1 65 ? -15.082 51.067 16.679 1.00 27.50 65 LEU C C 1
ATOM 3088 O O . LEU C 1 65 ? -15.203 52.188 17.176 1.00 28.91 65 LEU C O 1
ATOM 3093 N N . GLU C 1 66 ? -15.640 50.719 15.523 1.00 28.27 66 GLU C N 1
ATOM 3094 C CA . GLU C 1 66 ? -16.476 51.623 14.743 1.00 29.27 66 GLU C CA 1
ATOM 3095 C C . GLU C 1 66 ? -15.792 52.886 14.229 1.00 29.50 66 GLU C C 1
ATOM 3096 O O . GLU C 1 66 ? -16.427 53.922 14.073 1.00 29.94 66 GLU C O 1
ATOM 3102 N N . GLY C 1 67 ? -14.496 52.785 13.959 1.00 29.59 67 GLY C N 1
ATOM 3103 C CA . GLY C 1 67 ? -13.755 53.909 13.425 1.00 29.06 67 GLY C CA 1
ATOM 3104 C C . GLY C 1 67 ? -13.642 53.675 11.931 1.00 29.96 67 GLY C C 1
ATOM 3105 O O . GLY C 1 67 ? -14.204 52.707 11.414 1.00 29.99 67 GLY C O 1
ATOM 3106 N N . HIS C 1 68 ? -12.920 54.541 11.229 1.00 30.08 68 HIS C N 1
ATOM 3107 C CA . HIS C 1 68 ? -12.761 54.384 9.792 1.00 30.76 68 HIS C CA 1
ATOM 3108 C C . HIS C 1 68 ? -11.295 54.252 9.429 1.00 30.62 68 HIS C C 1
ATOM 3109 O O . HIS C 1 68 ? -10.503 55.176 9.634 1.00 30.07 68 HIS C O 1
ATOM 3116 N N . PRO C 1 69 ? -10.904 53.083 8.895 1.00 30.45 69 PRO C N 1
ATOM 3117 C CA . PRO C 1 69 ? -9.513 52.850 8.510 1.00 28.88 69 PRO C CA 1
ATOM 3118 C C . PRO C 1 69 ? -9.146 53.768 7.359 1.00 28.61 69 PRO C C 1
ATOM 3119 O O . PRO C 1 69 ? -9.907 53.916 6.403 1.00 29.38 69 PRO C O 1
ATOM 3123 N N . ASN C 1 70 ? -7.975 54.384 7.462 1.00 28.45 70 ASN C N 1
ATOM 3124 C CA . ASN C 1 70 ? -7.504 55.331 6.459 1.00 28.56 70 ASN C CA 1
ATOM 3125 C C . ASN C 1 70 ? -6.190 54.882 5.836 1.00 28.35 70 ASN C C 1
ATOM 3126 O O . ASN C 1 70 ? -5.130 55.038 6.440 1.00 29.53 70 ASN C O 1
ATOM 3131 N N . LEU C 1 71 ? -6.254 54.330 4.628 1.00 28.09 71 LEU C N 1
ATOM 3132 C CA . LEU C 1 71 ? -5.039 53.872 3.963 1.00 27.29 71 LEU C CA 1
ATOM 3133 C C . LEU C 1 71 ? -4.683 54.800 2.813 1.00 28.60 71 LEU C C 1
ATOM 3134 O O . LEU C 1 71 ? -4.028 54.380 1.858 1.00 29.08 71 LEU C O 1
ATOM 3139 N N . GLN C 1 72 ? -5.102 56.062 2.900 1.00 28.88 72 GLN C N 1
ATOM 3140 C CA . GLN C 1 72 ? -4.838 57.016 1.829 1.00 28.33 72 GLN C CA 1
ATOM 3141 C C . GLN C 1 72 ? -3.394 57.509 1.706 1.00 29.36 72 GLN C C 1
ATOM 3142 O O . GLN C 1 72 ? -2.957 57.869 0.610 1.00 29.83 72 GLN C O 1
ATOM 3148 N N . LYS C 1 73 ? -2.646 57.519 2.809 1.00 29.37 73 LYS C N 1
ATOM 3149 C CA . LYS C 1 73 ? -1.271 58.011 2.764 1.00 29.54 73 LYS C CA 1
ATOM 3150 C C . LYS C 1 73 ? -0.260 57.157 3.505 1.00 29.11 73 LYS C C 1
ATOM 3151 O O . LYS C 1 73 ? -0.624 56.352 4.361 1.00 30.69 73 LYS C O 1
ATOM 3157 N N . LEU C 1 74 ? 1.012 57.337 3.169 1.00 27.64 74 LEU C N 1
ATOM 3158 C CA . LEU C 1 74 ? 2.086 56.614 3.841 1.00 27.71 74 LEU C CA 1
ATOM 3159 C C . LEU C 1 74 ? 3.032 57.653 4.432 1.00 27.85 74 LEU C C 1
ATOM 3160 O O . LEU C 1 74 ? 3.070 58.789 3.978 1.00 28.07 74 LEU C O 1
ATOM 3165 N N . ASP C 1 75 ? 3.791 57.268 5.450 1.00 27.43 75 ASP C N 1
ATOM 3166 C CA . ASP C 1 75 ? 4.768 58.177 6.021 1.00 25.70 75 ASP C CA 1
ATOM 3167 C C . ASP C 1 75 ? 5.911 58.171 5.006 1.00 25.92 75 ASP C C 1
ATOM 3168 O O . ASP C 1 75 ? 5.880 57.400 4.042 1.00 25.51 75 ASP C O 1
ATOM 3173 N N . PRO C 1 76 ? 6.919 59.040 5.181 1.00 26.16 76 PRO C N 1
ATOM 3174 C CA . PRO C 1 76 ? 8.033 59.067 4.224 1.00 25.97 76 PRO C CA 1
ATOM 3175 C C . PRO C 1 76 ? 8.777 57.734 4.086 1.00 26.77 76 PRO C C 1
ATOM 3176 O O . PRO C 1 76 ? 9.156 57.113 5.086 1.00 27.59 76 PRO C O 1
ATOM 3180 N N . LEU C 1 77 ? 8.973 57.301 2.844 1.00 25.59 77 LEU C N 1
ATOM 3181 C CA . LEU C 1 77 ? 9.674 56.059 2.557 1.00 25.34 77 LEU C CA 1
ATOM 3182 C C . LEU C 1 77 ? 11.184 56.266 2.674 1.00 26.50 77 LEU C C 1
ATOM 3183 O O . LEU C 1 77 ? 11.679 57.376 2.489 1.00 26.14 77 LEU C O 1
ATOM 3188 N N . ARG C 1 78 ? 11.913 55.199 2.990 1.00 26.63 78 ARG C N 1
ATOM 3189 C CA . ARG C 1 78 ? 13.367 55.270 3.091 1.00 26.60 78 ARG C CA 1
ATOM 3190 C C . ARG C 1 78 ? 13.956 54.166 2.216 1.00 26.84 78 ARG C C 1
ATOM 3191 O O . ARG C 1 78 ? 14.110 53.033 2.661 1.00 28.05 78 ARG C O 1
ATOM 3199 N N . ILE C 1 79 ? 14.284 54.508 0.975 1.00 25.78 79 ILE C N 1
ATOM 3200 C CA . ILE C 1 79 ? 14.823 53.547 0.031 1.00 25.22 79 ILE C CA 1
ATOM 3201 C C . ILE C 1 79 ? 16.343 53.575 -0.029 1.00 26.66 79 ILE C C 1
ATOM 3202 O O . ILE C 1 79 ? 16.931 54.536 -0.514 1.00 28.05 79 ILE C O 1
ATOM 3207 N N . GLY C 1 80 ? 16.983 52.519 0.454 1.00 27.20 80 GLY C N 1
ATOM 3208 C CA . GLY C 1 80 ? 18.431 52.479 0.417 1.00 29.10 80 GLY C CA 1
ATOM 3209 C C . GLY C 1 80 ? 18.909 52.336 -1.014 1.00 30.53 80 GLY C C 1
ATOM 3210 O O . GLY C 1 80 ? 18.192 51.798 -1.844 1.00 32.09 80 GLY C O 1
ATOM 3211 N N . GLU C 1 81 ? 20.110 52.811 -1.323 1.00 31.60 81 GLU C N 1
ATOM 3212 C CA . GLU C 1 81 ? 20.606 52.696 -2.687 1.00 31.99 81 GLU C CA 1
ATOM 3213 C C . GLU C 1 81 ? 21.648 51.605 -2.785 1.00 31.20 81 GLU C C 1
ATOM 3214 O O . GLU C 1 81 ? 22.326 51.472 -3.808 1.00 31.27 81 GLU C O 1
ATOM 3220 N N . GLY C 1 82 ? 21.770 50.826 -1.713 1.00 29.78 82 GLY C N 1
ATOM 3221 C CA . GLY C 1 82 ? 22.728 49.735 -1.683 1.00 28.12 82 GLY C CA 1
ATOM 3222 C C . GLY C 1 82 ? 22.408 48.733 -0.593 1.00 27.61 82 GLY C C 1
ATOM 3223 O O . GLY C 1 82 ? 21.561 48.992 0.268 1.00 26.21 82 GLY C O 1
ATOM 3224 N N . PRO C 1 83 ? 23.074 47.568 -0.600 1.00 27.41 83 PRO C N 1
ATOM 3225 C CA . PRO C 1 83 ? 22.834 46.538 0.416 1.00 26.68 83 PRO C CA 1
ATOM 3226 C C . PRO C 1 83 ? 22.784 47.082 1.846 1.00 26.36 83 PRO C C 1
ATOM 3227 O O . PRO C 1 83 ? 21.757 46.997 2.517 1.00 26.52 83 PRO C O 1
ATOM 3231 N N . ARG C 1 84 ? 23.887 47.660 2.308 1.00 26.73 84 ARG C N 1
ATOM 3232 C CA . ARG C 1 84 ? 23.927 48.165 3.674 1.00 27.09 84 ARG C CA 1
ATOM 3233 C C . ARG C 1 84 ? 22.912 49.264 3.976 1.00 26.43 84 ARG C C 1
ATOM 3234 O O . ARG C 1 84 ? 22.319 49.273 5.051 1.00 25.57 84 ARG C O 1
ATOM 3242 N N . GLU C 1 85 ? 22.706 50.185 3.039 1.00 26.77 85 GLU C N 1
ATOM 3243 C CA . GLU C 1 85 ? 21.748 51.272 3.263 1.00 27.29 85 GLU C CA 1
ATOM 3244 C C . GLU C 1 85 ? 20.325 50.762 3.495 1.00 27.58 85 GLU C C 1
ATOM 3245 O O . GLU C 1 85 ? 19.596 51.314 4.329 1.00 28.34 85 GLU C O 1
ATOM 3251 N N . THR C 1 86 ? 19.919 49.724 2.760 1.00 26.35 86 THR C N 1
ATOM 3252 C CA . THR C 1 86 ? 18.571 49.189 2.925 1.00 25.42 86 THR C CA 1
ATOM 3253 C C . THR C 1 86 ? 18.393 48.648 4.338 1.00 25.13 86 THR C C 1
ATOM 3254 O O . THR C 1 86 ? 17.323 48.793 4.937 1.00 24.59 86 THR C O 1
ATOM 3258 N N . LEU C 1 87 ? 19.443 48.035 4.878 1.00 24.49 87 LEU C N 1
ATOM 3259 C CA . LEU C 1 87 ? 19.372 47.513 6.234 1.00 24.48 87 LEU C CA 1
ATOM 3260 C C . LEU C 1 87 ? 19.196 48.701 7.171 1.00 25.99 87 LEU C C 1
ATOM 3261 O O . LEU C 1 87 ? 18.399 48.651 8.109 1.00 25.66 87 LEU C O 1
ATOM 3266 N N . GLU C 1 88 ? 19.942 49.774 6.903 1.00 27.23 88 GLU C N 1
ATOM 3267 C CA . GLU C 1 88 ? 19.878 50.979 7.722 1.00 27.49 88 GLU C CA 1
ATOM 3268 C C . GLU C 1 88 ? 18.508 51.621 7.638 1.00 26.26 88 GLU C C 1
ATOM 3269 O O . GLU C 1 88 ? 17.926 52.005 8.650 1.00 24.82 88 GLU C O 1
ATOM 3275 N N . CYS C 1 89 ? 17.986 51.737 6.427 1.00 26.08 89 CYS C N 1
ATOM 3276 C CA . CYS C 1 89 ? 16.678 52.336 6.264 1.00 26.74 89 CYS C CA 1
ATOM 3277 C C . CYS C 1 89 ? 15.593 51.519 6.954 1.00 26.66 89 CYS C C 1
ATOM 3278 O O . CYS C 1 89 ? 14.707 52.086 7.602 1.00 27.74 89 CYS C O 1
ATOM 3281 N N . ASP C 1 90 ? 15.649 50.195 6.826 1.00 25.43 90 ASP C N 1
ATOM 3282 C CA . ASP C 1 90 ? 14.640 49.358 7.472 1.00 24.79 90 ASP C CA 1
ATOM 3283 C C . ASP C 1 90 ? 14.746 49.492 8.988 1.00 25.01 90 ASP C C 1
ATOM 3284 O O . ASP C 1 90 ? 13.733 49.595 9.686 1.00 25.56 90 ASP C O 1
ATOM 3289 N N . LEU C 1 91 ? 15.971 49.507 9.500 1.00 24.66 91 LEU C N 1
ATOM 3290 C CA . LEU C 1 91 ? 16.182 49.653 10.934 1.00 24.96 91 LEU C CA 1
ATOM 3291 C C . LEU C 1 91 ? 15.656 51.010 11.400 1.00 26.18 91 LEU C C 1
ATOM 3292 O O . LEU C 1 91 ? 15.047 51.111 12.470 1.00 26.67 91 LEU C O 1
ATOM 3297 N N . ALA C 1 92 ? 15.878 52.050 10.595 1.00 26.23 92 ALA C N 1
ATOM 3298 C CA . ALA C 1 92 ? 15.402 53.392 10.943 1.00 26.21 92 ALA C CA 1
ATOM 3299 C C . ALA C 1 92 ? 13.880 53.392 11.047 1.00 26.57 92 ALA C C 1
ATOM 3300 O O . ALA C 1 92 ? 13.314 54.003 11.956 1.00 27.23 92 ALA C O 1
ATOM 3302 N N . GLY C 1 93 ? 13.221 52.698 10.122 1.00 26.95 93 GLY C N 1
ATOM 3303 C CA . GLY C 1 93 ? 11.771 52.627 10.149 1.00 27.53 93 GLY C CA 1
ATOM 3304 C C . GLY C 1 93 ? 11.238 51.856 11.351 1.00 28.92 93 GLY C C 1
ATOM 3305 O O . GLY C 1 93 ? 10.155 52.158 11.863 1.00 28.45 93 GLY C O 1
ATOM 3306 N N . GLU C 1 94 ? 11.988 50.858 11.811 1.00 29.97 94 GLU C N 1
ATOM 3307 C CA . GLU C 1 94 ? 11.557 50.058 12.957 1.00 31.56 94 GLU C CA 1
ATOM 3308 C C . GLU C 1 94 ? 11.555 50.896 14.220 1.00 31.22 94 GLU C C 1
ATOM 3309 O O . GLU C 1 94 ? 10.623 50.830 15.016 1.00 30.54 94 GLU C O 1
ATOM 3315 N N . HIS C 1 95 ? 12.613 51.681 14.402 1.00 31.60 95 HIS C N 1
ATOM 3316 C CA . HIS C 1 95 ? 12.736 52.527 15.579 1.00 32.04 95 HIS C CA 1
ATOM 3317 C C . HIS C 1 95 ? 11.587 53.535 15.652 1.00 32.06 95 HIS C C 1
ATOM 3318 O O . HIS C 1 95 ? 11.038 53.766 16.725 1.00 31.17 95 HIS C O 1
ATOM 3325 N N . ASP C 1 96 ? 11.212 54.126 14.518 1.00 32.52 96 ASP C N 1
ATOM 3326 C CA . ASP C 1 96 ? 10.100 55.076 14.519 1.00 32.15 96 ASP C CA 1
ATOM 3327 C C . ASP C 1 96 ? 8.817 54.350 14.896 1.00 32.39 96 ASP C C 1
ATOM 3328 O O . ASP C 1 96 ? 8.029 54.849 15.708 1.00 32.08 96 ASP C O 1
ATOM 3333 N N . ALA C 1 97 ? 8.614 53.167 14.315 1.00 31.78 97 ALA C N 1
ATOM 3334 C CA . ALA C 1 97 ? 7.418 52.378 14.602 1.00 30.66 97 ALA C CA 1
ATOM 3335 C C . ALA C 1 97 ? 7.353 51.994 16.084 1.00 29.88 97 ALA C C 1
ATOM 3336 O O . ALA C 1 97 ? 6.307 52.144 16.716 1.00 29.48 97 ALA C O 1
ATOM 3338 N N . LEU C 1 98 ? 8.459 51.503 16.641 1.00 29.94 98 LEU C N 1
ATOM 3339 C CA . LEU C 1 98 ? 8.477 51.125 18.058 1.00 30.72 98 LEU C CA 1
ATOM 3340 C C . LEU C 1 98 ? 8.123 52.333 18.940 1.00 31.31 98 LEU C C 1
ATOM 3341 O O . LEU C 1 98 ? 7.354 52.221 19.904 1.00 30.99 98 LEU C O 1
ATOM 3346 N N . LYS C 1 99 ? 8.678 53.488 18.595 1.00 30.91 99 LYS C N 1
ATOM 3347 C CA . LYS C 1 99 ? 8.412 54.712 19.338 1.00 30.98 99 LYS C CA 1
ATOM 3348 C C . LYS C 1 99 ? 6.906 54.951 19.363 1.00 30.16 99 LYS C C 1
ATOM 3349 O O . LYS C 1 99 ? 6.312 55.153 20.426 1.00 30.54 99 LYS C O 1
ATOM 3355 N N . LEU C 1 100 ? 6.292 54.907 18.184 1.00 28.57 100 LEU C N 1
ATOM 3356 C CA . LEU C 1 100 ? 4.857 55.114 18.057 1.00 27.09 100 LEU C CA 1
ATOM 3357 C C . LEU C 1 100 ? 4.023 54.066 18.796 1.00 27.27 100 LEU C C 1
ATOM 3358 O O . LEU C 1 100 ? 3.004 54.397 19.428 1.00 26.58 100 LEU C O 1
ATOM 3363 N N . TYR C 1 101 ? 4.444 52.804 18.717 1.00 26.70 101 TYR C N 1
ATOM 3364 C CA . TYR C 1 101 ? 3.691 51.736 19.364 1.00 27.07 101 TYR C CA 1
ATOM 3365 C C . TYR C 1 101 ? 3.729 51.807 20.884 1.00 27.39 101 TYR C C 1
ATOM 3366 O O . TYR C 1 101 ? 2.718 51.550 21.538 1.00 27.19 101 TYR C O 1
ATOM 3375 N N . ARG C 1 102 ? 4.887 52.149 21.445 1.00 27.01 102 ARG C N 1
ATOM 3376 C CA . ARG C 1 102 ? 5.025 52.248 22.896 1.00 27.17 102 ARG C CA 1
ATOM 3377 C C . ARG C 1 102 ? 4.131 53.359 23.435 1.00 28.14 102 ARG C C 1
ATOM 3378 O O . ARG C 1 102 ? 3.566 53.269 24.531 1.00 27.88 102 ARG C O 1
ATOM 3386 N N . GLU C 1 103 ? 3.990 54.398 22.629 1.00 28.99 103 GLU C N 1
ATOM 3387 C CA . GLU C 1 103 ? 3.171 55.548 22.968 1.00 30.33 103 GLU C CA 1
ATOM 3388 C C . GLU C 1 103 ? 1.697 55.139 22.932 1.00 29.39 103 GLU C C 1
ATOM 3389 O O . GLU C 1 103 ? 0.955 55.334 23.903 1.00 29.51 103 GLU C O 1
ATOM 3395 N N . ALA C 1 104 ? 1.279 54.561 21.810 1.00 28.00 104 ALA C N 1
ATOM 3396 C CA . ALA C 1 104 ? -0.107 54.123 21.657 1.00 27.68 104 ALA C CA 1
ATOM 3397 C C . ALA C 1 104 ? -0.450 53.125 22.754 1.00 26.70 104 ALA C C 1
ATOM 3398 O O . ALA C 1 104 ? -1.503 53.203 23.385 1.00 26.43 104 ALA C O 1
ATOM 3400 N N . ARG C 1 105 ? 0.463 52.193 22.977 1.00 25.98 105 ARG C N 1
ATOM 3401 C CA . ARG C 1 105 ? 0.284 51.170 23.990 1.00 25.95 105 ARG C CA 1
ATOM 3402 C C . ARG C 1 105 ? 0.011 51.792 25.369 1.00 26.81 105 ARG C C 1
ATOM 3403 O O . ARG C 1 105 ? -0.960 51.415 26.044 1.00 26.70 105 ARG C O 1
ATOM 3411 N N . ASP C 1 106 ? 0.835 52.752 25.792 1.00 26.92 106 ASP C N 1
ATOM 3412 C CA . ASP C 1 106 ? 0.598 53.398 27.086 1.00 26.82 106 ASP C CA 1
ATOM 3413 C C . ASP C 1 106 ? -0.802 54.011 27.137 1.00 26.58 106 ASP C C 1
ATOM 3414 O O . ASP C 1 106 ? -1.521 53.849 28.125 1.00 25.72 106 ASP C O 1
ATOM 3419 N N . TYR C 1 107 ? -1.197 54.706 26.071 1.00 26.37 107 TYR C N 1
ATOM 3420 C CA . TYR C 1 107 ? -2.516 55.329 26.060 1.00 27.06 107 TYR C CA 1
ATOM 3421 C C . TYR C 1 107 ? -3.650 54.314 26.161 1.00 26.52 107 TYR C C 1
ATOM 3422 O O . TYR C 1 107 ? -4.643 54.559 26.842 1.00 26.01 107 TYR C O 1
ATOM 3431 N N . CYS C 1 108 ? -3.519 53.180 25.482 1.00 26.42 108 CYS C N 1
ATOM 3432 C CA . CYS C 1 108 ? -4.565 52.160 25.549 1.00 26.20 108 CYS C CA 1
ATOM 3433 C C . CYS C 1 108 ? -4.700 51.674 26.991 1.00 26.73 108 CYS C C 1
ATOM 3434 O O . CYS C 1 108 ? -5.811 51.463 27.485 1.00 26.34 108 CYS C O 1
ATOM 3437 N N . ALA C 1 109 ? -3.564 51.505 27.662 1.00 26.54 109 ALA C N 1
ATOM 3438 C CA . ALA C 1 109 ? -3.566 51.049 29.042 1.00 27.10 109 ALA C CA 1
ATOM 3439 C C . ALA C 1 109 ? -4.286 52.069 29.919 1.00 28.98 109 ALA C C 1
ATOM 3440 O O . ALA C 1 109 ? -5.180 51.726 30.703 1.00 28.24 109 ALA C O 1
ATOM 3442 N N . GLU C 1 110 ? -3.890 53.330 29.779 1.00 31.26 110 GLU C N 1
ATOM 3443 C CA . GLU C 1 110 ? -4.493 54.405 30.556 1.00 33.19 110 GLU C CA 1
ATOM 3444 C C . GLU C 1 110 ? -6.015 54.463 30.376 1.00 32.14 110 GLU C C 1
ATOM 3445 O O . GLU C 1 110 ? -6.757 54.612 31.345 1.00 32.37 110 GLU C O 1
ATOM 3451 N N . VAL C 1 111 ? -6.481 54.330 29.142 1.00 31.20 111 VAL C N 1
ATOM 3452 C CA . VAL C 1 111 ? -7.911 54.382 28.867 1.00 30.78 111 VAL C CA 1
ATOM 3453 C C . VAL C 1 111 ? -8.628 53.059 29.181 1.00 30.29 111 VAL C C 1
ATOM 3454 O O . VAL C 1 111 ? -9.859 52.992 29.195 1.00 29.92 111 VAL C O 1
ATOM 3458 N N . GLY C 1 112 ? -7.862 52.007 29.440 1.00 29.40 112 GLY C N 1
ATOM 3459 C CA . GLY C 1 112 ? -8.480 50.735 29.770 1.00 28.44 112 GLY C CA 1
ATOM 3460 C C . GLY C 1 112 ? -8.902 49.848 28.612 1.00 28.29 112 GLY C C 1
ATOM 3461 O O . GLY C 1 112 ? -9.653 48.894 28.818 1.00 28.62 112 GLY C O 1
ATOM 3462 N N . ASP C 1 113 ? -8.443 50.146 27.399 1.00 27.13 113 ASP C N 1
ATOM 3463 C CA . ASP C 1 113 ? -8.784 49.320 26.244 1.00 25.59 113 ASP C CA 1
ATOM 3464 C C . ASP C 1 113 ? -7.781 48.168 26.215 1.00 24.68 113 ASP C C 1
ATOM 3465 O O . ASP C 1 113 ? -6.770 48.223 25.520 1.00 25.28 113 ASP C O 1
ATOM 3470 N N . ILE C 1 114 ? -8.079 47.127 26.984 1.00 24.21 114 ILE C N 1
ATOM 3471 C CA . ILE C 1 114 ? -7.222 45.955 27.116 1.00 22.35 114 ILE C CA 1
ATOM 3472 C C . ILE C 1 114 ? -6.817 45.286 25.817 1.00 22.32 114 ILE C C 1
ATOM 3473 O O . ILE C 1 114 ? -5.633 45.080 25.567 1.00 22.53 114 ILE C O 1
ATOM 3478 N N . VAL C 1 115 ? -7.794 44.941 24.989 1.00 22.02 115 VAL C N 1
ATOM 3479 C CA . VAL C 1 115 ? -7.500 44.276 23.733 1.00 20.91 115 VAL C CA 1
ATOM 3480 C C . VAL C 1 115 ? -6.615 45.116 22.828 1.00 22.26 115 VAL C C 1
ATOM 3481 O O . VAL C 1 115 ? -5.618 44.616 22.302 1.00 23.37 115 VAL C O 1
ATOM 3485 N N . SER C 1 116 ? -6.952 46.388 22.641 1.00 21.87 116 SER C N 1
ATOM 3486 C CA . SER C 1 116 ? -6.115 47.223 21.785 1.00 22.04 116 SER C CA 1
ATOM 3487 C C . SER C 1 116 ? -4.706 47.346 22.362 1.00 22.18 116 SER C C 1
ATOM 3488 O O . SER C 1 116 ? -3.722 47.437 21.619 1.00 23.61 116 SER C O 1
ATOM 3491 N N . LYS C 1 117 ? -4.606 47.341 23.687 1.00 21.81 117 LYS C N 1
ATOM 3492 C CA . LYS C 1 117 ? -3.313 47.444 24.345 1.00 22.10 117 LYS C CA 1
ATOM 3493 C C . LYS C 1 117 ? -2.440 46.248 23.976 1.00 22.18 117 LYS C C 1
ATOM 3494 O O . LYS C 1 117 ? -1.273 46.406 23.598 1.00 22.12 117 LYS C O 1
ATOM 3500 N N . ASN C 1 118 ? -3.008 45.048 24.080 1.00 21.69 118 ASN C N 1
ATOM 3501 C CA . ASN C 1 118 ? -2.260 43.843 23.758 1.00 21.19 118 ASN C CA 1
ATOM 3502 C C . ASN C 1 118 ? -1.858 43.777 22.302 1.00 20.14 118 ASN C C 1
ATOM 3503 O O . ASN C 1 118 ? -0.846 43.174 21.975 1.00 20.96 118 ASN C O 1
ATOM 3508 N N . ILE C 1 119 ? -2.639 44.392 21.422 1.00 19.59 119 ILE C N 1
ATOM 3509 C CA . ILE C 1 119 ? -2.276 44.386 20.017 1.00 18.79 119 ILE C CA 1
ATOM 3510 C C . ILE C 1 119 ? -0.971 45.157 19.883 1.00 19.70 119 ILE C C 1
ATOM 3511 O O . ILE C 1 119 ? -0.055 44.729 19.182 1.00 21.21 119 ILE C O 1
ATOM 3516 N N . PHE C 1 120 ? -0.871 46.290 20.566 1.00 20.04 120 PHE C N 1
ATOM 3517 C CA . PHE C 1 120 ? 0.362 47.062 20.493 1.00 20.88 120 PHE C CA 1
ATOM 3518 C C . PHE C 1 120 ? 1.520 46.342 21.187 1.00 21.04 120 PHE C C 1
ATOM 3519 O O . PHE C 1 120 ? 2.672 46.501 20.791 1.00 20.85 120 PHE C O 1
ATOM 3527 N N . GLU C 1 121 ? 1.227 45.545 22.211 1.00 21.13 121 GLU C N 1
ATOM 3528 C CA . GLU C 1 121 ? 2.300 44.816 22.870 1.00 22.87 121 GLU C CA 1
ATOM 3529 C C . GLU C 1 121 ? 2.770 43.714 21.920 1.00 23.59 121 GLU C C 1
ATOM 3530 O O . GLU C 1 121 ? 3.954 43.362 21.876 1.00 25.10 121 GLU C O 1
ATOM 3536 N N . SER C 1 122 ? 1.838 43.180 21.145 1.00 23.43 122 SER C N 1
ATOM 3537 C CA . SER C 1 122 ? 2.176 42.149 20.173 1.00 23.84 122 SER C CA 1
ATOM 3538 C C . SER C 1 122 ? 3.013 42.786 19.049 1.00 22.98 122 SER C C 1
ATOM 3539 O O . SER C 1 122 ? 4.020 42.225 18.622 1.00 22.90 122 SER C O 1
ATOM 3542 N N . LEU C 1 123 ? 2.600 43.959 18.573 1.00 22.06 123 LEU C N 1
ATOM 3543 C CA . LEU C 1 123 ? 3.348 44.640 17.524 1.00 21.91 123 LEU C CA 1
ATOM 3544 C C . LEU C 1 123 ? 4.743 45.016 18.033 1.00 21.34 123 LEU C C 1
ATOM 3545 O O . LEU C 1 123 ? 5.743 44.826 17.332 1.00 20.79 123 LEU C O 1
ATOM 3550 N N . ILE C 1 124 ? 4.809 45.545 19.254 1.00 19.93 124 ILE C N 1
ATOM 3551 C CA . ILE C 1 124 ? 6.090 45.926 19.843 1.00 19.02 124 ILE C CA 1
ATOM 3552 C C . ILE C 1 124 ? 6.998 44.704 19.876 1.00 18.84 124 ILE C C 1
ATOM 3553 O O . ILE C 1 124 ? 8.167 44.787 19.506 1.00 17.82 124 ILE C O 1
ATOM 3558 N N . THR C 1 125 ? 6.447 43.567 20.298 1.00 18.96 125 THR C N 1
ATOM 3559 C CA . THR C 1 125 ? 7.220 42.332 20.369 1.00 19.58 125 THR C CA 1
ATOM 3560 C C . THR C 1 125 ? 7.745 41.901 18.997 1.00 19.98 125 THR C C 1
ATOM 3561 O O . THR C 1 125 ? 8.912 41.531 18.872 1.00 18.28 125 THR C O 1
ATOM 3565 N N . ASP C 1 126 ? 6.894 41.951 17.972 1.00 21.35 126 ASP C N 1
ATOM 3566 C CA . ASP C 1 126 ? 7.333 41.583 16.624 1.00 23.76 126 ASP C CA 1
ATOM 3567 C C . ASP C 1 126 ? 8.408 42.543 16.110 1.00 24.93 126 ASP C C 1
ATOM 3568 O O . ASP C 1 126 ? 9.399 42.114 15.525 1.00 24.30 126 ASP C O 1
ATOM 3573 N N . GLU C 1 127 ? 8.206 43.844 16.320 1.00 26.27 127 GLU C N 1
ATOM 3574 C CA . GLU C 1 127 ? 9.175 44.819 15.846 1.00 27.91 127 GLU C CA 1
ATOM 3575 C C . GLU C 1 127 ? 10.526 44.677 16.544 1.00 26.56 127 GLU C C 1
ATOM 3576 O O . GLU C 1 127 ? 11.568 44.855 15.910 1.00 25.49 127 GLU C O 1
ATOM 3582 N N . GLU C 1 128 ? 10.532 44.345 17.834 1.00 25.08 128 GLU C N 1
ATOM 3583 C CA . GLU C 1 128 ? 11.812 44.166 18.509 1.00 24.68 128 GLU C CA 1
ATOM 3584 C C . GLU C 1 128 ? 12.491 42.940 17.898 1.00 24.28 128 GLU C C 1
ATOM 3585 O O . GLU C 1 128 ? 13.720 42.851 17.842 1.00 23.37 128 GLU C O 1
ATOM 3591 N N . GLY C 1 129 ? 11.680 42.005 17.411 1.00 23.87 129 GLY C N 1
ATOM 3592 C CA . GLY C 1 129 ? 12.219 40.827 16.762 1.00 23.80 129 GLY C CA 1
ATOM 3593 C C . GLY C 1 129 ? 12.952 41.210 15.478 1.00 24.88 129 GLY C C 1
ATOM 3594 O O . GLY C 1 129 ? 14.063 40.736 15.223 1.00 25.51 129 GLY C O 1
ATOM 3595 N N . HIS C 1 130 ? 12.337 42.066 14.666 1.00 25.12 130 HIS C N 1
ATOM 3596 C CA . HIS C 1 130 ? 12.961 42.525 13.429 1.00 27.16 130 HIS C CA 1
ATOM 3597 C C . HIS C 1 130 ? 14.216 43.330 13.757 1.00 26.29 130 HIS C C 1
ATOM 3598 O O . HIS C 1 130 ? 15.242 43.194 13.087 1.00 25.95 130 HIS C O 1
ATOM 3605 N N . VAL C 1 131 ? 14.136 44.175 14.781 1.00 25.15 131 VAL C N 1
ATOM 3606 C CA . VAL C 1 131 ? 15.292 44.978 15.168 1.00 24.57 131 VAL C CA 1
ATOM 3607 C C . VAL C 1 131 ? 16.460 44.052 15.510 1.00 24.40 131 VAL C C 1
ATOM 3608 O O . VAL C 1 131 ? 17.588 44.260 15.058 1.00 23.57 131 VAL C O 1
ATOM 3612 N N . ASP C 1 132 ? 16.179 43.027 16.306 1.00 24.65 132 ASP C N 1
ATOM 3613 C CA . ASP C 1 132 ? 17.203 42.065 16.710 1.00 25.45 132 ASP C CA 1
ATOM 3614 C C . ASP C 1 132 ? 17.896 41.494 15.481 1.00 25.57 132 ASP C C 1
ATOM 3615 O O . ASP C 1 132 ? 19.127 41.464 15.388 1.00 24.57 132 ASP C O 1
ATOM 3620 N N . PHE C 1 133 ? 17.080 41.050 14.535 1.00 26.29 133 PHE C N 1
ATOM 3621 C CA . PHE C 1 133 ? 17.570 40.480 13.289 1.00 27.35 133 PHE C CA 1
ATOM 3622 C C . PHE C 1 133 ? 18.414 41.472 12.473 1.00 27.31 133 PHE C C 1
ATOM 3623 O O . PHE C 1 133 ? 19.537 41.153 12.068 1.00 27.87 133 PHE C O 1
ATOM 3631 N N . LEU C 1 134 ? 17.873 42.665 12.222 1.00 26.56 134 LEU C N 1
ATOM 3632 C CA . LEU C 1 134 ? 18.596 43.679 11.457 1.00 25.45 134 LEU C CA 1
ATOM 3633 C C . LEU C 1 134 ? 19.914 44.062 12.116 1.00 25.75 134 LEU C C 1
ATOM 3634 O O . LEU C 1 134 ? 20.921 44.232 11.431 1.00 25.71 134 LEU C O 1
ATOM 3639 N N . GLU C 1 135 ? 19.922 44.189 13.442 1.00 25.87 135 GLU C N 1
ATOM 3640 C CA . GLU C 1 135 ? 21.155 44.559 14.134 1.00 26.30 135 GLU C CA 1
ATOM 3641 C C . GLU C 1 135 ? 22.195 43.468 13.952 1.00 26.23 135 GLU C C 1
ATOM 3642 O O . GLU C 1 135 ? 23.377 43.750 13.758 1.00 27.73 135 GLU C O 1
ATOM 3648 N N . THR C 1 136 ? 21.752 42.219 13.990 1.00 25.77 136 THR C N 1
ATOM 3649 C CA . THR C 1 136 ? 22.662 41.103 13.814 1.00 24.40 136 THR C CA 1
ATOM 3650 C C . THR C 1 136 ? 23.191 41.109 12.383 1.00 24.09 136 THR C C 1
ATOM 3651 O O . THR C 1 136 ? 24.375 40.857 12.145 1.00 23.15 136 THR C O 1
ATOM 3655 N N . GLN C 1 137 ? 22.321 41.425 11.430 1.00 23.15 137 GLN C N 1
ATOM 3656 C CA . GLN C 1 137 ? 22.737 41.465 10.035 1.00 23.31 137 GLN C CA 1
ATOM 3657 C C . GLN C 1 137 ? 23.683 42.616 9.740 1.00 22.55 137 GLN C C 1
ATOM 3658 O O . GLN C 1 137 ? 24.616 42.463 8.963 1.00 22.91 137 GLN C O 1
ATOM 3664 N N . ILE C 1 138 ? 23.448 43.767 10.361 1.00 22.20 138 ILE C N 1
ATOM 3665 C CA . ILE C 1 138 ? 24.313 44.920 10.149 1.00 22.45 138 ILE C CA 1
ATOM 3666 C C . ILE C 1 138 ? 25.683 44.620 10.750 1.00 22.61 138 ILE C C 1
ATOM 3667 O O . ILE C 1 138 ? 26.724 44.943 10.168 1.00 20.83 138 ILE C O 1
ATOM 3672 N N . SER C 1 139 ? 25.671 43.981 11.913 1.00 22.53 139 SER C N 1
ATOM 3673 C CA . SER C 1 139 ? 26.904 43.609 12.584 1.00 22.67 139 SER C CA 1
ATOM 3674 C C . SER C 1 139 ? 27.684 42.623 11.726 1.00 22.70 139 SER C C 1
ATOM 3675 O O . SER C 1 139 ? 28.908 42.719 11.605 1.00 23.70 139 SER C O 1
ATOM 3678 N N . LEU C 1 140 ? 26.968 41.671 11.134 1.00 22.41 140 LEU C N 1
ATOM 3679 C CA . LEU C 1 140 ? 27.593 40.669 10.287 1.00 22.49 140 LEU C CA 1
ATOM 3680 C C . LEU C 1 140 ? 28.103 41.309 9.004 1.00 22.92 140 LEU C C 1
ATOM 3681 O O . LEU C 1 140 ? 29.091 40.861 8.420 1.00 24.12 140 LEU C O 1
ATOM 3686 N N . TYR C 1 141 ? 27.424 42.360 8.567 1.00 22.43 141 TYR C N 1
ATOM 3687 C CA . TYR C 1 141 ? 27.818 43.068 7.360 1.00 23.44 141 TYR C CA 1
ATOM 3688 C C . TYR C 1 141 ? 29.189 43.722 7.547 1.00 24.08 141 TYR C C 1
ATOM 3689 O O . TYR C 1 141 ? 30.059 43.611 6.684 1.00 24.57 141 TYR C O 1
ATOM 3698 N N . ASP C 1 142 ? 29.384 44.396 8.677 1.00 24.34 142 ASP C N 1
ATOM 3699 C CA . ASP C 1 142 ? 30.656 45.053 8.944 1.00 25.43 142 ASP C CA 1
ATOM 3700 C C . ASP C 1 142 ? 31.770 44.026 9.167 1.00 25.56 142 ASP C C 1
ATOM 3701 O O . ASP C 1 142 ? 32.908 44.224 8.740 1.00 26.37 142 ASP C O 1
ATOM 3706 N N . ARG C 1 143 ? 31.442 42.921 9.822 1.00 25.15 143 ARG C N 1
ATOM 3707 C CA . ARG C 1 143 ? 32.440 41.890 10.073 1.00 24.71 143 ARG C CA 1
ATOM 3708 C C . ARG C 1 143 ? 32.905 41.216 8.783 1.00 24.76 143 ARG C C 1
ATOM 3709 O O . ARG C 1 143 ? 34.103 41.015 8.584 1.00 24.53 143 ARG C O 1
ATOM 3717 N N . LEU C 1 144 ? 31.956 40.873 7.912 1.00 24.06 144 LEU C N 1
ATOM 3718 C CA . LEU C 1 144 ? 32.273 40.214 6.648 1.00 23.86 144 LEU C CA 1
ATOM 3719 C C . LEU C 1 144 ? 32.848 41.180 5.633 1.00 23.95 144 LEU C C 1
ATOM 3720 O O . LEU C 1 144 ? 33.766 40.836 4.900 1.00 23.93 144 LEU C O 1
ATOM 3725 N N . GLY C 1 145 ? 32.296 42.390 5.597 1.00 23.65 145 GLY C N 1
ATOM 3726 C CA . GLY C 1 145 ? 32.739 43.378 4.633 1.00 24.64 145 GLY C CA 1
ATOM 3727 C C . GLY C 1 145 ? 31.757 43.412 3.466 1.00 25.39 145 GLY C C 1
ATOM 3728 O O . GLY C 1 145 ? 31.084 42.419 3.198 1.00 26.26 145 GLY C O 1
ATOM 3729 N N . PRO C 1 146 ? 31.659 44.530 2.740 1.00 24.84 146 PRO C N 1
ATOM 3730 C CA . PRO C 1 146 ? 30.734 44.643 1.606 1.00 25.29 146 PRO C CA 1
ATOM 3731 C C . PRO C 1 146 ? 30.705 43.442 0.661 1.00 25.37 146 PRO C C 1
ATOM 3732 O O . PRO C 1 146 ? 29.645 42.886 0.401 1.00 25.90 146 PRO C O 1
ATOM 3736 N N . GLN C 1 147 ? 31.865 43.052 0.144 1.00 25.50 147 GLN C N 1
ATOM 3737 C CA . GLN C 1 147 ? 31.937 41.932 -0.784 1.00 26.68 147 GLN C CA 1
ATOM 3738 C C . GLN C 1 147 ? 31.559 40.596 -0.146 1.00 26.93 147 GLN C C 1
ATOM 3739 O O . GLN C 1 147 ? 30.818 39.802 -0.734 1.00 26.99 147 GLN C O 1
ATOM 3745 N N . GLY C 1 148 ? 32.066 40.352 1.058 1.00 25.73 148 GLY C N 1
ATOM 3746 C CA . GLY C 1 148 ? 31.767 39.108 1.735 1.00 24.32 148 GLY C CA 1
ATOM 3747 C C . GLY C 1 148 ? 30.292 38.937 2.037 1.00 24.25 148 GLY C C 1
ATOM 3748 O O . GLY C 1 148 ? 29.738 37.848 1.869 1.00 23.92 148 GLY C O 1
ATOM 3749 N N . PHE C 1 149 ? 29.653 40.010 2.488 1.00 22.87 149 PHE C N 1
ATOM 3750 C CA . PHE C 1 149 ? 28.238 39.950 2.809 1.00 22.74 149 PHE C CA 1
ATOM 3751 C C . PHE C 1 149 ? 27.421 39.723 1.547 1.00 22.93 149 PHE C C 1
ATOM 3752 O O . PHE C 1 149 ? 26.464 38.956 1.550 1.00 23.71 149 PHE C O 1
ATOM 3760 N N . ALA C 1 150 ? 27.795 40.403 0.468 1.00 22.87 150 ALA C N 1
ATOM 3761 C CA . ALA C 1 150 ? 27.085 40.266 -0.798 1.00 22.00 150 ALA C CA 1
ATOM 3762 C C . ALA C 1 150 ? 27.218 38.830 -1.282 1.00 22.59 150 ALA C C 1
ATOM 3763 O O . ALA C 1 150 ? 26.265 38.245 -1.783 1.00 22.85 150 ALA C O 1
ATOM 3765 N N . LEU C 1 151 ? 28.405 38.260 -1.120 1.00 21.62 151 LEU C N 1
ATOM 3766 C CA . LEU C 1 151 ? 28.637 36.886 -1.531 1.00 21.84 151 LEU C CA 1
ATOM 3767 C C . LEU C 1 151 ? 27.705 35.929 -0.776 1.00 21.93 151 LEU C C 1
ATOM 3768 O O . LEU C 1 151 ? 27.044 35.085 -1.379 1.00 21.81 151 LEU C O 1
ATOM 3773 N N . LEU C 1 152 ? 27.648 36.082 0.543 1.00 21.72 152 LEU C N 1
ATOM 3774 C CA . LEU C 1 152 ? 26.815 35.243 1.403 1.00 21.43 152 LEU C CA 1
ATOM 3775 C C . LEU C 1 152 ? 25.335 35.301 1.060 1.00 21.76 152 LEU C C 1
ATOM 3776 O O . LEU C 1 152 ? 24.599 34.334 1.268 1.00 22.00 152 LEU C O 1
ATOM 3781 N N . ASN C 1 153 ? 24.899 36.436 0.531 1.00 22.06 153 ASN C N 1
ATOM 3782 C CA . ASN C 1 153 ? 23.495 36.606 0.212 1.00 22.29 153 ASN C CA 1
ATOM 3783 C C . ASN C 1 153 ? 23.155 36.637 -1.264 1.00 22.11 153 ASN C C 1
ATOM 3784 O O . ASN C 1 153 ? 22.043 37.004 -1.642 1.00 22.49 153 ASN C O 1
ATOM 3789 N N . ALA C 1 154 ? 24.110 36.227 -2.092 1.00 22.51 154 ALA C N 1
ATOM 3790 C CA . ALA C 1 154 ? 23.916 36.206 -3.539 1.00 23.91 154 ALA C CA 1
ATOM 3791 C C . ALA C 1 154 ? 23.527 34.824 -4.056 1.00 24.65 154 ALA C C 1
ATOM 3792 O O . ALA C 1 154 ? 23.760 33.800 -3.406 1.00 25.23 154 ALA C O 1
ATOM 3794 N N . ALA C 1 155 ? 22.926 34.802 -5.236 1.00 25.58 155 ALA C N 1
ATOM 3795 C CA . ALA C 1 155 ? 22.523 33.540 -5.839 1.00 26.80 155 ALA C CA 1
ATOM 3796 C C . ALA C 1 155 ? 23.431 33.222 -7.014 1.00 26.34 155 ALA C C 1
ATOM 3797 O O . ALA C 1 155 ? 23.806 34.1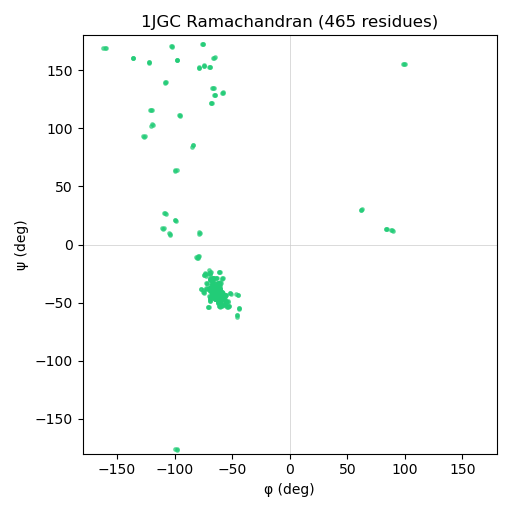09 -7.781 1.00 25.56 155 ALA C O 1
ATOM 3799 N N . PRO C 1 156 ? 23.811 31.948 -7.159 1.00 27.39 156 PRO C N 1
ATOM 3800 C CA . PRO C 1 156 ? 24.681 31.524 -8.267 1.00 27.95 156 PRO C CA 1
ATOM 3801 C C . PRO C 1 156 ? 23.919 31.717 -9.586 1.00 27.86 156 PRO C C 1
ATOM 3802 O O . PRO C 1 156 ? 22.696 31.814 -9.588 1.00 27.40 156 PRO C O 1
ATOM 3806 N N . MET C 1 157 ? 24.633 31.767 -10.701 1.00 29.02 157 MET C N 1
ATOM 3807 C CA . MET C 1 157 ? 23.992 31.945 -12.005 1.00 30.15 157 MET C CA 1
ATOM 3808 C C . MET C 1 157 ? 23.019 30.828 -12.393 1.00 30.57 157 MET C C 1
ATOM 3809 O O . MET C 1 157 ? 22.127 31.045 -13.212 1.00 30.33 157 MET C O 1
ATOM 3814 N N . ASP C 1 158 ? 23.191 29.644 -11.811 1.00 31.97 158 ASP C N 1
ATOM 3815 C CA . ASP C 1 158 ? 22.328 28.499 -12.119 1.00 34.53 158 ASP C CA 1
ATOM 3816 C C . ASP C 1 158 ? 21.236 28.293 -11.062 1.00 35.71 158 ASP C C 1
ATOM 3817 O O . ASP C 1 158 ? 20.675 27.203 -10.941 1.00 35.79 158 ASP C O 1
ATOM 3822 N N . ALA C 1 159 ? 20.932 29.338 -10.303 1.00 37.39 159 ALA C N 1
ATOM 3823 C CA . ALA C 1 159 ? 19.924 29.235 -9.253 1.00 39.31 159 ALA C CA 1
ATOM 3824 C C . ALA C 1 159 ? 18.478 29.196 -9.743 1.00 40.79 159 ALA C C 1
ATOM 3825 O O . ALA C 1 159 ? 18.149 29.696 -10.823 1.00 40.50 159 ALA C O 1
ATOM 3827 N N . ALA C 1 160 ? 17.624 28.591 -8.919 1.00 43.04 160 ALA C N 1
ATOM 3828 C CA . ALA C 1 160 ? 16.188 28.478 -9.180 1.00 44.53 160 ALA C CA 1
ATOM 3829 C C . ALA C 1 160 ? 15.822 28.400 -10.665 1.00 45.04 160 ALA C C 1
ATOM 3830 O O . ALA C 1 160 ? 14.826 29.065 -11.045 1.00 45.79 160 ALA C O 1
#

CATH classification: 1.20.1260.10

Nearest PDB structures (foldseek):
  1jgc-assembly1_A  TM=1.006E+00  e=3.003E-22  Rhodobacter capsulatus
  3fvb-assembly1_A  TM=1.000E+00  e=1.225E-15  Brucella abortus 2308
  8sqq-assembly1_A  TM=1.001E+00  e=2.015E-15  Brucella abortus 2308
  5zur-assembly1_B  TM=9.959E-01  e=8.831E-14  Achromobacter sp. DH1f
  5d8q-assembly1_C-2  TM=9.878E-01  e=1.251E-13  Pseudomonas aeruginosa PAO1

Radius of gyration: 27.26 Å; Cα contacts (8 Å, |Δi|>4): 591; chains: 3; bounding box: 71×65×66 Å

Solvent-accessible surface area: 23738 Å² total; per-residue (Å²): 35,150,12,49,76,98,0,21,116,21,0,28,31,0,0,65,18,1,26,12,23,27,38,10,7,82,56,0,12,138,54,2,63,125,89,36,11,10,112,13,0,123,65,5,102,98,5,0,84,77,2,68,39,12,6,98,92,0,37,58,18,0,102,20,1,93,9,154,42,63,87,144,134,71,58,120,80,87,69,4,166,8,36,67,86,0,12,66,26,5,24,34,24,8,82,71,6,1,141,39,0,76,91,0,31,83,41,0,40,144,60,30,20,7,18,0,8,49,24,0,12,45,0,0,59,50,2,6,39,15,0,61,70,2,46,77,34,20,57,48,17,88,189,73,18,92,160,27,4,29,140,95,21,31,38,92,205,133,49,150,35,146,13,49,78,99,0,21,118,21,0,27,30,0,0,63,18,1,26,12,23,27,38,10,6,82,55,0,12,137,54,2,64,128,90,35,11,12,112,12,0,122,66,5,100,99,5,0,84,76,2,69,39,13,5,98,92,0,37,58,18,0,102,20,0,95,8,153,43,67,87,144,136,72,58,119,81,88,69,3,166,9,37,70,86,0,12,66,26,5,24,35,24,8,82,70,7,1,143,38,0,75,90,0,30,81,43,0,40,143,61,30,19,5,18,0,9,49,24,0,13,47,0,0,59,51,2,6,40,16,0,61,70,2,49,78,34,20,58,48,17,87,185,73,18,91,160,27,4,30,140,93,21,31,40,90,204,132,50,150,38,148,13,49,77,98,0,20,118,22,0,27,31,0,0,64,17,1,25,12,24,28,39,10,6,83,55,0,11,137,53,2,62,125,88,35,10,11,112,12,0,118,68,6,100,98,5,0,83,75,2,67,37,12,6,98,93,0,36,58,18,0,101,21,0,94,9,152,43,65,86,145,136,71,58,118,81,90,68,3,165,8,35,70,86,0,11,65,26,5,25,34,23,8,83,72,6,1,142,37,0,76,92,0,32,81,42,0,39,144,61,32,19,6,18,0,9,50,24,0,12,46,0,0,58,50,2,7,40,15,0,61,68,2,48,76,34,22,58,49,17,87,190,74,17,92,160,26,4,30,142,92,21,29,39,90,208,130,49,149

B-factor: mean 26.21, std 5.83, range [12.06, 50.69]

Organism: Rhodobacter capsulatus (NCBI:txid1061)